Protein AF-A0A7C7IB82-F1 (afdb_monomer_lite)

Structure (mmCIF, N/CA/C/O backbone):
data_AF-A0A7C7IB82-F1
#
_entry.id   AF-A0A7C7IB82-F1
#
loop_
_atom_site.group_PDB
_atom_site.id
_atom_site.type_symbol
_atom_site.label_atom_id
_atom_site.label_alt_id
_atom_site.label_comp_id
_atom_site.label_asym_id
_atom_site.label_entity_id
_atom_site.label_seq_id
_atom_site.pdbx_PDB_ins_code
_atom_site.Cartn_x
_atom_site.Cartn_y
_atom_site.Cartn_z
_atom_site.occupancy
_atom_site.B_iso_or_equiv
_atom_site.auth_seq_id
_atom_site.auth_comp_id
_atom_site.auth_asym_id
_atom_site.auth_atom_id
_atom_site.pdbx_PDB_model_num
ATOM 1 N N . MET A 1 1 ? -9.452 11.575 -11.040 1.00 30.59 1 MET A N 1
ATOM 2 C CA . MET A 1 1 ? -10.825 11.910 -11.560 1.00 30.59 1 MET A CA 1
ATOM 3 C C . MET A 1 1 ? -11.886 11.665 -10.477 1.00 30.59 1 MET A C 1
ATOM 5 O O . MET A 1 1 ? -11.532 11.096 -9.455 1.00 30.59 1 MET A O 1
ATOM 9 N N . VAL A 1 2 ? -13.161 12.053 -10.662 1.00 35.53 2 VAL A N 1
ATOM 10 C CA . VAL A 1 2 ? -14.251 11.534 -9.801 1.00 35.53 2 VAL A CA 1
ATOM 11 C C . VAL A 1 2 ? -14.509 10.090 -10.222 1.00 35.53 2 VAL A C 1
ATOM 13 O O . VAL A 1 2 ? -14.950 9.861 -11.347 1.00 35.53 2 VAL A O 1
ATOM 16 N N . SER A 1 3 ? -14.184 9.131 -9.358 1.00 54.59 3 SER A N 1
ATOM 17 C CA . SER A 1 3 ? -14.528 7.727 -9.575 1.00 54.59 3 SER A CA 1
ATOM 18 C C . SER A 1 3 ? -16.047 7.557 -9.566 1.00 54.59 3 SER A C 1
ATOM 20 O O . SER A 1 3 ? -16.758 8.272 -8.859 1.00 54.59 3 SER A O 1
ATOM 22 N N . ASP A 1 4 ? -16.562 6.617 -10.357 1.00 67.81 4 ASP A N 1
ATOM 23 C CA . ASP A 1 4 ? -17.976 6.261 -10.275 1.00 67.81 4 ASP A CA 1
ATOM 24 C C . ASP A 1 4 ? -18.260 5.691 -8.877 1.00 67.81 4 ASP A C 1
ATOM 26 O O . ASP A 1 4 ? -17.650 4.700 -8.470 1.00 67.81 4 ASP A O 1
ATOM 30 N N . THR A 1 5 ? -19.147 6.348 -8.129 1.00 77.44 5 THR A N 1
ATOM 31 C CA . THR A 1 5 ? -19.588 5.948 -6.786 1.00 77.44 5 THR A CA 1
ATOM 32 C C . THR A 1 5 ? -20.999 5.360 -6.781 1.00 77.44 5 THR A C 1
ATOM 34 O O . THR A 1 5 ? -21.520 5.063 -5.710 1.00 77.44 5 THR A O 1
ATOM 37 N N . SER A 1 6 ? -21.633 5.159 -7.942 1.00 82.44 6 SER A N 1
ATOM 38 C CA . SER A 1 6 ? -23.021 4.672 -8.042 1.00 82.44 6 SER A CA 1
ATOM 39 C C . SER A 1 6 ? -23.243 3.275 -7.447 1.00 82.44 6 SER A C 1
ATOM 41 O O . SER A 1 6 ? -24.350 2.971 -7.009 1.00 82.44 6 SER A O 1
ATOM 43 N N . TRP A 1 7 ? -22.184 2.466 -7.368 1.00 87.94 7 TRP A N 1
ATOM 44 C CA . TRP A 1 7 ? -22.151 1.170 -6.685 1.00 87.94 7 TRP A CA 1
ATOM 45 C C . TRP A 1 7 ? -22.087 1.272 -5.152 1.00 87.94 7 TRP A C 1
ATOM 47 O O . TRP A 1 7 ? -22.362 0.289 -4.471 1.00 87.94 7 TRP A O 1
ATOM 57 N N . MET A 1 8 ? -21.679 2.410 -4.577 1.00 90.38 8 MET A N 1
ATOM 58 C CA . MET A 1 8 ? -21.432 2.510 -3.136 1.00 90.38 8 MET A CA 1
ATOM 59 C C . MET A 1 8 ? -22.731 2.436 -2.330 1.00 90.38 8 MET A C 1
ATOM 61 O O . MET A 1 8 ? -23.719 3.110 -2.622 1.00 90.38 8 MET A O 1
ATOM 65 N N . ARG A 1 9 ? -22.693 1.680 -1.230 1.00 92.25 9 ARG A N 1
ATOM 66 C CA . ARG A 1 9 ? -23.760 1.620 -0.223 1.00 92.25 9 ARG A CA 1
ATOM 67 C C . ARG A 1 9 ? -23.407 2.593 0.899 1.00 92.25 9 ARG A C 1
ATOM 69 O O . ARG A 1 9 ? -22.997 2.222 1.999 1.00 92.25 9 ARG A O 1
ATOM 76 N N . ASP A 1 10 ? -23.478 3.873 0.536 1.00 90.50 10 ASP A N 1
ATOM 77 C CA . ASP A 1 10 ? -22.993 5.021 1.306 1.00 90.50 10 ASP A CA 1
ATOM 78 C C . ASP A 1 10 ? -24.041 5.622 2.258 1.00 90.50 10 ASP A C 1
ATOM 80 O O . ASP A 1 10 ? -23.707 6.457 3.103 1.00 90.50 10 ASP A O 1
ATOM 84 N N . ARG A 1 11 ? -25.303 5.189 2.169 1.00 90.38 11 ARG A N 1
ATOM 85 C CA . ARG A 1 11 ? -26.443 5.714 2.935 1.00 90.38 11 ARG A CA 1
ATOM 86 C C . ARG A 1 11 ? -27.248 4.596 3.595 1.00 90.38 11 ARG A C 1
ATOM 88 O O . ARG A 1 11 ? -27.322 3.483 3.090 1.00 90.38 11 ARG A O 1
ATOM 95 N N . GLU A 1 12 ? -27.860 4.931 4.725 1.00 89.50 12 GLU A N 1
ATOM 96 C CA . GLU A 1 12 ? -28.909 4.120 5.354 1.00 89.50 12 GLU A CA 1
ATOM 97 C C . GLU A 1 12 ? -30.214 4.236 4.548 1.00 89.50 12 GLU A C 1
ATOM 99 O O . GLU A 1 12 ? -30.450 5.248 3.877 1.00 89.50 12 GLU A O 1
ATOM 104 N N . GLY A 1 13 ? -31.070 3.217 4.607 1.00 91.75 13 GLY A N 1
ATOM 105 C CA . GLY A 1 13 ? -32.313 3.147 3.831 1.00 91.75 13 GLY A CA 1
ATOM 106 C C . GLY A 1 13 ? -32.134 2.622 2.401 1.00 91.75 13 GLY A C 1
ATOM 107 O O . GLY A 1 13 ? -33.030 2.797 1.574 1.00 91.75 13 GLY A O 1
ATOM 108 N N . MET A 1 14 ? -30.989 2.003 2.088 1.00 92.94 14 MET A N 1
ATOM 109 C CA . MET A 1 14 ? -30.719 1.354 0.793 1.00 92.94 14 MET A CA 1
ATOM 110 C C . MET A 1 14 ? -31.206 -0.107 0.730 1.00 92.94 14 MET A C 1
ATOM 112 O O . MET A 1 14 ? -31.159 -0.724 -0.336 1.00 92.94 14 MET A O 1
ATOM 116 N N . GLY A 1 15 ? -31.700 -0.654 1.843 1.00 94.00 15 GLY A N 1
ATOM 117 C CA . GLY A 1 15 ? -32.224 -2.010 1.968 1.00 94.00 15 GLY A CA 1
ATOM 118 C C . GLY A 1 15 ? -31.164 -3.108 1.860 1.00 94.00 15 GLY A C 1
ATOM 119 O O . GLY A 1 15 ? -29.959 -2.848 1.792 1.00 94.00 15 GLY A O 1
ATOM 120 N N . ILE A 1 16 ? -31.644 -4.354 1.805 1.00 95.44 16 ILE A N 1
ATOM 121 C CA . ILE A 1 16 ? -30.827 -5.548 1.547 1.00 95.44 16 ILE A CA 1
ATOM 122 C C . ILE A 1 16 ? -30.089 -5.385 0.212 1.00 95.44 16 ILE A C 1
ATOM 124 O O . ILE A 1 16 ? -30.682 -4.945 -0.774 1.00 95.44 16 ILE A O 1
ATOM 128 N N . TRP A 1 17 ? -28.811 -5.761 0.175 1.00 96.62 17 TRP A N 1
ATOM 129 C CA . TRP A 1 17 ? -28.006 -5.701 -1.041 1.00 96.62 17 TRP A CA 1
ATOM 130 C C . TRP A 1 17 ? -28.539 -6.650 -2.117 1.00 96.62 17 TRP A C 1
ATOM 132 O O . TRP A 1 17 ? -28.731 -7.847 -1.891 1.00 96.62 17 TRP A O 1
ATOM 142 N N . GLU A 1 18 ? -28.761 -6.112 -3.312 1.00 95.25 18 GLU A N 1
ATOM 143 C CA . GLU A 1 18 ? -29.377 -6.802 -4.440 1.00 95.25 18 GLU A CA 1
ATOM 144 C C . GLU A 1 18 ? -28.594 -8.036 -4.914 1.00 95.25 18 GLU A C 1
ATOM 146 O O . GLU A 1 18 ? -29.201 -8.940 -5.495 1.00 95.25 18 GLU A O 1
ATOM 151 N N . HIS A 1 19 ? -27.295 -8.131 -4.609 1.00 96.75 19 HIS A N 1
ATOM 152 C CA . HIS A 1 19 ? -26.441 -9.287 -4.925 1.00 96.75 19 HIS A CA 1
ATOM 153 C C . HIS A 1 19 ? -26.004 -10.115 -3.710 1.00 96.75 19 HIS A C 1
ATOM 155 O O . HIS A 1 19 ? -25.162 -11.003 -3.848 1.00 96.75 19 HIS A O 1
ATOM 161 N N . ARG A 1 20 ? -26.625 -9.903 -2.540 1.00 96.38 20 ARG A N 1
ATOM 162 C CA . ARG A 1 20 ? -26.414 -10.699 -1.319 1.00 96.38 20 ARG A CA 1
ATOM 163 C C . ARG A 1 20 ? -26.414 -12.201 -1.609 1.00 96.38 20 ARG A C 1
ATOM 165 O O . ARG A 1 20 ? -27.432 -12.771 -2.000 1.00 96.38 20 ARG A O 1
ATOM 172 N N . GLY A 1 21 ? -25.276 -12.847 -1.372 1.00 92.94 21 GLY A N 1
ATOM 173 C CA . GLY A 1 21 ? -25.090 -14.286 -1.553 1.00 92.94 21 GLY A CA 1
ATOM 174 C C . GLY A 1 21 ? -24.964 -14.762 -3.005 1.00 92.94 21 GLY A C 1
ATOM 175 O O . GLY A 1 21 ? -24.821 -15.963 -3.213 1.00 92.94 21 GLY A O 1
ATOM 176 N N . LYS A 1 22 ? -24.998 -13.864 -4.003 1.00 97.25 22 LYS A N 1
ATOM 177 C CA . LYS A 1 22 ? -24.830 -14.189 -5.436 1.00 97.25 22 LYS A CA 1
ATOM 178 C C . LYS A 1 22 ? -23.382 -14.134 -5.920 1.00 97.25 22 LYS A C 1
ATOM 180 O O . LYS A 1 22 ? -23.103 -14.536 -7.045 1.00 97.25 22 LYS A O 1
ATOM 185 N N . VAL A 1 23 ? -22.468 -13.640 -5.092 1.00 97.62 23 VAL A N 1
ATOM 186 C CA . VAL A 1 23 ? 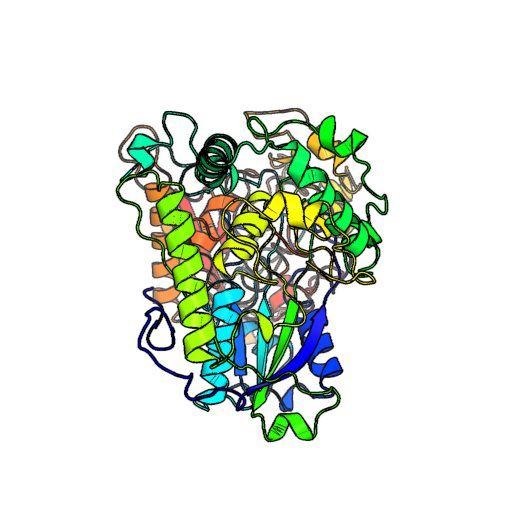-21.030 -13.574 -5.374 1.00 97.62 23 VAL A CA 1
ATOM 187 C C . VAL A 1 23 ? -20.285 -14.223 -4.218 1.00 97.62 23 VAL A C 1
ATOM 189 O O . VAL A 1 23 ? -20.695 -14.085 -3.064 1.00 97.62 23 VAL A O 1
ATOM 192 N N . ALA A 1 24 ? -19.210 -14.946 -4.514 1.00 97.44 24 ALA A N 1
ATOM 193 C CA . ALA A 1 24 ? -18.391 -15.620 -3.518 1.00 97.44 24 ALA A CA 1
ATOM 194 C C . ALA A 1 24 ? -16.896 -15.442 -3.782 1.00 97.44 24 ALA A C 1
ATOM 196 O O . ALA A 1 24 ? -16.458 -15.440 -4.933 1.00 97.44 24 ALA A O 1
ATOM 197 N N . VAL A 1 25 ? -16.120 -15.366 -2.702 1.00 96.56 25 VAL A N 1
ATOM 198 C CA . VAL A 1 25 ? -14.666 -15.528 -2.733 1.00 96.56 25 VAL A CA 1
ATOM 199 C C . VAL A 1 25 ? -14.346 -17.025 -2.780 1.00 96.56 25 VAL A C 1
ATOM 201 O O . VAL A 1 25 ? -14.899 -17.807 -2.002 1.00 96.56 25 VAL A O 1
ATOM 204 N N . VAL A 1 26 ? -13.485 -17.433 -3.714 1.00 96.50 26 VAL A N 1
ATOM 205 C CA . VAL A 1 26 ? -13.226 -18.848 -4.070 1.00 96.50 26 VAL A CA 1
ATOM 206 C C . VAL A 1 26 ? -11.747 -19.231 -4.110 1.00 96.50 26 VAL A C 1
ATOM 208 O O . VAL A 1 26 ? -11.417 -20.379 -4.388 1.00 96.50 26 VAL A O 1
ATOM 211 N N . GLY A 1 27 ? -10.855 -18.290 -3.819 1.00 93.19 27 GLY A N 1
ATOM 212 C CA . GLY A 1 27 ? -9.431 -18.543 -3.636 1.00 93.19 27 GLY A CA 1
ATOM 213 C C . GLY A 1 27 ? -8.739 -17.317 -3.063 1.00 93.19 27 GLY A C 1
ATOM 214 O O . GLY A 1 27 ? -9.179 -16.191 -3.310 1.00 93.19 27 GLY A O 1
ATOM 215 N N . TRP A 1 28 ? -7.670 -17.531 -2.303 1.00 91.31 28 TRP A N 1
ATOM 216 C CA . TRP A 1 28 ? -6.823 -16.467 -1.762 1.00 91.31 28 TRP A CA 1
ATOM 217 C C . TRP A 1 28 ? -5.349 -16.831 -1.909 1.00 91.31 28 TRP A C 1
ATOM 219 O O . TRP A 1 28 ? -4.951 -17.994 -1.839 1.00 91.31 28 TRP A O 1
ATOM 229 N N . GLY A 1 29 ? -4.525 -15.815 -2.114 1.00 87.25 29 GLY A N 1
ATOM 230 C CA . GLY A 1 29 ? -3.085 -15.914 -2.035 1.00 87.25 29 GLY A CA 1
ATOM 231 C C . GLY A 1 29 ? -2.558 -14.816 -1.136 1.00 87.25 29 GLY A C 1
ATOM 232 O O . GLY A 1 29 ? -2.787 -13.638 -1.401 1.00 87.25 29 GLY A O 1
ATOM 233 N N . GLN A 1 30 ? -1.800 -15.211 -0.116 1.00 87.50 30 GLN A N 1
ATOM 234 C CA . GLN A 1 30 ? -0.844 -14.315 0.512 1.00 87.50 30 GLN A CA 1
ATOM 235 C C . GLN A 1 30 ? 0.543 -14.590 -0.030 1.00 87.50 30 GLN A C 1
ATOM 237 O O . GLN A 1 30 ? 0.955 -15.731 -0.264 1.00 87.50 30 GLN A O 1
ATOM 242 N N . SER A 1 31 ? 1.266 -13.517 -0.233 1.00 84.88 31 SER A N 1
ATOM 243 C CA . SER A 1 31 ? 2.612 -13.497 -0.748 1.00 84.88 31 SER A CA 1
ATOM 244 C C . SER A 1 31 ? 3.673 -13.594 0.356 1.00 84.88 31 SER A C 1
ATOM 246 O O . SER A 1 31 ? 3.364 -13.949 1.492 1.00 84.88 31 SER A O 1
ATOM 248 N N . HIS A 1 32 ? 4.949 -13.390 0.019 1.00 81.56 32 HIS A N 1
ATOM 249 C CA . HIS A 1 32 ? 5.993 -13.217 1.031 1.00 81.56 32 HIS A CA 1
ATOM 250 C C . HIS A 1 32 ? 5.796 -11.885 1.768 1.00 81.56 32 HIS A C 1
ATOM 252 O O . HIS A 1 32 ? 5.194 -10.966 1.222 1.00 81.56 32 HIS A O 1
ATOM 258 N N . MET A 1 33 ? 6.301 -11.808 3.002 1.00 75.62 33 MET A N 1
ATOM 259 C CA . MET A 1 33 ? 6.333 -10.599 3.819 1.00 75.62 33 MET A CA 1
ATOM 260 C C . MET A 1 33 ? 7.752 -10.309 4.342 1.00 75.62 33 MET A C 1
ATOM 262 O O . MET A 1 33 ? 8.353 -11.152 5.004 1.00 75.62 33 MET A O 1
ATOM 266 N N . ASP A 1 34 ? 8.313 -9.139 4.028 1.00 71.31 34 ASP A N 1
ATOM 267 C CA . ASP A 1 34 ? 9.679 -8.700 4.405 1.00 71.31 34 ASP A CA 1
ATOM 268 C C . ASP A 1 34 ? 9.689 -7.520 5.413 1.00 71.31 34 ASP A C 1
ATOM 270 O O . ASP A 1 34 ? 8.625 -7.028 5.788 1.00 71.31 34 ASP A O 1
ATOM 274 N N . ARG A 1 35 ? 10.860 -7.024 5.861 1.00 69.38 35 ARG A N 1
ATOM 275 C CA . ARG A 1 35 ? 10.930 -5.718 6.574 1.00 69.38 35 ARG A CA 1
ATOM 276 C C . ARG A 1 35 ? 10.959 -4.558 5.609 1.00 69.38 35 ARG A C 1
ATOM 278 O O . ARG A 1 35 ? 10.710 -3.467 6.100 1.00 69.38 35 ARG A O 1
ATOM 285 N N . ARG A 1 36 ? 11.395 -4.772 4.357 1.00 70.94 36 ARG A N 1
ATOM 286 C CA . ARG A 1 36 ? 11.750 -3.827 3.265 1.00 70.94 36 ARG A CA 1
ATOM 287 C C . ARG A 1 36 ? 11.919 -4.644 2.005 1.00 70.94 36 ARG A C 1
ATOM 289 O O . ARG A 1 36 ? 12.244 -5.821 2.113 1.00 70.94 36 ARG A O 1
ATOM 296 N N . TRP A 1 37 ? 11.818 -4.060 0.812 1.00 67.50 37 TRP A N 1
ATOM 297 C CA . TRP A 1 37 ? 12.472 -4.700 -0.339 1.00 67.50 37 TRP A CA 1
ATOM 298 C C . TRP A 1 37 ? 13.990 -4.846 -0.065 1.00 67.50 37 TRP A C 1
ATOM 300 O O . TRP A 1 37 ? 14.491 -4.457 0.986 1.00 67.50 37 TRP A O 1
ATOM 310 N N . ASP A 1 38 ? 14.715 -5.463 -0.985 1.00 62.62 38 ASP A N 1
ATOM 311 C CA . ASP A 1 38 ? 16.163 -5.656 -1.104 1.00 62.62 38 ASP A CA 1
ATOM 312 C C . ASP A 1 38 ? 16.765 -5.508 -2.553 1.00 62.62 38 ASP A C 1
ATOM 314 O O . ASP A 1 38 ? 17.711 -4.758 -2.765 1.00 62.62 38 ASP A O 1
ATOM 318 N N . GLY A 1 39 ? 16.277 -6.263 -3.554 1.00 62.97 39 GLY A N 1
ATOM 319 C CA . GLY A 1 39 ? 16.718 -6.373 -4.946 1.00 62.97 39 GLY A CA 1
ATOM 320 C C . GLY A 1 39 ? 17.750 -7.474 -5.212 1.00 62.97 39 GLY A C 1
ATOM 321 O O . GLY A 1 39 ? 18.929 -7.158 -5.372 1.00 62.97 39 GLY A O 1
ATOM 322 N N . VAL A 1 40 ? 17.340 -8.749 -5.301 1.00 65.94 40 VAL A N 1
ATOM 323 C CA . VAL A 1 40 ? 18.297 -9.857 -5.559 1.00 65.94 40 VAL A CA 1
ATOM 324 C C . VAL A 1 40 ? 17.783 -11.085 -6.339 1.00 65.94 40 VAL A C 1
ATOM 326 O O . VAL A 1 40 ? 18.599 -11.930 -6.718 1.00 65.94 40 VAL A O 1
ATOM 329 N N . THR A 1 41 ? 16.476 -11.211 -6.587 1.00 68.69 41 THR A N 1
ATOM 330 C CA . THR A 1 41 ? 15.853 -12.379 -7.265 1.00 68.69 41 THR A CA 1
ATOM 331 C C . THR A 1 41 ? 15.042 -11.933 -8.498 1.00 68.69 41 THR A C 1
ATOM 333 O O . THR A 1 41 ? 15.364 -10.892 -9.063 1.00 68.69 41 THR A O 1
ATOM 336 N N . MET A 1 42 ? 13.969 -12.633 -8.918 1.00 71.25 42 MET A N 1
ATOM 337 C CA . MET A 1 42 ? 13.095 -12.201 -10.031 1.00 71.25 42 MET A CA 1
ATOM 338 C C . MET A 1 42 ? 11.576 -12.170 -9.744 1.00 71.25 42 MET A C 1
ATOM 340 O O . MET A 1 42 ? 10.756 -12.062 -10.656 1.00 71.25 42 MET A O 1
ATOM 344 N N . ASP A 1 43 ? 11.181 -12.242 -8.466 1.00 76.62 43 ASP A N 1
ATOM 345 C CA . ASP A 1 43 ? 9.909 -12.876 -8.079 1.00 76.62 43 ASP A CA 1
ATOM 346 C C . ASP A 1 43 ? 9.129 -12.226 -6.906 1.00 76.62 43 ASP A C 1
ATOM 348 O O . ASP A 1 43 ? 8.024 -12.654 -6.599 1.00 76.62 43 ASP A O 1
ATOM 352 N N . ARG A 1 44 ? 9.672 -11.197 -6.236 1.00 77.12 44 ARG A N 1
ATOM 353 C CA . ARG A 1 44 ? 9.279 -10.750 -4.879 1.00 77.12 44 ARG A CA 1
ATOM 354 C C . ARG A 1 44 ? 9.038 -9.235 -4.585 1.00 77.12 44 ARG A C 1
ATOM 356 O O . ARG A 1 44 ? 9.253 -8.846 -3.465 1.00 77.12 44 ARG A O 1
ATOM 363 N N . SER A 1 45 ? 8.662 -8.342 -5.511 1.00 78.50 45 SER A N 1
ATOM 364 C CA . SER A 1 45 ? 8.063 -6.982 -5.278 1.00 78.50 45 SER A CA 1
ATOM 365 C C . SER A 1 45 ? 6.543 -6.982 -4.840 1.00 78.50 45 SER A C 1
ATOM 367 O O . SER A 1 45 ? 6.230 -7.966 -4.211 1.00 78.50 45 SER A O 1
ATOM 369 N N . CYS A 1 46 ? 5.546 -6.100 -5.187 1.00 82.56 46 CYS A N 1
ATOM 370 C CA . CYS A 1 46 ? 4.056 -6.344 -4.916 1.00 82.56 46 CYS A CA 1
ATOM 371 C C . CYS A 1 46 ? 2.913 -6.750 -5.933 1.00 82.56 46 CYS A C 1
ATOM 373 O O . CYS A 1 46 ? 1.883 -7.213 -5.477 1.00 82.56 46 CYS A O 1
ATOM 375 N N . GLY A 1 47 ? 3.066 -6.759 -7.267 1.00 85.31 47 GLY A N 1
ATOM 376 C CA . GLY A 1 47 ? 2.183 -7.267 -8.356 1.00 85.31 47 GLY A CA 1
ATOM 377 C C . GLY A 1 47 ? 2.480 -8.543 -9.161 1.00 85.31 47 GLY A C 1
ATOM 378 O O . GLY A 1 47 ? 1.550 -9.121 -9.662 1.00 85.31 47 GLY A O 1
ATOM 379 N N . GLY A 1 48 ? 3.710 -9.024 -9.334 1.00 87.94 48 GLY A N 1
ATOM 380 C CA . GLY A 1 48 ? 4.197 -10.404 -9.489 1.00 87.94 48 GLY A CA 1
ATOM 381 C C . GLY A 1 48 ? 4.247 -11.396 -8.290 1.00 87.94 48 GLY A C 1
ATOM 382 O O . GLY A 1 48 ? 4.838 -12.455 -8.425 1.00 87.94 48 GLY A O 1
ATOM 383 N N . LEU A 1 49 ? 3.624 -11.023 -7.165 1.00 87.19 49 LEU A N 1
ATOM 384 C CA . LEU A 1 49 ? 3.267 -11.514 -5.819 1.00 87.19 49 LEU A CA 1
ATOM 385 C C . LEU A 1 49 ? 2.096 -10.656 -5.340 1.00 87.19 49 LEU A C 1
ATOM 387 O O . LEU A 1 49 ? 1.543 -10.956 -4.306 1.00 87.19 49 LEU A O 1
ATOM 391 N N . ALA A 1 50 ? 1.547 -9.785 -6.193 1.00 91.06 50 ALA A N 1
ATOM 392 C CA . ALA A 1 50 ? 0.307 -10.152 -6.872 1.00 91.06 50 ALA A CA 1
ATOM 393 C C . ALA A 1 50 ? 0.352 -11.146 -8.058 1.00 91.06 50 ALA A C 1
ATOM 395 O O . ALA A 1 50 ? -0.670 -11.699 -8.324 1.00 91.06 50 ALA A O 1
ATOM 396 N N . LYS A 1 51 ? 1.419 -11.539 -8.760 1.00 93.88 51 LYS A N 1
ATOM 397 C CA . LYS A 1 51 ? 1.453 -12.769 -9.581 1.00 93.88 51 LYS A CA 1
ATOM 398 C C . LYS A 1 51 ? 1.724 -13.945 -8.662 1.00 93.88 51 LYS A C 1
ATOM 400 O O . LYS A 1 51 ? 0.922 -14.829 -8.669 1.00 93.88 51 LYS A O 1
ATOM 405 N N . GLU A 1 52 ? 2.694 -13.988 -7.760 1.00 93.81 52 GLU A N 1
ATOM 406 C CA . GLU A 1 52 ? 2.690 -14.978 -6.676 1.00 93.81 52 GLU A CA 1
ATOM 407 C C . GLU A 1 52 ? 1.383 -14.924 -5.855 1.00 93.81 52 GLU A C 1
ATOM 409 O O . GLU A 1 52 ? 0.838 -15.993 -5.684 1.00 93.81 52 GLU A O 1
ATOM 414 N N . ALA A 1 53 ? 0.803 -13.790 -5.406 1.00 92.31 53 ALA A N 1
ATOM 415 C CA . ALA A 1 53 ? -0.499 -13.827 -4.714 1.00 92.31 53 ALA A CA 1
ATOM 416 C C . ALA A 1 53 ? -1.675 -14.148 -5.646 1.00 92.31 53 ALA A C 1
ATOM 418 O O . ALA A 1 53 ? -2.458 -15.014 -5.295 1.00 92.31 53 ALA A O 1
ATOM 419 N N . CYS A 1 54 ? -1.821 -13.552 -6.830 1.00 95.88 54 CYS A N 1
ATOM 420 C CA . CYS A 1 54 ? -2.901 -13.887 -7.768 1.00 95.88 54 CYS A CA 1
ATOM 421 C C . CYS A 1 54 ? -2.716 -15.276 -8.372 1.00 95.88 54 CYS A C 1
ATOM 423 O O . CYS A 1 54 ? -3.671 -16.021 -8.387 1.00 95.88 54 CYS A O 1
ATOM 425 N N . LEU A 1 55 ? -1.531 -15.697 -8.815 1.00 97.69 55 LEU A N 1
ATOM 426 C CA . LEU A 1 55 ? -1.241 -17.094 -9.184 1.00 97.69 55 LEU A CA 1
ATOM 427 C C . LEU A 1 55 ? -1.428 -18.021 -7.984 1.00 97.69 55 LEU A C 1
ATOM 429 O O . LEU A 1 55 ? -1.925 -19.117 -8.200 1.00 97.69 55 LEU A O 1
ATOM 433 N N . LYS A 1 56 ? -1.108 -17.623 -6.741 1.00 95.06 56 LYS A N 1
ATOM 434 C CA . LYS A 1 56 ? -1.503 -18.392 -5.548 1.00 95.06 56 LYS A CA 1
ATOM 435 C C . LYS A 1 56 ? -3.021 -18.446 -5.431 1.00 95.06 56 LYS A C 1
ATOM 437 O O . LYS A 1 56 ? -3.499 -19.540 -5.231 1.00 95.06 56 LYS A O 1
ATOM 442 N N . ALA A 1 57 ? -3.770 -17.362 -5.625 1.00 95.06 57 ALA A N 1
ATOM 443 C CA . ALA A 1 57 ? -5.232 -17.301 -5.503 1.00 95.06 57 ALA A CA 1
ATOM 444 C C . ALA A 1 57 ? -5.964 -18.056 -6.634 1.00 95.06 57 ALA A C 1
ATOM 446 O O . ALA A 1 57 ? -6.930 -18.769 -6.384 1.00 95.06 57 ALA A O 1
ATOM 447 N N . ILE A 1 58 ? -5.465 -17.956 -7.867 1.00 97.25 58 ILE A N 1
ATOM 448 C CA . ILE A 1 58 ? -5.880 -18.695 -9.067 1.00 97.25 58 ILE A CA 1
ATOM 449 C C . ILE A 1 58 ? -5.580 -20.179 -8.853 1.00 97.25 58 ILE A C 1
ATOM 451 O O . ILE A 1 58 ? -6.478 -21.012 -8.961 1.00 97.25 58 ILE A O 1
ATOM 455 N N . ALA A 1 59 ? -4.344 -20.521 -8.470 1.00 97.19 59 ALA A N 1
ATOM 456 C CA . ALA A 1 59 ? -3.980 -21.890 -8.123 1.00 97.19 59 ALA A CA 1
ATOM 457 C C . ALA A 1 59 ? -4.726 -22.384 -6.878 1.00 97.19 59 ALA A C 1
ATOM 459 O O . ALA A 1 59 ? -4.924 -23.590 -6.762 1.00 97.19 59 ALA A O 1
ATOM 460 N N . ASP A 1 60 ? -5.147 -21.497 -5.974 1.00 96.38 60 ASP A N 1
ATOM 461 C CA . ASP A 1 60 ? -5.899 -21.817 -4.765 1.00 96.38 60 ASP A CA 1
ATOM 462 C C . ASP A 1 60 ? -7.335 -22.217 -5.104 1.00 96.38 60 ASP A C 1
ATOM 464 O O . ASP A 1 60 ? -7.765 -23.321 -4.761 1.00 96.38 60 ASP A O 1
ATOM 468 N N . ALA A 1 61 ? -8.009 -21.387 -5.905 1.00 95.38 61 ALA A N 1
ATOM 469 C CA . ALA A 1 61 ? -9.304 -21.672 -6.520 1.00 95.38 61 ALA A CA 1
ATOM 470 C C . ALA A 1 61 ? -9.273 -22.876 -7.483 1.00 95.38 61 ALA A C 1
ATOM 472 O O . ALA A 1 61 ? -10.317 -23.458 -7.781 1.00 95.38 61 ALA A O 1
ATOM 473 N N . GLY A 1 62 ? -8.084 -23.278 -7.951 1.00 95.81 62 GLY A N 1
ATOM 474 C CA . GLY A 1 62 ? -7.888 -24.357 -8.924 1.00 95.81 62 GLY A CA 1
ATOM 475 C C . GLY A 1 62 ? -8.178 -23.949 -10.371 1.00 95.81 62 GLY A C 1
ATOM 476 O O . GLY A 1 62 ? -8.501 -24.807 -11.188 1.00 95.81 62 GLY A O 1
ATOM 477 N N . LEU A 1 63 ? -8.083 -22.653 -10.667 1.00 96.50 63 LEU A N 1
ATOM 478 C CA . LEU A 1 63 ? -8.356 -22.039 -11.964 1.00 96.50 63 LEU A CA 1
ATOM 479 C C . LEU A 1 63 ? -7.102 -21.951 -12.847 1.00 96.50 63 LEU A C 1
ATOM 481 O O . LEU A 1 63 ? -5.972 -22.142 -12.393 1.00 96.50 63 LEU A O 1
ATOM 485 N N . SER A 1 64 ? -7.308 -21.612 -14.119 1.00 97.00 64 SER A N 1
ATOM 486 C CA . SER A 1 64 ? -6.264 -21.166 -15.041 1.00 97.00 64 SER A CA 1
ATOM 487 C C . SER A 1 64 ? -6.339 -19.654 -15.293 1.00 97.00 64 SER A C 1
ATOM 489 O O . SER A 1 64 ? -7.293 -18.981 -14.909 1.00 97.00 64 SER A O 1
ATOM 491 N N . LEU A 1 65 ? -5.343 -19.115 -15.998 1.00 95.69 65 LEU A N 1
ATOM 492 C CA . LEU A 1 65 ? -5.343 -17.721 -16.462 1.00 95.69 65 LEU A CA 1
ATOM 493 C C . LEU A 1 65 ? -6.427 -17.444 -17.523 1.00 95.69 65 LEU A C 1
ATOM 495 O O . LEU A 1 65 ? -6.774 -16.294 -17.760 1.00 95.69 65 LEU A O 1
ATOM 499 N N . ASP A 1 66 ? -6.972 -18.484 -18.160 1.00 96.12 66 ASP A N 1
ATOM 500 C CA . ASP A 1 66 ? -8.057 -18.341 -19.136 1.00 96.12 66 ASP A CA 1
ATOM 501 C C . ASP A 1 66 ? -9.449 -18.393 -18.472 1.00 96.12 66 ASP A C 1
ATOM 503 O O . ASP A 1 66 ? -10.445 -18.128 -19.138 1.00 96.12 66 ASP A O 1
ATOM 507 N N . ASP A 1 67 ? -9.544 -18.688 -17.169 1.00 96.12 67 ASP A N 1
ATOM 508 C CA . ASP A 1 67 ? -10.810 -18.667 -16.415 1.00 96.12 67 ASP A CA 1
ATOM 509 C C . ASP A 1 67 ? -11.168 -17.281 -15.842 1.00 96.12 67 ASP A C 1
ATOM 511 O O . ASP A 1 67 ? -12.286 -17.094 -15.367 1.00 96.12 67 ASP A O 1
ATOM 515 N N . ILE A 1 68 ? -10.235 -16.322 -15.847 1.00 98.19 68 ILE A N 1
ATOM 516 C CA . ILE A 1 68 ? -10.439 -14.981 -15.281 1.00 98.19 68 ILE A CA 1
ATOM 517 C C . ILE A 1 68 ? -10.848 -14.009 -16.391 1.00 98.19 68 ILE A C 1
ATOM 519 O O . ILE A 1 68 ? -10.158 -13.892 -17.407 1.00 98.19 68 ILE A O 1
ATOM 523 N N . ASP A 1 69 ? -11.946 -13.282 -16.179 1.00 97.75 69 ASP A N 1
ATOM 524 C CA . ASP A 1 69 ? -12.444 -12.258 -17.103 1.00 97.75 69 ASP A CA 1
ATOM 525 C C . ASP A 1 69 ? -12.563 -10.856 -16.472 1.00 97.75 69 ASP A C 1
ATOM 527 O O . ASP A 1 69 ? -12.686 -9.865 -17.196 1.00 97.75 69 ASP A O 1
ATOM 531 N N . GLY A 1 70 ? -12.476 -10.748 -15.143 1.00 97.56 70 GLY A N 1
ATOM 532 C CA . GLY A 1 70 ? -12.372 -9.487 -14.411 1.00 97.56 70 GLY A CA 1
ATOM 533 C C . GLY A 1 70 ? -11.023 -9.333 -13.718 1.00 97.56 70 GLY A C 1
ATOM 534 O O . GLY A 1 70 ? -10.519 -10.272 -13.108 1.00 97.56 70 GLY A O 1
ATOM 535 N N . LEU A 1 71 ? -10.452 -8.136 -13.770 1.00 98.12 71 LEU A N 1
ATOM 536 C CA . LEU A 1 71 ? -9.209 -7.783 -13.096 1.00 98.12 71 LEU A CA 1
ATOM 537 C C . LEU A 1 71 ? -9.436 -6.467 -12.346 1.00 98.12 71 LEU A C 1
ATOM 539 O O . LEU A 1 71 ? -9.789 -5.452 -12.948 1.00 98.12 71 LEU A O 1
ATOM 543 N N . ILE A 1 72 ? -9.308 -6.498 -11.022 1.00 96.50 72 ILE A N 1
ATOM 544 C CA . ILE A 1 72 ? -9.698 -5.398 -10.136 1.00 96.50 72 ILE A CA 1
ATOM 545 C C . ILE A 1 72 ? -8.590 -5.176 -9.124 1.00 96.50 72 ILE A C 1
ATOM 547 O O . ILE A 1 72 ? -8.112 -6.106 -8.481 1.00 96.50 72 ILE A O 1
ATOM 551 N N . THR A 1 73 ? -8.187 -3.931 -8.948 1.00 94.25 73 THR A N 1
ATOM 552 C CA . THR A 1 73 ? -7.149 -3.610 -7.989 1.00 94.25 73 THR A CA 1
ATOM 553 C C . THR A 1 73 ? -7.306 -2.200 -7.478 1.00 94.25 73 THR A C 1
ATOM 555 O O . THR A 1 73 ? -7.627 -1.258 -8.211 1.00 94.25 73 THR A O 1
ATOM 558 N N . SER A 1 74 ? -7.098 -2.095 -6.175 1.00 85.56 74 SER A N 1
ATOM 559 C CA . SER A 1 74 ? -6.799 -0.846 -5.532 1.00 85.56 74 SER A CA 1
ATOM 560 C C . SER A 1 74 ? -5.301 -0.754 -5.325 1.00 85.56 74 SER A C 1
ATOM 562 O O . SER A 1 74 ? -4.541 -1.714 -5.392 1.00 85.56 74 SER A O 1
ATOM 564 N N . THR A 1 75 ? -4.905 0.487 -5.276 1.00 78.44 75 THR A N 1
ATOM 565 C CA . THR A 1 75 ? -3.897 1.028 -6.158 1.00 78.44 75 THR A CA 1
ATOM 566 C C . THR A 1 75 ? -3.532 2.376 -5.578 1.00 78.44 75 THR A C 1
ATOM 568 O O . THR A 1 75 ? -2.368 2.591 -5.344 1.00 78.44 75 THR A O 1
ATOM 571 N N . ASP A 1 76 ? -4.484 3.162 -5.064 1.00 73.75 76 ASP A N 1
ATOM 572 C CA . ASP A 1 76 ? -4.258 3.667 -3.701 1.00 73.75 76 ASP A CA 1
ATOM 573 C C . ASP A 1 76 ? -4.000 2.482 -2.765 1.00 73.75 76 ASP A C 1
ATOM 575 O O . ASP A 1 76 ? -4.856 1.614 -2.591 1.00 73.75 76 ASP A O 1
ATOM 579 N N . THR A 1 77 ? -2.854 2.477 -2.106 1.00 65.38 77 THR A N 1
ATOM 580 C CA . THR A 1 77 ? -2.513 1.437 -1.143 1.00 65.38 77 THR A CA 1
ATOM 581 C C . THR A 1 77 ? -2.300 1.969 0.277 1.00 65.38 77 THR A C 1
ATOM 583 O O . THR A 1 77 ? -1.650 1.308 1.068 1.00 65.38 77 THR A O 1
ATOM 586 N N . ARG A 1 78 ? -2.928 3.123 0.599 1.00 64.12 78 ARG A N 1
ATOM 587 C CA . ARG A 1 78 ? -3.423 3.665 1.908 1.00 64.12 78 ARG A CA 1
ATOM 588 C C . ARG A 1 78 ? -3.158 5.090 2.543 1.00 64.12 78 ARG A C 1
ATOM 590 O O . ARG A 1 78 ? -3.781 5.387 3.554 1.00 64.12 78 ARG A O 1
ATOM 597 N N . ALA A 1 79 ? -2.419 6.089 2.054 1.00 57.09 79 ALA A N 1
ATOM 598 C CA . ALA A 1 79 ? -0.997 5.987 2.217 1.00 57.09 79 ALA A CA 1
ATOM 599 C C . ALA A 1 79 ? -0.066 7.242 2.487 1.00 57.09 79 ALA A C 1
ATOM 601 O O . ALA A 1 79 ? 0.625 7.099 3.470 1.00 57.09 79 ALA A O 1
ATOM 602 N N . GLU A 1 80 ? 0.105 8.352 1.685 1.00 61.78 80 GLU A N 1
ATOM 603 C CA . GLU A 1 80 ? 1.149 9.497 1.656 1.00 61.78 80 GLU A CA 1
ATOM 604 C C . GLU A 1 80 ? 2.593 9.676 0.856 1.00 61.78 80 GLU A C 1
ATOM 606 O O . GLU A 1 80 ? 3.397 10.457 1.344 1.00 61.78 80 GLU A O 1
ATOM 611 N N . GLN A 1 81 ? 3.014 9.095 -0.321 1.00 59.00 81 GLN A N 1
ATOM 612 C CA . GLN A 1 81 ? 4.306 9.037 -1.149 1.00 59.00 81 GLN A CA 1
ATOM 613 C C . GLN A 1 81 ? 4.236 8.592 -2.694 1.00 59.00 81 GLN A C 1
ATOM 615 O O . GLN A 1 81 ? 3.220 8.109 -3.155 1.00 59.00 81 GLN A O 1
ATOM 620 N N . THR A 1 82 ? 5.304 8.655 -3.545 1.00 59.03 82 THR A N 1
ATOM 621 C CA . THR A 1 82 ? 5.322 8.361 -5.037 1.00 59.03 82 THR A CA 1
ATOM 622 C C . THR A 1 82 ? 6.322 7.584 -5.976 1.00 59.03 82 THR A C 1
ATOM 624 O O . THR A 1 82 ? 5.836 6.996 -6.937 1.00 59.03 82 THR A O 1
ATOM 627 N N . TRP A 1 83 ? 7.646 7.784 -6.030 1.00 58.22 83 TRP A N 1
ATOM 628 C CA . TRP A 1 83 ? 8.395 7.772 -7.323 1.00 58.22 83 TRP A CA 1
ATOM 629 C C . TRP A 1 83 ? 9.757 7.102 -7.234 1.00 58.22 83 TRP A C 1
ATOM 631 O O . TRP A 1 83 ? 10.448 7.283 -6.250 1.00 58.22 83 TRP A O 1
ATOM 641 N N . ALA A 1 84 ? 10.199 6.342 -8.230 1.00 61.72 84 ALA A N 1
ATOM 642 C CA . ALA A 1 84 ? 11.246 5.355 -7.997 1.00 61.72 84 ALA A CA 1
ATOM 643 C C . ALA A 1 84 ? 12.759 5.738 -8.126 1.00 61.72 84 ALA A C 1
ATOM 645 O O . ALA A 1 84 ? 13.150 6.626 -8.881 1.00 61.72 84 ALA A O 1
ATOM 646 N N . PRO A 1 85 ? 13.694 5.098 -7.407 1.00 55.12 85 PRO A N 1
ATOM 647 C CA . PRO A 1 85 ? 15.053 5.629 -7.231 1.00 55.12 85 PRO A CA 1
ATOM 648 C C . PRO A 1 85 ? 16.069 4.967 -8.207 1.00 55.12 85 PRO A C 1
ATOM 650 O O . PRO A 1 85 ? 15.846 3.891 -8.737 1.00 55.12 85 PRO A O 1
ATOM 653 N N . ARG A 1 86 ? 17.174 5.621 -8.582 1.00 56.34 86 ARG A N 1
ATOM 654 C CA . ARG A 1 86 ? 17.923 5.424 -9.855 1.00 56.34 86 ARG A CA 1
ATOM 655 C C . ARG A 1 86 ? 19.494 5.400 -9.818 1.00 56.34 86 ARG A C 1
ATOM 657 O O . ARG A 1 86 ? 20.026 6.490 -9.955 1.00 56.34 86 ARG A O 1
ATOM 664 N N . PRO A 1 87 ? 20.337 4.320 -9.778 1.00 47.19 87 PRO A N 1
ATOM 665 C CA . PRO A 1 87 ? 20.944 3.883 -11.043 1.00 47.19 87 PRO A CA 1
ATOM 666 C C . PRO A 1 87 ? 21.504 2.460 -11.102 1.00 47.19 87 PRO A C 1
ATOM 668 O O . PRO A 1 87 ? 22.327 2.168 -11.979 1.00 47.19 87 PRO A O 1
ATOM 671 N N . TYR A 1 88 ? 21.096 1.570 -10.205 1.00 49.19 88 TYR A N 1
ATOM 672 C CA . TYR A 1 88 ? 21.392 0.175 -10.408 1.00 49.19 88 TYR A CA 1
ATOM 673 C C . TYR A 1 88 ? 20.636 -0.326 -11.665 1.00 49.19 88 TYR A C 1
ATOM 675 O O . TYR A 1 88 ? 19.681 -1.000 -11.403 1.00 49.19 88 TYR A O 1
ATOM 683 N N . PHE A 1 89 ? 20.970 0.025 -12.947 1.00 49.38 89 PHE A N 1
ATOM 684 C CA . PHE A 1 89 ? 20.724 -0.679 -14.262 1.00 49.38 89 PHE A CA 1
ATOM 685 C C . PHE A 1 89 ? 21.068 0.193 -15.558 1.00 49.38 89 PHE A C 1
ATOM 687 O O . PHE A 1 89 ? 21.771 1.191 -15.408 1.00 49.38 89 PHE A O 1
ATOM 694 N N . ALA A 1 90 ? 20.770 -0.194 -16.840 1.00 39.97 90 ALA A N 1
ATOM 695 C CA . ALA A 1 90 ? 21.225 0.444 -18.139 1.00 39.97 90 ALA A CA 1
ATOM 696 C C . ALA A 1 90 ? 20.260 0.371 -19.424 1.00 39.97 90 ALA A C 1
ATOM 698 O O . ALA A 1 90 ? 19.366 -0.465 -19.410 1.00 39.97 90 ALA A O 1
ATOM 699 N N . PRO A 1 91 ? 20.433 1.172 -20.543 1.00 45.56 91 PRO A N 1
ATOM 700 C CA . PRO A 1 91 ? 19.478 1.636 -21.648 1.00 45.56 91 PRO A CA 1
ATOM 701 C C . PRO A 1 91 ? 18.416 0.713 -22.267 1.00 45.56 91 PRO A C 1
ATOM 703 O O . PRO A 1 91 ? 18.878 -0.383 -22.595 1.00 45.56 91 PRO A O 1
ATOM 706 N N . PRO A 1 92 ? 17.166 1.075 -22.766 1.00 48.38 92 PRO A N 1
ATOM 707 C CA . PRO A 1 92 ? 15.477 2.157 -22.412 1.00 48.38 92 PRO A CA 1
ATOM 708 C C . PRO A 1 92 ? 14.554 2.465 -21.129 1.00 48.38 92 PRO A C 1
ATOM 710 O O . PRO A 1 92 ? 15.006 3.219 -20.294 1.00 48.38 92 PRO A O 1
ATOM 713 N N . TYR A 1 93 ? 13.296 1.909 -21.052 1.00 59.44 93 TYR A N 1
ATOM 714 C CA . TYR A 1 93 ? 12.097 1.969 -20.121 1.00 59.44 93 TYR A CA 1
ATOM 715 C C . TYR A 1 93 ? 12.009 2.930 -18.943 1.00 59.44 93 TYR A C 1
ATOM 717 O O . TYR A 1 93 ? 12.941 3.592 -18.498 1.00 59.44 93 TYR A O 1
ATOM 725 N N . ASP A 1 94 ? 10.760 3.006 -18.478 1.00 54.19 94 ASP A N 1
ATOM 726 C CA . ASP A 1 94 ? 10.259 4.287 -18.155 1.00 54.19 94 ASP A CA 1
ATOM 727 C C . ASP A 1 94 ? 8.848 4.472 -17.472 1.00 54.19 94 ASP A C 1
ATOM 729 O O . ASP A 1 94 ? 8.832 5.557 -16.953 1.00 54.19 94 ASP A O 1
ATOM 733 N N . THR A 1 95 ? 7.724 3.663 -17.395 1.00 70.38 95 THR A N 1
ATOM 734 C CA . THR A 1 95 ? 6.293 4.009 -16.874 1.00 70.38 95 THR A CA 1
ATOM 735 C C . THR A 1 95 ? 5.739 3.293 -15.593 1.00 70.38 95 THR A C 1
ATOM 737 O O . THR A 1 95 ? 5.546 2.111 -15.702 1.00 70.38 95 THR A O 1
ATOM 740 N N . GLU A 1 96 ? 5.480 3.891 -14.402 1.00 78.50 96 GLU A N 1
ATOM 741 C CA . GLU A 1 96 ? 5.707 3.364 -12.998 1.00 78.50 96 GLU A CA 1
ATOM 742 C C . GLU A 1 96 ? 5.039 2.007 -12.694 1.00 78.50 96 GLU A C 1
ATOM 744 O O . GLU A 1 96 ? 5.345 1.381 -11.689 1.00 78.50 96 GLU A O 1
ATOM 749 N N . ASP A 1 97 ? 4.120 1.570 -13.537 1.00 80.56 97 ASP A N 1
ATOM 750 C CA . ASP A 1 97 ? 3.543 0.240 -13.541 1.00 80.56 97 ASP A CA 1
ATOM 751 C C . ASP A 1 97 ? 4.559 -0.855 -13.317 1.00 80.56 97 ASP A C 1
ATOM 753 O O . ASP A 1 97 ? 5.750 -0.704 -13.575 1.00 80.56 97 ASP A O 1
ATOM 757 N N . GLY A 1 98 ? 4.096 -1.971 -12.797 1.00 78.38 98 GLY A N 1
ATOM 758 C CA . GLY A 1 98 ? 4.977 -2.708 -11.939 1.00 78.38 98 GLY A CA 1
ATOM 759 C C . GLY A 1 98 ? 5.507 -1.785 -10.845 1.00 78.38 98 GLY A C 1
ATOM 760 O O . GLY A 1 98 ? 4.905 -1.709 -9.797 1.00 78.38 98 GLY A O 1
ATOM 761 N N . LEU A 1 99 ? 6.640 -1.137 -11.084 1.00 77.50 99 LEU A N 1
ATOM 762 C CA . LEU A 1 99 ? 7.428 -0.335 -10.156 1.00 77.50 99 LEU A CA 1
ATOM 763 C C . LEU A 1 99 ? 6.789 -0.103 -8.760 1.00 77.50 99 LEU A C 1
ATOM 765 O O . LEU A 1 99 ? 7.033 -0.978 -7.966 1.00 77.50 99 LEU A O 1
ATOM 769 N N . ILE A 1 100 ? 5.972 0.862 -8.345 1.00 74.75 100 ILE A N 1
ATOM 770 C CA . ILE A 1 100 ? 5.142 0.638 -7.099 1.00 74.75 100 ILE A CA 1
ATOM 771 C C . ILE A 1 100 ? 3.727 -0.065 -7.178 1.00 74.75 100 ILE A C 1
ATOM 773 O O . ILE A 1 100 ? 3.382 -0.713 -6.194 1.00 74.75 100 ILE A O 1
ATOM 777 N N . LYS A 1 101 ? 2.938 -0.119 -8.281 1.00 81.81 101 LYS A N 1
ATOM 778 C CA . LYS A 1 101 ? 1.763 -1.015 -8.503 1.00 81.81 101 LYS A CA 1
ATOM 779 C C . LYS A 1 101 ? 1.665 -1.615 -9.893 1.00 81.81 101 LYS A C 1
ATOM 781 O O . LYS A 1 101 ? 2.438 -1.316 -10.774 1.00 81.81 101 LYS A O 1
ATOM 786 N N . ALA A 1 102 ? 0.673 -2.470 -10.067 1.00 87.88 102 ALA A N 1
ATOM 787 C CA . ALA A 1 102 ? 0.264 -3.066 -11.303 1.00 87.88 102 ALA A CA 1
ATOM 788 C C . ALA A 1 102 ? -1.251 -3.086 -11.326 1.00 87.88 102 ALA A C 1
ATOM 790 O O . ALA A 1 102 ? -1.909 -3.447 -10.347 1.00 87.88 102 ALA A O 1
ATOM 791 N N . SER A 1 103 ? -1.752 -2.699 -12.482 1.00 92.50 103 SER A N 1
ATOM 792 C CA . SER A 1 103 ? -3.143 -2.565 -12.853 1.00 92.50 103 SER A CA 1
ATOM 793 C C . SER A 1 103 ? -3.777 -3.895 -13.210 1.00 92.50 103 SER A C 1
ATOM 795 O O . SER A 1 103 ? -3.099 -4.887 -13.486 1.00 92.50 103 SER A O 1
ATOM 797 N N . ALA A 1 104 ? -5.099 -3.858 -13.333 1.00 92.06 104 ALA A N 1
ATOM 798 C CA . ALA A 1 104 ? -5.845 -4.762 -14.185 1.00 92.06 104 ALA A CA 1
ATOM 799 C C . ALA A 1 104 ? -5.163 -4.951 -15.550 1.00 92.06 104 ALA A C 1
ATOM 801 O O . ALA A 1 104 ? -4.836 -6.068 -15.950 1.00 92.06 104 ALA A O 1
ATOM 802 N N . GLU A 1 105 ? -4.872 -3.844 -16.228 1.00 94.00 105 GLU A N 1
ATOM 803 C CA . GLU A 1 105 ? -4.194 -3.798 -17.517 1.00 94.00 105 GLU A CA 1
ATOM 804 C C . GLU A 1 105 ? -2.844 -4.516 -17.429 1.00 94.00 105 GLU A C 1
ATOM 806 O O . GLU A 1 105 ? -2.507 -5.337 -18.293 1.00 94.00 105 GLU A O 1
ATOM 811 N N . TRP A 1 106 ? -2.058 -4.232 -16.390 1.00 92.44 106 TRP A N 1
ATOM 812 C CA . TRP A 1 106 ? -0.714 -4.755 -16.273 1.00 92.44 106 TRP A CA 1
ATOM 813 C C . TRP A 1 106 ? -0.714 -6.236 -16.010 1.00 92.44 106 TRP A C 1
ATOM 815 O O . TRP A 1 106 ? -0.158 -6.980 -16.810 1.00 92.44 106 TRP A O 1
ATOM 825 N N . ILE A 1 107 ? -1.414 -6.671 -14.963 1.00 93.31 107 ILE A N 1
ATOM 826 C CA . ILE A 1 107 ? -1.543 -8.083 -14.597 1.00 93.31 107 ILE A CA 1
ATOM 827 C C . ILE A 1 107 ? -2.055 -8.885 -15.788 1.00 93.31 107 ILE A C 1
ATOM 829 O O . ILE A 1 107 ? -1.524 -9.968 -16.046 1.00 93.31 107 ILE A O 1
ATOM 833 N N . ASN A 1 108 ? -2.961 -8.309 -16.590 1.00 93.12 108 ASN A N 1
ATOM 834 C CA . ASN A 1 108 ? -3.400 -8.909 -17.842 1.00 93.12 108 ASN A CA 1
ATOM 835 C C . ASN A 1 108 ? -2.254 -9.213 -18.813 1.00 93.12 108 ASN A C 1
ATOM 837 O O . ASN A 1 108 ? -1.972 -10.375 -19.097 1.00 93.12 108 ASN A O 1
ATOM 841 N N . LYS A 1 109 ? -1.617 -8.168 -19.351 1.00 89.69 109 LYS A N 1
ATOM 842 C CA . LYS A 1 109 ? -0.598 -8.289 -20.410 1.00 89.69 109 LYS A CA 1
ATOM 843 C C . LYS A 1 109 ? 0.721 -8.878 -19.865 1.00 89.69 109 LYS A C 1
ATOM 845 O O . LYS A 1 109 ? 1.601 -9.215 -20.646 1.00 89.69 109 LYS A O 1
ATOM 850 N N . GLU A 1 110 ? 0.811 -9.082 -18.546 1.00 91.06 110 GLU A N 1
ATOM 851 C CA . GLU A 1 110 ? 1.848 -9.871 -17.881 1.00 91.06 110 GLU A CA 1
ATOM 852 C C . GLU A 1 110 ? 1.631 -11.386 -17.992 1.00 91.06 110 GLU A C 1
ATOM 854 O O . GLU A 1 110 ? 2.405 -12.106 -18.618 1.00 91.06 110 GLU A O 1
ATOM 859 N N . LEU A 1 111 ? 0.560 -11.885 -17.370 1.00 92.06 111 LEU A N 1
ATOM 860 C CA . LEU A 1 111 ? 0.298 -13.322 -17.287 1.00 92.06 111 LEU A CA 1
ATOM 861 C C . LEU A 1 111 ? -0.386 -13.847 -18.559 1.00 92.06 111 LEU A C 1
ATOM 863 O O . LEU A 1 111 ? -0.318 -15.039 -18.854 1.00 92.06 111 LEU A O 1
ATOM 867 N N . GLY A 1 112 ? -1.012 -12.963 -19.337 1.00 91.94 112 GLY A N 1
ATOM 868 C CA . GLY A 1 112 ? -1.686 -13.274 -20.594 1.00 91.94 112 GLY A CA 1
ATOM 869 C C . GLY A 1 112 ? -3.084 -13.858 -20.396 1.00 91.94 112 GLY A C 1
ATOM 870 O O . GLY A 1 112 ? -3.390 -14.905 -20.972 1.00 91.94 112 GLY A O 1
ATOM 871 N N . PHE A 1 113 ? -3.926 -13.203 -19.590 1.00 94.44 113 PHE A N 1
ATOM 872 C CA . PHE A 1 113 ? -5.308 -13.628 -19.335 1.00 94.44 113 PHE A CA 1
ATOM 873 C C . PHE A 1 113 ? -6.180 -13.391 -20.582 1.00 94.44 113 PHE A C 1
ATOM 875 O O . PHE A 1 113 ? -6.714 -12.305 -20.804 1.00 94.44 113 PHE A O 1
ATOM 882 N N . LYS A 1 114 ? -6.339 -14.413 -21.431 1.00 94.19 114 LYS A N 1
ATOM 883 C CA . LYS A 1 114 ? -6.918 -14.256 -22.785 1.00 94.19 114 LYS A CA 1
ATOM 884 C C . LYS A 1 114 ? -8.375 -13.785 -22.801 1.00 94.19 114 LYS A C 1
ATOM 886 O O . LYS A 1 114 ? -8.829 -13.289 -23.829 1.00 94.19 114 LYS A O 1
ATOM 891 N N . ASN A 1 115 ? -9.084 -13.962 -21.687 1.00 94.38 115 ASN A N 1
ATOM 892 C CA . ASN A 1 115 ? -10.506 -13.665 -21.539 1.00 94.38 115 ASN A CA 1
ATOM 893 C C . ASN A 1 115 ? -10.786 -12.425 -20.666 1.00 94.38 115 ASN A C 1
ATOM 895 O O . ASN A 1 115 ? -11.953 -12.088 -20.468 1.00 94.38 115 ASN A O 1
ATOM 899 N N . ALA A 1 116 ? -9.751 -11.721 -20.186 1.00 94.88 116 ALA A N 1
ATOM 900 C CA . ALA A 1 116 ? -9.902 -10.481 -19.427 1.00 94.88 116 ALA A CA 1
ATOM 901 C C . ALA A 1 116 ? -10.656 -9.417 -20.247 1.00 94.88 116 ALA A C 1
ATOM 903 O O . ALA A 1 116 ? -10.205 -8.998 -21.314 1.00 94.88 116 ALA A O 1
ATOM 904 N N . LYS A 1 117 ? -11.818 -8.992 -19.737 1.00 94.62 117 LYS A N 1
ATOM 905 C CA . LYS A 1 117 ? -12.755 -8.059 -20.390 1.00 94.62 117 LYS A CA 1
ATOM 906 C C . LYS A 1 117 ? -13.149 -6.874 -19.500 1.00 94.62 117 LYS A C 1
ATOM 908 O O . LYS A 1 117 ? -13.524 -5.830 -20.026 1.00 94.62 117 LYS A O 1
ATOM 913 N N . TYR A 1 118 ? -13.082 -7.036 -18.177 1.00 94.81 118 TYR A N 1
ATOM 914 C CA . TYR A 1 118 ? -13.361 -5.985 -17.200 1.00 94.81 118 TYR A CA 1
ATOM 915 C C . TYR A 1 118 ? -12.097 -5.637 -16.426 1.00 94.81 118 TYR A C 1
ATOM 917 O O . TYR A 1 118 ? -11.403 -6.518 -15.920 1.00 94.81 118 TYR A O 1
ATOM 925 N N . PHE A 1 119 ? -11.822 -4.341 -16.345 1.00 96.44 119 PHE A N 1
ATOM 926 C CA . PHE A 1 119 ? -10.593 -3.790 -15.808 1.00 96.44 119 PHE A CA 1
ATOM 927 C C . PHE A 1 119 ? -10.941 -2.641 -14.865 1.00 96.44 119 PHE A C 1
ATOM 929 O O . PHE A 1 119 ? -11.737 -1.767 -15.218 1.00 96.44 119 PHE A O 1
ATOM 936 N N . LYS A 1 120 ? -10.378 -2.650 -13.655 1.00 92.94 120 LYS A N 1
ATOM 937 C CA . LYS A 1 120 ? -10.571 -1.575 -12.678 1.00 92.94 120 LYS A CA 1
ATOM 938 C C . LYS A 1 120 ? -9.300 -1.334 -11.870 1.00 92.94 120 LYS A C 1
ATOM 940 O O . LYS A 1 120 ? -9.060 -2.019 -10.880 1.00 92.94 120 LYS A O 1
ATOM 945 N N . SER A 1 121 ? -8.524 -0.339 -12.292 1.00 91.69 121 SER A N 1
ATOM 946 C CA . SER A 1 121 ? -7.228 0.032 -11.696 1.00 91.69 121 SER A CA 1
ATOM 947 C C . SER A 1 121 ? -7.273 1.307 -10.846 1.00 91.69 121 SER A C 1
ATOM 949 O O . SER A 1 121 ? -6.267 1.715 -10.269 1.00 91.69 121 SER A O 1
ATOM 951 N N . ASP A 1 122 ? -8.444 1.931 -10.736 1.00 83.75 122 ASP A N 1
ATOM 952 C CA . ASP A 1 122 ? -8.770 3.061 -9.862 1.00 83.75 122 ASP A CA 1
ATOM 953 C C . ASP A 1 122 ? -9.792 2.658 -8.777 1.00 83.75 122 ASP A C 1
ATOM 955 O O . ASP A 1 122 ? -10.661 3.448 -8.400 1.00 83.75 122 ASP A O 1
ATOM 959 N N . ALA A 1 123 ? -9.746 1.412 -8.288 1.00 86.44 123 ALA A N 1
ATOM 960 C CA . ALA A 1 123 ? -10.578 1.034 -7.150 1.00 86.44 123 ALA A CA 1
ATOM 961 C C . ALA A 1 123 ? -10.107 1.770 -5.869 1.00 86.44 123 ALA A C 1
ATOM 963 O O . ALA A 1 123 ? -8.902 1.947 -5.670 1.00 86.44 123 ALA A O 1
ATOM 964 N N . PRO A 1 124 ? -11.024 2.193 -4.978 1.00 85.12 124 PRO A N 1
ATOM 965 C CA . PRO A 1 124 ? -10.667 2.728 -3.655 1.00 85.12 124 PRO A CA 1
ATOM 966 C C . PRO A 1 124 ? -10.037 1.643 -2.770 1.00 85.12 124 PRO A C 1
ATOM 968 O O . PRO A 1 124 ? -10.263 0.472 -3.046 1.00 85.12 124 PRO A O 1
ATOM 971 N N . TYR A 1 125 ? -9.323 2.019 -1.701 1.00 77.31 125 TYR A N 1
ATOM 972 C CA . TYR A 1 125 ? -8.657 1.113 -0.742 1.00 77.31 125 TYR A CA 1
ATOM 973 C C . TYR A 1 125 ? -9.435 -0.160 -0.345 1.00 77.31 125 TYR A C 1
ATOM 975 O O . TYR A 1 125 ? -10.665 -0.204 -0.387 1.00 77.31 125 TYR A O 1
ATOM 983 N N . ILE A 1 126 ? -8.702 -1.181 0.125 1.00 82.56 126 ILE A N 1
ATOM 984 C CA . ILE A 1 126 ? -9.157 -2.557 0.425 1.00 82.56 126 ILE A CA 1
ATOM 985 C C . ILE A 1 126 ? -10.634 -2.731 0.806 1.00 82.56 126 ILE A C 1
ATOM 987 O O . ILE A 1 126 ? -11.340 -3.471 0.128 1.00 82.56 126 ILE A O 1
ATOM 991 N N . GLY A 1 127 ? -11.120 -2.086 1.872 1.00 82.50 127 GLY A N 1
ATOM 992 C CA . GLY A 1 127 ? -12.488 -2.292 2.365 1.00 82.50 127 GLY A CA 1
ATOM 993 C C . GLY A 1 127 ? -13.542 -1.985 1.290 1.00 82.50 127 GLY A C 1
ATOM 994 O O . GLY A 1 127 ? -14.269 -2.885 0.861 1.00 82.50 127 GLY A O 1
ATOM 995 N N . PRO A 1 128 ? -13.603 -0.738 0.794 1.00 88.25 128 PRO A N 1
ATOM 996 C CA . PRO A 1 128 ? -14.387 -0.390 -0.383 1.00 88.25 128 PRO A CA 1
ATOM 997 C C . PRO A 1 128 ? -14.034 -1.173 -1.666 1.00 88.25 128 PRO A C 1
ATOM 999 O O . PRO A 1 128 ? -14.969 -1.508 -2.392 1.00 88.25 128 PRO A O 1
ATOM 1002 N N . MET A 1 129 ? -12.767 -1.533 -1.941 1.00 91.12 129 MET A N 1
ATOM 1003 C CA . MET A 1 129 ? -12.408 -2.363 -3.115 1.00 91.12 129 MET A CA 1
ATOM 1004 C C . MET A 1 129 ? -13.167 -3.690 -3.137 1.00 91.12 129 MET A C 1
ATOM 1006 O O . MET A 1 129 ? -13.728 -4.063 -4.165 1.00 91.12 129 MET A O 1
ATOM 1010 N N . MET A 1 130 ? -13.180 -4.412 -2.014 1.00 92.44 130 MET A N 1
ATOM 1011 C CA . MET A 1 130 ? -13.815 -5.731 -1.921 1.00 92.44 130 MET A CA 1
ATOM 1012 C C . MET A 1 130 ? -15.331 -5.627 -2.152 1.00 92.44 130 MET A C 1
ATOM 1014 O O . MET A 1 130 ? -15.927 -6.526 -2.742 1.00 92.44 130 MET A O 1
ATOM 1018 N N . GLY A 1 131 ? -15.939 -4.496 -1.771 1.00 93.25 131 GLY A N 1
ATOM 1019 C CA . GLY A 1 131 ? -17.315 -4.151 -2.133 1.00 93.25 131 GLY A CA 1
ATOM 1020 C C . GLY A 1 131 ? -17.501 -3.903 -3.632 1.00 93.25 131 GLY A C 1
ATOM 1021 O O . GLY A 1 131 ? -18.392 -4.497 -4.232 1.00 93.25 131 GLY A O 1
ATOM 1022 N N . LEU A 1 132 ? -16.632 -3.101 -4.259 1.00 94.81 132 LEU A N 1
ATOM 1023 C CA . LEU A 1 132 ? -16.673 -2.856 -5.707 1.00 94.81 132 LEU A CA 1
ATOM 1024 C C . LEU A 1 132 ? -16.517 -4.153 -6.506 1.00 94.81 132 LEU A C 1
ATOM 1026 O O . LEU A 1 132 ? -17.239 -4.359 -7.477 1.00 94.81 132 LEU A O 1
ATOM 1030 N N . ALA A 1 133 ? -15.599 -5.035 -6.108 1.00 95.75 133 ALA A N 1
ATOM 1031 C CA . ALA A 1 133 ? -15.396 -6.312 -6.784 1.00 95.75 133 ALA A CA 1
ATOM 1032 C C . ALA A 1 133 ? -16.622 -7.223 -6.670 1.00 95.75 133 ALA A C 1
ATOM 1034 O O . ALA A 1 133 ? -17.040 -7.838 -7.654 1.00 95.75 133 ALA A O 1
ATOM 1035 N N . ALA A 1 134 ? -17.241 -7.258 -5.488 1.00 96.38 134 ALA A N 1
ATOM 1036 C CA . ALA A 1 134 ? -18.478 -7.989 -5.273 1.00 96.38 134 ALA A CA 1
ATOM 1037 C C . ALA A 1 134 ? -19.646 -7.406 -6.095 1.00 96.38 134 ALA A C 1
ATOM 1039 O O . ALA A 1 134 ? -20.431 -8.170 -6.656 1.00 96.38 134 ALA A O 1
ATOM 1040 N N . GLN A 1 135 ? -19.730 -6.078 -6.246 1.00 96.50 135 GLN A N 1
ATOM 1041 C CA . GLN A 1 135 ? -20.705 -5.441 -7.135 1.00 96.50 135 GLN A CA 1
ATOM 1042 C C . GLN A 1 135 ? -20.438 -5.776 -8.610 1.00 96.50 135 GLN A C 1
ATOM 1044 O O . GLN A 1 135 ? -21.354 -6.196 -9.309 1.00 96.50 135 GLN A O 1
ATOM 1049 N N . ALA A 1 136 ? -19.196 -5.647 -9.088 1.00 96.12 136 ALA A N 1
ATOM 1050 C CA . ALA A 1 136 ? -18.846 -5.830 -10.499 1.00 96.12 136 ALA A CA 1
ATOM 1051 C C . ALA A 1 136 ? -19.141 -7.249 -11.021 1.00 96.12 136 ALA A C 1
ATOM 1053 O O . ALA A 1 136 ? -19.549 -7.405 -12.174 1.00 96.12 136 ALA A O 1
ATOM 1054 N N . VAL A 1 137 ? -18.981 -8.272 -10.173 1.00 98.12 137 VAL A N 1
ATOM 1055 C CA . VAL A 1 137 ? -19.392 -9.650 -10.494 1.00 98.12 137 VAL A CA 1
ATOM 1056 C C . VAL A 1 137 ? -20.916 -9.814 -10.406 1.00 98.12 137 VAL A C 1
ATOM 1058 O O . VAL A 1 137 ? -21.512 -10.471 -11.257 1.00 98.12 137 VAL A O 1
ATOM 1061 N N . GLY A 1 138 ? -21.575 -9.189 -9.423 1.00 95.81 138 GLY A N 1
ATOM 1062 C CA . GLY A 1 138 ? -23.036 -9.234 -9.271 1.00 95.81 138 GLY A CA 1
ATOM 1063 C C . GLY A 1 138 ? -23.798 -8.582 -10.433 1.00 95.81 138 GLY A C 1
ATOM 1064 O O . GLY A 1 138 ? -24.778 -9.141 -10.926 1.00 95.81 138 GLY A O 1
ATOM 1065 N N . ASP A 1 139 ? -23.303 -7.445 -10.926 1.00 97.12 139 ASP A N 1
ATOM 1066 C CA . ASP A 1 139 ? -23.821 -6.734 -12.105 1.00 97.12 139 ASP A CA 1
ATOM 1067 C C . ASP A 1 139 ? -23.380 -7.373 -13.441 1.00 97.12 139 ASP A C 1
ATOM 1069 O O . ASP A 1 139 ? -23.753 -6.900 -14.515 1.00 97.12 139 ASP A O 1
ATOM 1073 N N . GLY A 1 140 ? -22.611 -8.470 -13.401 1.00 95.19 140 GLY A N 1
ATOM 1074 C CA . GLY A 1 140 ? -22.224 -9.253 -14.578 1.00 95.19 140 GLY A CA 1
ATOM 1075 C C . GLY A 1 140 ? -21.177 -8.593 -15.481 1.00 95.19 140 GLY A C 1
ATOM 1076 O O . GLY A 1 140 ? -21.001 -9.020 -16.627 1.00 95.19 140 GLY A O 1
ATOM 1077 N N . LEU A 1 141 ? -20.460 -7.575 -14.987 1.00 95.75 141 LEU A N 1
ATOM 1078 C CA . LEU A 1 141 ? -19.358 -6.932 -15.715 1.00 95.75 141 LEU A CA 1
ATOM 1079 C C . LEU A 1 141 ? -18.214 -7.932 -15.959 1.00 95.75 141 LEU A C 1
ATOM 1081 O O . LEU A 1 141 ? -17.572 -7.904 -17.007 1.00 95.75 141 LEU A O 1
ATOM 1085 N N . CYS A 1 142 ? -18.028 -8.864 -15.024 1.00 96.56 142 CYS A N 1
ATOM 1086 C CA . CYS A 1 142 ? -17.180 -10.054 -15.102 1.00 96.56 142 CYS A CA 1
ATOM 1087 C C . CYS A 1 142 ? -17.880 -11.246 -14.421 1.00 96.56 142 CYS A C 1
ATOM 1089 O O . CYS A 1 142 ? -18.754 -11.053 -13.581 1.00 96.56 142 CYS A O 1
ATOM 1091 N N . GLU A 1 143 ? -17.533 -12.475 -14.800 1.00 96.31 143 GLU A N 1
ATOM 1092 C CA . GLU A 1 143 ? -18.006 -13.704 -14.141 1.00 96.31 143 GLU A CA 1
ATOM 1093 C C . GLU A 1 143 ? -17.026 -14.174 -13.058 1.00 96.31 143 GLU A C 1
ATOM 1095 O O . GLU A 1 143 ? -17.449 -14.684 -12.020 1.00 96.31 143 GLU A O 1
ATOM 1100 N N . THR A 1 144 ? -15.724 -13.986 -13.281 1.00 98.06 144 THR A N 1
ATOM 1101 C CA . THR A 1 144 ? -14.638 -14.339 -12.363 1.00 98.06 144 THR A CA 1
ATOM 1102 C C . THR A 1 144 ? -13.639 -13.187 -12.303 1.00 98.06 144 THR A C 1
ATOM 1104 O O . THR A 1 144 ? -12.810 -13.010 -13.199 1.00 98.06 144 THR A O 1
ATOM 1107 N N . ALA A 1 145 ? -13.725 -12.400 -11.232 1.00 97.94 145 ALA A N 1
ATOM 1108 C CA . ALA A 1 145 ? -12.824 -11.297 -10.947 1.00 97.94 145 ALA A CA 1
ATOM 1109 C C . ALA A 1 145 ? -11.649 -11.752 -10.078 1.00 97.94 145 ALA A C 1
ATOM 1111 O O . ALA A 1 145 ? -11.826 -12.240 -8.962 1.00 97.94 145 ALA A O 1
ATOM 1112 N N . LEU A 1 146 ? -10.437 -11.525 -10.560 1.00 98.38 146 LEU A N 1
ATOM 1113 C CA . LEU A 1 146 ? -9.241 -11.524 -9.737 1.00 98.38 146 LEU A CA 1
ATOM 1114 C C . LEU A 1 146 ? -9.070 -10.137 -9.111 1.00 98.38 146 LEU A C 1
ATOM 1116 O O . LEU A 1 146 ? -9.100 -9.127 -9.815 1.00 98.38 146 LEU A O 1
ATOM 1120 N N . VAL A 1 147 ? -8.878 -10.105 -7.796 1.00 96.69 147 VAL A N 1
ATOM 1121 C CA . VAL A 1 147 ? -8.830 -8.887 -6.985 1.00 96.69 147 VAL A CA 1
ATOM 1122 C C . VAL A 1 147 ? -7.562 -8.890 -6.145 1.00 96.69 147 VAL A C 1
ATOM 1124 O O . VAL A 1 147 ? -7.363 -9.836 -5.391 1.00 96.69 147 VAL A O 1
ATOM 1127 N N . TRP A 1 148 ? -6.714 -7.865 -6.207 1.00 95.19 148 TRP A N 1
ATOM 1128 C CA . TRP A 1 148 ? -5.568 -7.761 -5.291 1.00 95.19 148 TRP A CA 1
ATOM 1129 C C . TRP A 1 148 ? -5.482 -6.400 -4.625 1.00 95.19 148 TRP A C 1
ATOM 1131 O O . TRP A 1 148 ? -5.711 -5.359 -5.250 1.00 95.19 148 TRP A O 1
ATOM 1141 N N . TYR A 1 149 ? -5.133 -6.447 -3.339 1.00 88.69 149 TYR A N 1
ATOM 1142 C CA . TYR A 1 149 ? -4.682 -5.295 -2.589 1.00 88.69 149 TYR A CA 1
ATOM 1143 C C . TYR A 1 149 ? -3.183 -5.410 -2.318 1.00 88.69 149 TYR A C 1
ATOM 1145 O O . TYR A 1 149 ? -2.762 -6.234 -1.497 1.00 88.69 149 TYR A O 1
ATOM 1153 N N . PRO A 1 150 ? -2.377 -4.610 -3.022 1.00 83.56 150 PRO A N 1
ATOM 1154 C CA . PRO A 1 150 ? -1.057 -4.241 -2.570 1.00 83.56 150 PRO A CA 1
ATOM 1155 C C . PRO A 1 150 ? -1.163 -3.178 -1.465 1.00 83.56 150 PRO A C 1
ATOM 1157 O O . PRO A 1 150 ? -2.235 -2.632 -1.214 1.00 83.56 150 PRO A O 1
ATOM 1160 N N . MET A 1 151 ? -0.032 -2.897 -0.836 1.00 75.06 151 MET A N 1
ATOM 1161 C CA . MET A 1 151 ? 0.332 -1.859 0.155 1.00 75.06 151 MET A CA 1
ATOM 1162 C C . MET A 1 151 ? 1.844 -2.073 0.268 1.00 75.06 151 MET A C 1
ATOM 1164 O O . MET A 1 151 ? 1.969 -3.161 0.792 1.00 75.06 151 MET A O 1
ATOM 1168 N N . VAL A 1 152 ? 2.849 -1.230 -0.215 1.00 71.00 152 VAL A N 1
ATOM 1169 C CA . VAL A 1 152 ? 4.361 -1.244 -0.754 1.00 71.00 152 VAL A CA 1
ATOM 1170 C C . VAL A 1 152 ? 5.664 -0.439 -0.117 1.00 71.00 152 VAL A C 1
ATOM 1172 O O . VAL A 1 152 ? 6.370 0.286 -0.806 1.00 71.00 152 VAL A O 1
ATOM 1175 N N . ASN A 1 153 ? 6.007 -0.461 1.207 1.00 67.88 153 ASN A N 1
ATOM 1176 C CA . ASN A 1 153 ? 6.915 0.320 2.149 1.00 67.88 153 ASN A CA 1
ATOM 1177 C C . ASN A 1 153 ? 8.379 0.488 1.785 1.00 67.88 153 ASN A C 1
ATOM 1179 O O . ASN A 1 153 ? 9.210 -0.321 2.159 1.00 67.88 153 ASN A O 1
ATOM 1183 N N . LEU A 1 154 ? 8.729 1.713 1.384 1.00 64.44 154 LEU A N 1
ATOM 1184 C CA . LEU A 1 154 ? 10.021 2.318 1.584 1.00 64.44 154 LEU A CA 1
ATOM 1185 C C . LEU A 1 154 ? 10.094 3.401 2.781 1.00 64.44 154 LEU A C 1
ATOM 1187 O O . LEU A 1 154 ? 9.050 3.793 3.255 1.00 64.44 154 LEU A O 1
ATOM 1191 N N . GLU A 1 155 ? 11.265 3.767 3.400 1.00 67.31 155 GLU A N 1
ATOM 1192 C CA . GLU A 1 155 ? 11.729 4.769 4.439 1.00 67.31 155 GLU A CA 1
ATOM 1193 C C . GLU A 1 155 ? 12.612 5.912 3.867 1.00 67.31 155 GLU A C 1
ATOM 1195 O O . GLU A 1 155 ? 12.877 5.963 2.681 1.00 67.31 155 GLU A O 1
ATOM 1200 N N . GLY A 1 156 ? 13.106 6.825 4.716 1.00 58.12 156 GLY A N 1
ATOM 1201 C CA . GLY A 1 156 ? 13.127 8.260 4.434 1.00 58.12 156 GLY A CA 1
ATOM 1202 C C . GLY A 1 156 ? 11.694 8.771 4.341 1.00 58.12 156 GLY A C 1
ATOM 1203 O O . GLY A 1 156 ? 11.441 9.831 3.801 1.00 58.12 156 GLY A O 1
ATOM 1204 N N . ARG A 1 157 ? 10.733 7.906 4.681 1.00 56.00 157 ARG A N 1
ATOM 1205 C CA . ARG A 1 157 ? 9.512 7.693 3.908 1.00 56.00 157 ARG A CA 1
ATOM 1206 C C . ARG A 1 157 ? 8.458 6.937 4.733 1.00 56.00 157 ARG A C 1
ATOM 1208 O O . ARG A 1 157 ? 7.897 5.919 4.349 1.00 56.00 157 ARG A O 1
ATOM 1215 N N . TYR A 1 158 ? 8.171 7.490 5.894 1.00 58.19 158 TYR A N 1
ATOM 1216 C CA . TYR A 1 158 ? 6.828 7.431 6.467 1.00 58.19 158 TYR A CA 1
ATOM 1217 C C . TYR A 1 158 ? 6.503 8.883 6.871 1.00 58.19 158 TYR A C 1
ATOM 1219 O O . TYR A 1 158 ? 7.433 9.654 7.136 1.00 58.19 158 TYR A O 1
ATOM 1227 N N . GLY A 1 159 ? 5.252 9.342 6.787 1.00 55.25 159 GLY A N 1
ATOM 1228 C CA . GLY A 1 159 ? 4.907 10.773 6.859 1.00 55.25 159 GLY A CA 1
ATOM 1229 C C . GLY A 1 159 ? 5.102 11.583 5.554 1.00 55.25 159 GLY A C 1
ATOM 1230 O O . GLY A 1 159 ? 4.167 11.827 4.823 1.00 55.25 159 GLY A O 1
ATOM 1231 N N . HIS A 1 160 ? 6.296 12.112 5.296 1.00 50.09 160 HIS A N 1
ATOM 1232 C CA . HIS A 1 160 ? 6.805 12.862 4.110 1.00 50.09 160 HIS A CA 1
ATOM 1233 C C . HIS A 1 160 ? 5.882 13.523 2.999 1.00 50.09 160 HIS A C 1
ATOM 1235 O O . HIS A 1 160 ? 6.157 14.683 2.725 1.00 50.09 160 HIS A O 1
ATOM 1241 N N . ASN A 1 161 ? 4.830 12.942 2.371 1.00 45.19 161 ASN A N 1
ATOM 1242 C CA . ASN A 1 161 ? 3.748 13.652 1.595 1.00 45.19 161 ASN A CA 1
ATOM 1243 C C . ASN A 1 161 ? 2.366 13.191 2.089 1.00 45.19 161 ASN A C 1
ATOM 1245 O O . ASN A 1 161 ? 1.384 13.069 1.349 1.00 45.19 161 ASN A O 1
ATOM 1249 N N . ASN A 1 162 ? 2.211 13.090 3.400 1.00 57.34 162 ASN A N 1
ATOM 1250 C CA . ASN A 1 162 ? 0.963 13.562 3.964 1.00 57.34 162 ASN A CA 1
ATOM 1251 C C . ASN A 1 162 ? 0.761 14.971 3.368 1.00 57.34 162 ASN A C 1
ATOM 1253 O O . ASN A 1 162 ? 1.778 15.677 3.300 1.00 57.34 162 ASN A O 1
ATOM 1257 N N . PRO A 1 163 ? -0.434 15.360 2.864 1.00 48.47 163 PRO A N 1
ATOM 1258 C CA . PRO A 1 163 ? -0.737 16.671 2.248 1.00 48.47 163 PRO A CA 1
ATOM 1259 C C . PRO A 1 163 ? -0.494 17.919 3.145 1.00 48.47 163 PRO A C 1
ATOM 1261 O O . PRO A 1 163 ? -1.327 18.815 3.260 1.00 48.47 163 PRO A O 1
ATOM 1264 N N . GLN A 1 164 ? 0.603 17.901 3.899 1.00 53.84 164 GLN A N 1
ATOM 1265 C CA . GLN A 1 164 ? 0.758 18.309 5.296 1.00 53.84 164 GLN A CA 1
ATOM 1266 C C . GLN A 1 164 ? 2.222 18.263 5.794 1.00 53.84 164 GLN A C 1
ATOM 1268 O O . GLN A 1 164 ? 2.593 19.046 6.666 1.00 53.84 164 GLN A O 1
ATOM 1273 N N . ASN A 1 165 ? 3.057 17.352 5.267 1.00 50.84 165 ASN A N 1
ATOM 1274 C CA . ASN A 1 165 ? 4.406 17.085 5.799 1.00 50.84 165 ASN A CA 1
ATOM 1275 C C . ASN A 1 165 ? 5.507 17.735 4.962 1.00 50.84 165 ASN A C 1
ATOM 1277 O O . ASN A 1 165 ? 6.403 18.372 5.501 1.00 50.84 165 ASN A O 1
ATOM 1281 N N . SER A 1 166 ? 5.391 17.652 3.643 1.00 52.47 166 SER A N 1
ATOM 1282 C CA . SER A 1 166 ? 6.122 18.489 2.688 1.00 52.47 166 SER A CA 1
ATOM 1283 C C . SER A 1 166 ? 5.340 19.760 2.320 1.00 52.47 166 SER A C 1
ATOM 1285 O O . SER A 1 166 ? 5.749 20.498 1.424 1.00 52.47 166 SER A O 1
ATOM 1287 N N . ASN A 1 167 ? 4.210 20.027 2.995 1.00 62.19 167 ASN A N 1
ATOM 1288 C CA . ASN A 1 167 ? 3.353 21.176 2.717 1.00 62.19 167 ASN A CA 1
ATOM 1289 C C . ASN A 1 167 ? 3.838 22.435 3.419 1.00 62.19 167 ASN A C 1
ATOM 1291 O O . ASN A 1 167 ? 3.646 22.627 4.614 1.00 62.19 167 ASN A O 1
ATOM 1295 N N . GLU A 1 168 ? 4.467 23.306 2.635 1.00 63.03 168 GLU A N 1
ATOM 1296 C CA . GLU A 1 168 ? 4.958 24.604 3.098 1.00 63.03 168 GLU A CA 1
ATOM 1297 C C . GLU A 1 168 ? 3.837 25.573 3.508 1.00 63.03 168 GLU A C 1
ATOM 1299 O O . GLU A 1 168 ? 4.098 26.604 4.130 1.00 63.03 168 GLU A O 1
ATOM 1304 N N . GLU A 1 169 ? 2.589 25.261 3.157 1.00 66.25 169 GLU A N 1
ATOM 1305 C CA . GLU A 1 169 ? 1.410 25.951 3.652 1.00 66.25 169 GLU A CA 1
ATOM 1306 C C . GLU A 1 169 ? 0.368 24.973 4.196 1.00 66.25 169 GLU A C 1
ATOM 1308 O O . GLU A 1 169 ? 0.476 23.756 4.098 1.00 66.25 169 GLU A O 1
ATOM 1313 N N . ALA A 1 170 ? -0.668 25.547 4.795 1.00 73.06 170 ALA A N 1
ATOM 1314 C CA . ALA A 1 170 ? -1.746 24.829 5.431 1.00 73.06 170 ALA A CA 1
ATOM 1315 C C . ALA A 1 170 ? -3.093 25.411 4.965 1.00 73.06 170 ALA A C 1
ATOM 1317 O O . ALA A 1 170 ? -3.568 26.382 5.558 1.00 73.06 170 ALA A O 1
ATOM 1318 N N . PRO A 1 171 ? -3.691 24.918 3.864 1.00 65.31 171 PRO A N 1
ATOM 1319 C CA . PRO A 1 171 ? -4.959 25.438 3.357 1.00 65.31 171 PRO A CA 1
ATOM 1320 C C . PRO A 1 171 ? -6.199 24.749 3.953 1.00 65.31 171 PRO A C 1
ATOM 1322 O O . PRO A 1 171 ? -6.170 23.640 4.482 1.00 65.31 171 PRO A O 1
ATOM 1325 N N . GLY A 1 172 ? -7.354 25.408 3.834 1.00 75.50 172 GLY A N 1
ATOM 1326 C CA . GLY A 1 172 ? -8.634 24.845 4.272 1.00 75.50 172 GLY A CA 1
ATOM 1327 C C . GLY A 1 172 ? -8.678 24.577 5.780 1.00 75.50 172 GLY A C 1
ATOM 1328 O O . GLY A 1 172 ? -8.403 25.468 6.583 1.00 75.50 172 GLY A O 1
ATOM 1329 N N . SER A 1 173 ? -9.051 23.358 6.174 1.00 71.38 173 SER A N 1
ATOM 1330 C CA . SER A 1 173 ? -9.065 22.929 7.579 1.00 71.38 173 SER A CA 1
ATOM 1331 C C . SER A 1 173 ? -7.664 22.773 8.177 1.00 71.38 173 SER A C 1
ATOM 1333 O O . SER A 1 173 ? -7.505 22.997 9.378 1.00 71.38 173 SER A O 1
ATOM 1335 N N . SER A 1 174 ? -6.653 22.442 7.365 1.00 71.31 174 SER A N 1
ATOM 1336 C CA . SER A 1 174 ? -5.291 22.176 7.849 1.00 71.31 174 SER A CA 1
ATOM 1337 C C . SER A 1 174 ? -4.586 23.443 8.355 1.00 71.31 174 SER A C 1
ATOM 1339 O O . SER A 1 174 ? -3.713 23.362 9.219 1.00 71.31 174 SER A O 1
ATOM 1341 N N . ALA A 1 175 ? -5.052 24.627 7.928 1.00 77.50 175 ALA A N 1
ATOM 1342 C CA . ALA A 1 175 ? -4.654 25.946 8.438 1.00 77.50 175 ALA A CA 1
ATOM 1343 C C . ALA A 1 175 ? -4.696 26.058 9.972 1.00 77.50 175 ALA A C 1
ATOM 1345 O O . ALA A 1 175 ? -3.939 26.816 10.577 1.00 77.50 175 ALA A O 1
ATOM 1346 N N . PHE A 1 176 ? -5.601 25.306 10.600 1.00 76.62 176 PHE A N 1
ATOM 1347 C CA . PHE A 1 176 ? -5.831 25.313 12.041 1.00 76.62 176 PHE A CA 1
ATOM 1348 C C . PHE A 1 176 ? -5.080 24.192 12.773 1.00 76.62 176 PHE A C 1
ATOM 1350 O O . PHE A 1 176 ? -5.208 24.089 13.991 1.00 76.62 176 PHE A O 1
ATOM 1357 N N . THR A 1 177 ? -4.315 23.361 12.057 1.00 73.06 177 THR A N 1
ATOM 1358 C CA . THR A 1 177 ? -3.682 22.146 12.589 1.00 73.06 177 THR A CA 1
ATOM 1359 C C . THR A 1 177 ? -2.173 22.108 12.317 1.00 73.06 177 THR A C 1
ATOM 1361 O O . THR A 1 177 ? -1.387 22.058 13.264 1.00 73.06 177 THR A O 1
ATOM 1364 N N . LEU A 1 178 ? -1.744 22.227 11.056 1.00 72.19 178 LEU A N 1
ATOM 1365 C CA . LEU A 1 178 ? -0.342 22.039 10.650 1.00 72.19 178 LEU A CA 1
ATOM 1366 C C . LEU A 1 178 ? 0.650 23.011 11.306 1.00 72.19 178 LEU A C 1
ATOM 1368 O O . LEU A 1 178 ? 1.700 22.542 11.746 1.00 72.19 178 LEU A O 1
ATOM 1372 N N . PRO A 1 179 ? 0.344 24.316 11.487 1.00 76.94 179 PRO A N 1
ATOM 1373 C CA . PRO A 1 179 ? 1.256 25.240 12.174 1.00 76.94 179 PRO A CA 1
ATOM 1374 C C . PRO A 1 179 ? 1.530 24.886 13.646 1.00 76.94 179 PRO A C 1
ATOM 1376 O O . PRO A 1 179 ? 2.404 25.488 14.266 1.00 76.94 179 PRO A O 1
ATOM 1379 N N . TRP A 1 180 ? 0.781 23.933 14.211 1.00 71.88 180 TRP A N 1
ATOM 1380 C CA . TRP A 1 180 ? 0.898 23.452 15.589 1.00 71.88 180 TRP A CA 1
ATOM 1381 C C . TRP A 1 180 ? 1.508 22.046 15.683 1.00 71.88 180 TRP A C 1
ATOM 1383 O O . TRP A 1 180 ? 1.477 21.444 16.753 1.00 71.88 180 TRP A O 1
ATOM 1393 N N . GLY A 1 181 ? 2.021 21.502 14.574 1.00 68.31 181 GLY A N 1
ATOM 1394 C CA . GLY A 1 181 ? 2.519 20.125 14.492 1.00 68.31 181 GLY A CA 1
ATOM 1395 C C . GLY A 1 181 ? 1.423 19.064 14.352 1.00 68.31 181 GLY A C 1
ATOM 1396 O O . GLY A 1 181 ? 1.747 17.889 14.214 1.00 68.31 181 GLY A O 1
ATOM 1397 N N . TYR A 1 182 ? 0.138 19.447 14.326 1.00 65.75 182 TYR A N 1
ATOM 1398 C CA . TYR A 1 182 ? -0.944 18.514 14.010 1.00 65.75 182 TYR A CA 1
ATOM 1399 C C . TYR A 1 182 ? -0.940 18.262 12.502 1.00 65.75 182 TYR A C 1
ATOM 1401 O O . TYR A 1 182 ? -1.588 18.961 11.714 1.00 65.75 182 TYR A O 1
ATOM 1409 N N . GLN A 1 183 ? -0.180 17.239 12.137 1.00 59.41 183 GLN A N 1
ATOM 1410 C CA . GLN A 1 183 ? -0.233 16.525 10.875 1.00 59.41 183 GLN A CA 1
ATOM 1411 C C . GLN A 1 183 ? -1.157 15.319 11.092 1.00 59.41 183 GLN A C 1
ATOM 1413 O O . GLN A 1 183 ? -0.894 14.454 11.927 1.00 59.41 183 GLN A O 1
ATOM 1418 N N . SER A 1 184 ? -2.277 15.279 10.372 1.00 51.47 184 SER A N 1
ATOM 1419 C CA . SER A 1 184 ? -3.216 14.165 10.317 1.00 51.47 184 SER A CA 1
ATOM 1420 C C . SER A 1 184 ? -2.619 12.953 9.592 1.00 51.47 184 SER A C 1
ATOM 1422 O O . SER A 1 184 ? -3.068 12.534 8.523 1.00 51.47 184 SER A O 1
ATOM 1424 N N . GLY A 1 185 ? -1.643 12.324 10.236 1.00 51.03 185 GLY A N 1
ATOM 1425 C CA . GLY A 1 185 ? -1.610 10.873 10.238 1.00 51.03 185 GLY A CA 1
ATOM 1426 C C . GLY A 1 185 ? -2.777 10.319 11.066 1.00 51.03 185 GLY A C 1
ATOM 1427 O O . GLY A 1 185 ? -3.561 11.042 11.689 1.00 51.03 185 GLY A O 1
ATOM 1428 N N . ALA A 1 186 ? -2.844 8.996 11.135 1.00 49.81 186 ALA A N 1
ATOM 1429 C CA . ALA A 1 186 ? -3.683 8.277 12.087 1.00 49.81 186 ALA A CA 1
ATOM 1430 C C . ALA A 1 186 ? -3.472 8.715 13.554 1.00 49.81 186 ALA A C 1
ATOM 1432 O O . ALA A 1 186 ? -4.445 8.755 14.311 1.00 49.81 186 ALA A O 1
ATOM 1433 N N . MET A 1 187 ? -2.224 9.067 13.898 1.00 51.19 187 MET A N 1
ATOM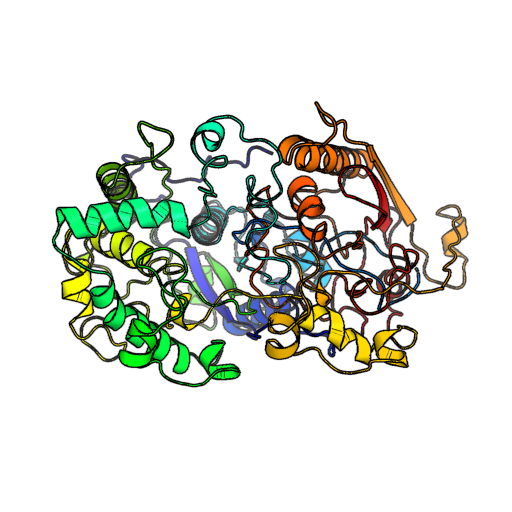 1434 C CA . MET A 1 187 ? -1.725 9.433 15.231 1.00 51.19 187 MET A CA 1
ATOM 1435 C C . MET A 1 187 ? -2.540 10.579 15.865 1.00 51.19 187 MET A C 1
ATOM 1437 O O . MET A 1 187 ? -3.460 10.311 16.640 1.00 51.19 187 MET A O 1
ATOM 1441 N N . PHE A 1 188 ? -2.321 11.830 15.448 1.00 51.91 188 PHE A N 1
ATOM 1442 C CA . PHE A 1 188 ? -3.031 13.005 15.976 1.00 51.91 188 PHE A CA 1
ATOM 1443 C C . PHE A 1 188 ? -4.566 12.953 15.809 1.00 51.91 188 PHE A C 1
ATOM 1445 O O . PHE A 1 188 ? -5.298 13.386 16.705 1.00 51.91 188 PHE A O 1
ATOM 1452 N N . ASN A 1 189 ? -5.072 12.373 14.707 1.00 54.59 189 ASN A N 1
ATOM 1453 C CA . ASN A 1 189 ? -6.516 12.187 14.482 1.00 54.59 189 ASN A CA 1
ATOM 1454 C C . ASN A 1 189 ? -7.185 11.345 15.568 1.00 54.59 189 ASN A C 1
ATOM 1456 O O . ASN A 1 189 ? -8.324 11.628 15.938 1.00 54.59 189 ASN A O 1
ATOM 1460 N N . ASN A 1 190 ? -6.496 10.327 16.084 1.00 63.00 190 ASN A N 1
ATOM 1461 C CA . ASN A 1 190 ? -7.077 9.403 17.052 1.00 63.00 190 ASN A CA 1
ATOM 1462 C C . ASN A 1 190 ? -6.567 9.630 18.468 1.00 63.00 190 ASN A C 1
ATOM 1464 O O . ASN A 1 190 ? -7.286 9.267 19.395 1.00 63.00 190 ASN A O 1
ATOM 1468 N N . LEU A 1 191 ? -5.427 10.298 18.682 1.00 73.19 191 LEU A N 1
ATOM 1469 C CA . LEU A 1 191 ? -5.001 10.648 20.033 1.00 73.19 191 LEU A CA 1
ATOM 1470 C C . LEU A 1 191 ? -6.042 11.531 20.726 1.00 73.19 191 LEU A C 1
ATOM 1472 O O . LEU A 1 191 ? -6.471 11.225 21.835 1.00 73.19 191 LEU A O 1
ATOM 1476 N N . VAL A 1 192 ? -6.494 12.604 20.074 1.00 77.06 192 VAL A N 1
ATOM 1477 C CA . VAL A 1 192 ? -7.450 13.549 20.679 1.00 77.06 192 VAL A CA 1
ATOM 1478 C C . VAL A 1 192 ? -8.806 12.881 20.964 1.00 77.06 192 VAL A C 1
ATOM 1480 O O . VAL A 1 192 ? -9.502 13.258 21.911 1.00 77.06 192 VAL A O 1
ATOM 1483 N N . ILE A 1 193 ? -9.168 11.855 20.188 1.00 82.00 193 ILE A N 1
ATOM 1484 C CA . ILE A 1 193 ? -10.362 11.018 20.382 1.00 82.00 193 ILE A CA 1
ATOM 1485 C C . ILE A 1 193 ? -10.149 10.007 21.519 1.00 82.00 193 ILE A C 1
ATOM 1487 O O . ILE A 1 193 ? -11.021 9.857 22.374 1.00 82.00 193 ILE A O 1
ATOM 1491 N N . PHE A 1 194 ? -8.977 9.378 21.597 1.00 82.94 194 PHE A N 1
ATOM 1492 C CA . PHE A 1 194 ? -8.619 8.412 22.633 1.00 82.94 194 PHE A CA 1
ATOM 1493 C C . PHE A 1 194 ? -8.418 9.074 24.005 1.00 82.94 194 PHE A C 1
ATOM 1495 O O . PHE A 1 194 ? -8.906 8.568 25.010 1.00 82.94 194 PHE A O 1
ATOM 1502 N N . GLN A 1 195 ? -7.821 10.267 24.069 1.00 84.81 195 GLN A N 1
ATOM 1503 C CA . GLN A 1 195 ? -7.771 11.083 25.287 1.00 84.81 195 GLN A CA 1
ATOM 1504 C C . GLN A 1 195 ? -9.180 11.513 25.736 1.00 84.81 195 GLN A C 1
ATOM 1506 O O . GLN A 1 195 ? -9.487 11.464 26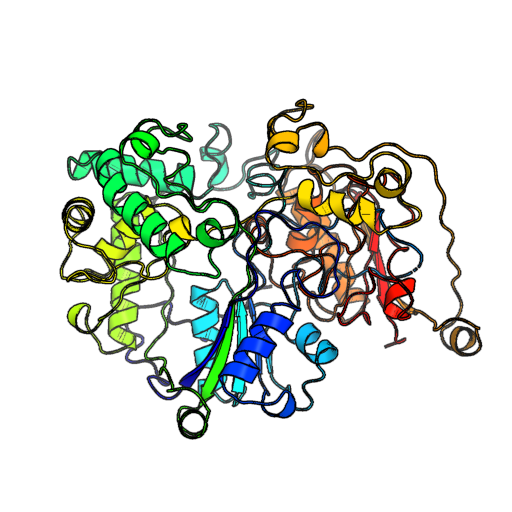.930 1.00 84.81 195 GLN A O 1
ATOM 1511 N N . GLN A 1 196 ? -10.071 11.883 24.802 1.00 86.81 196 GLN A N 1
ATOM 1512 C CA . GLN A 1 196 ? -11.492 12.110 25.110 1.00 86.81 196 GLN A CA 1
ATOM 1513 C C . GLN A 1 196 ? -12.164 10.839 25.646 1.00 86.81 196 GLN A C 1
ATOM 1515 O O . GLN A 1 196 ? -12.930 10.929 26.602 1.00 86.81 196 GLN A O 1
ATOM 1520 N N . TYR A 1 197 ? -11.871 9.670 25.073 1.00 87.25 197 TYR A N 1
ATOM 1521 C CA . TYR A 1 197 ? -12.427 8.378 25.476 1.00 87.25 197 TYR A CA 1
ATOM 1522 C C . TYR A 1 197 ? -11.956 7.979 26.882 1.00 87.25 197 TYR A C 1
ATOM 1524 O O . TYR A 1 197 ? -12.787 7.791 27.771 1.00 87.25 197 TYR A O 1
ATOM 1532 N N . CYS A 1 198 ? -10.645 7.988 27.134 1.00 87.56 198 CYS A N 1
ATOM 1533 C CA . CYS A 1 198 ? -10.047 7.777 28.453 1.00 87.56 198 CYS A CA 1
ATOM 1534 C C . CYS A 1 198 ? -10.671 8.701 29.511 1.00 87.56 198 CYS A C 1
ATOM 1536 O O . CYS A 1 198 ? -11.064 8.246 30.585 1.00 87.56 198 CYS A O 1
ATOM 1538 N N . LYS A 1 199 ? -10.877 9.983 29.181 1.00 90.31 199 LYS A N 1
ATOM 1539 C CA . LYS A 1 199 ? -11.525 10.965 30.065 1.00 90.31 199 LYS A CA 1
ATOM 1540 C C . LYS A 1 199 ? -13.036 10.753 30.252 1.00 90.31 199 LYS A C 1
ATOM 1542 O O . LYS A 1 199 ? -13.543 11.040 31.334 1.00 90.31 199 LYS A O 1
ATOM 1547 N N . LYS A 1 200 ? -13.761 10.296 29.225 1.00 91.38 200 LYS A N 1
ATOM 1548 C CA . LYS A 1 200 ? -15.222 10.062 29.245 1.00 91.38 200 LYS A CA 1
ATOM 1549 C C . LYS A 1 200 ? -15.590 8.774 29.988 1.00 91.38 200 LYS A C 1
ATOM 1551 O O . LYS A 1 200 ? -16.605 8.756 30.677 1.00 91.38 200 LYS A O 1
ATOM 1556 N N . TYR A 1 201 ? -14.762 7.736 29.867 1.00 89.62 201 TYR A N 1
ATOM 1557 C CA . TYR A 1 201 ? -15.042 6.379 30.355 1.00 89.62 201 TYR A CA 1
ATOM 1558 C C . TYR A 1 201 ? -14.102 5.893 31.470 1.00 89.62 201 TYR A C 1
ATOM 1560 O O . TYR A 1 201 ? -14.258 4.777 31.958 1.00 89.62 201 TYR A O 1
ATOM 1568 N N . GLY A 1 202 ? -13.133 6.709 31.900 1.00 88.38 202 GLY A N 1
ATOM 1569 C CA . GLY A 1 202 ? -12.204 6.363 32.983 1.00 88.38 202 GLY A CA 1
ATOM 1570 C C . GLY A 1 202 ? -11.175 5.290 32.610 1.00 88.38 202 GLY A C 1
ATOM 1571 O O . GLY A 1 202 ? -10.734 4.545 33.483 1.00 88.38 202 GLY A O 1
ATOM 1572 N N . LYS A 1 203 ? -10.820 5.183 31.324 1.00 88.50 203 LYS A N 1
ATOM 1573 C CA . LYS A 1 203 ? -9.833 4.222 30.799 1.00 88.50 203 LYS A CA 1
ATOM 1574 C C . LYS A 1 203 ? -8.427 4.842 30.709 1.00 88.50 203 LYS A C 1
ATOM 1576 O O . LYS A 1 203 ? -8.271 6.056 30.832 1.00 88.50 203 LYS A O 1
ATOM 1581 N N . SER A 1 204 ? -7.413 4.008 30.474 1.00 86.00 204 SER A N 1
ATOM 1582 C CA . SER A 1 204 ? -6.023 4.411 30.209 1.00 86.00 204 SER A CA 1
ATOM 1583 C C . SER A 1 204 ? -5.416 3.619 29.046 1.00 86.00 204 SER A C 1
ATOM 1585 O O . SER A 1 204 ? -5.969 2.602 28.619 1.00 86.00 204 SER A O 1
ATOM 1587 N N . HIS A 1 205 ? -4.265 4.086 28.557 1.00 84.00 205 HIS A N 1
ATOM 1588 C CA . HIS A 1 205 ? -3.465 3.444 27.507 1.00 84.00 205 HIS A CA 1
ATOM 1589 C C . HIS A 1 205 ? -3.044 2.009 27.843 1.00 84.00 205 HIS A C 1
ATOM 1591 O O . HIS A 1 205 ? -3.142 1.133 26.987 1.00 84.00 205 HIS A O 1
ATOM 1597 N N . ASP A 1 206 ? -2.686 1.744 29.100 1.00 85.62 206 ASP A N 1
ATOM 1598 C CA . ASP A 1 206 ? -2.310 0.425 29.624 1.00 85.62 206 ASP A CA 1
ATOM 1599 C C . ASP A 1 206 ? -3.360 -0.654 29.295 1.00 85.62 206 ASP A C 1
ATOM 1601 O O . ASP A 1 206 ? -3.024 -1.815 29.066 1.00 85.62 206 ASP A O 1
ATOM 1605 N N . GLY A 1 207 ? -4.643 -0.270 29.230 1.00 78.75 207 GLY A N 1
ATOM 1606 C CA . GLY A 1 207 ? -5.757 -1.164 28.900 1.00 78.75 207 GLY A CA 1
ATOM 1607 C C . GLY A 1 207 ? -5.801 -1.641 27.442 1.00 78.75 207 GLY A C 1
ATOM 1608 O O . GLY A 1 207 ? -6.601 -2.517 27.127 1.00 78.75 207 GLY A O 1
ATOM 1609 N N . LEU A 1 208 ? -4.947 -1.109 26.562 1.00 80.25 208 LEU A N 1
ATOM 1610 C CA . LEU A 1 208 ? -4.730 -1.620 25.202 1.00 80.25 208 LEU A CA 1
ATOM 1611 C C . LEU A 1 208 ? -3.641 -2.710 25.143 1.00 80.25 208 LEU A C 1
ATOM 1613 O O . LEU A 1 208 ? -3.563 -3.441 24.153 1.00 80.25 208 LEU A O 1
ATOM 1617 N N . ALA A 1 209 ? -2.833 -2.881 26.198 1.00 79.81 209 ALA A N 1
ATOM 1618 C CA . ALA A 1 209 ? -1.761 -3.878 26.222 1.00 79.81 209 ALA A CA 1
ATOM 1619 C C . ALA A 1 209 ? -2.250 -5.324 25.970 1.00 79.81 209 ALA A C 1
ATOM 1621 O O . ALA A 1 209 ? -1.614 -6.015 25.171 1.00 79.81 209 ALA A O 1
ATOM 1622 N N . PRO A 1 210 ? -3.372 -5.806 26.558 1.00 82.88 210 PRO A N 1
ATOM 1623 C CA . PRO A 1 210 ? -3.871 -7.159 26.295 1.00 82.88 210 PRO A CA 1
ATOM 1624 C C . PRO A 1 210 ? -4.192 -7.406 24.815 1.00 82.88 210 PRO A C 1
ATOM 1626 O O . PRO A 1 210 ? -3.861 -8.469 24.286 1.00 82.88 210 PRO A O 1
ATOM 1629 N N . LEU A 1 211 ? -4.747 -6.397 24.128 1.00 83.12 211 LEU A N 1
ATOM 1630 C CA . LEU A 1 211 ? -4.970 -6.442 22.686 1.00 83.12 211 LEU A CA 1
ATOM 1631 C C . LEU A 1 211 ? -3.632 -6.586 21.951 1.00 83.12 211 LEU A C 1
ATOM 1633 O O . LEU A 1 211 ? -3.452 -7.570 21.244 1.00 83.12 211 LEU A O 1
ATOM 1637 N N . CYS A 1 212 ? -2.674 -5.676 22.160 1.00 78.12 212 CYS A N 1
ATOM 1638 C CA . CYS A 1 212 ? -1.368 -5.721 21.485 1.00 78.12 212 CYS A CA 1
ATOM 1639 C C . CYS A 1 212 ? -0.651 -7.074 21.658 1.00 78.12 212 CYS A C 1
ATOM 1641 O O . CYS A 1 212 ? -0.140 -7.656 20.697 1.00 78.12 212 CYS A O 1
ATOM 1643 N N . LEU A 1 213 ? -0.668 -7.624 22.878 1.00 80.50 213 LEU A N 1
ATOM 1644 C CA . LEU A 1 213 ? -0.077 -8.928 23.173 1.00 80.50 213 LEU A CA 1
ATOM 1645 C C . LEU A 1 213 ? -0.779 -10.074 22.426 1.00 80.50 213 LEU A C 1
ATOM 1647 O O . LEU A 1 213 ? -0.092 -10.983 21.949 1.00 80.50 213 LEU A O 1
ATOM 1651 N N . ASN A 1 214 ? -2.110 -10.037 22.296 1.00 79.81 214 ASN A N 1
ATOM 1652 C CA . ASN A 1 214 ? -2.879 -11.014 21.519 1.00 79.81 214 ASN A CA 1
ATOM 1653 C C . ASN A 1 214 ? -2.640 -10.864 20.007 1.00 79.81 214 ASN A C 1
ATOM 1655 O O . ASN A 1 214 ? -2.470 -11.866 19.314 1.00 79.81 214 ASN A O 1
ATOM 1659 N N . LEU A 1 215 ? -2.545 -9.631 19.500 1.00 78.69 215 LEU A N 1
ATOM 1660 C CA . LEU A 1 215 ? -2.240 -9.352 18.094 1.00 78.69 215 LEU A CA 1
ATOM 1661 C C . LEU A 1 215 ? -0.853 -9.874 17.716 1.00 78.69 215 LEU A C 1
ATOM 1663 O O . LEU A 1 215 ? -0.737 -10.662 16.775 1.00 78.69 215 LEU A O 1
ATOM 1667 N N . ARG A 1 216 ? 0.189 -9.570 18.505 1.00 79.00 216 ARG A N 1
ATOM 1668 C CA . ARG A 1 216 ? 1.523 -10.162 18.299 1.00 79.00 216 ARG A CA 1
ATOM 1669 C C . ARG A 1 216 ? 1.484 -11.688 18.373 1.00 79.00 216 ARG A C 1
ATOM 1671 O O . ARG A 1 216 ? 2.071 -12.339 17.512 1.00 79.00 216 ARG A O 1
ATOM 1678 N N . ARG A 1 217 ? 0.786 -12.262 19.357 1.00 83.69 217 ARG A N 1
ATOM 1679 C CA . ARG A 1 217 ? 0.664 -13.720 19.517 1.00 83.69 217 ARG A CA 1
ATOM 1680 C C . ARG A 1 217 ? 0.075 -14.368 18.267 1.00 83.69 217 ARG A C 1
ATOM 1682 O O . ARG A 1 217 ? 0.649 -15.320 17.746 1.00 83.69 217 ARG A O 1
ATOM 1689 N N . ASN A 1 218 ? -1.063 -13.866 17.798 1.00 79.06 218 ASN A N 1
ATOM 1690 C CA . ASN A 1 218 ? -1.763 -14.421 16.645 1.00 79.06 218 ASN A CA 1
ATOM 1691 C C . ASN A 1 218 ? -0.939 -14.200 15.360 1.00 79.06 218 ASN A C 1
ATOM 1693 O O . ASN A 1 218 ? -0.799 -15.121 14.560 1.00 79.06 218 ASN A O 1
ATOM 1697 N N . GLY A 1 219 ? -0.268 -13.052 15.232 1.00 71.56 219 GLY A N 1
ATOM 1698 C CA . GLY A 1 219 ? 0.664 -12.751 14.141 1.00 71.56 219 GLY A CA 1
ATOM 1699 C C . GLY A 1 219 ? 1.892 -13.668 14.075 1.00 71.56 219 GLY A C 1
ATOM 1700 O O . GLY A 1 219 ? 2.355 -13.991 12.985 1.00 71.56 219 GLY A O 1
ATOM 1701 N N . LEU A 1 220 ? 2.382 -14.164 15.217 1.00 76.50 220 LEU A N 1
ATOM 1702 C CA . LEU A 1 220 ? 3.435 -15.190 15.280 1.00 76.50 220 LEU A CA 1
ATOM 1703 C C . LEU A 1 220 ? 2.940 -16.593 14.888 1.00 76.50 220 LEU A C 1
ATOM 1705 O O . LEU A 1 220 ? 3.747 -17.433 14.493 1.00 76.50 220 LEU A O 1
ATOM 1709 N N . MET A 1 221 ? 1.633 -16.859 14.989 1.00 80.06 221 MET A N 1
ATOM 1710 C CA . MET A 1 221 ? 1.016 -18.096 14.485 1.00 80.06 221 MET A CA 1
ATOM 1711 C C . MET A 1 221 ? 0.706 -18.024 12.981 1.00 80.06 221 MET A C 1
ATOM 1713 O O . MET A 1 221 ? 0.528 -19.063 12.345 1.00 80.06 221 MET A O 1
ATOM 1717 N N . THR A 1 222 ? 0.678 -16.821 12.405 1.00 76.44 222 THR A N 1
ATOM 1718 C CA . THR A 1 222 ? 0.476 -16.560 10.976 1.00 76.44 222 THR A CA 1
ATOM 1719 C C . THR A 1 222 ? 1.812 -16.694 10.226 1.00 76.44 222 THR A C 1
ATOM 1721 O O . THR A 1 222 ? 2.638 -15.787 10.281 1.00 76.44 222 THR A O 1
ATOM 1724 N N . PRO A 1 223 ? 2.074 -17.792 9.485 1.00 71.44 223 PRO A N 1
ATOM 1725 C CA . PRO A 1 223 ? 3.424 -18.129 9.005 1.00 71.44 223 PRO A CA 1
ATOM 1726 C C . PRO A 1 223 ? 3.927 -17.255 7.845 1.00 71.44 223 PRO A C 1
ATOM 1728 O O . PRO A 1 223 ? 5.097 -17.326 7.481 1.00 71.44 223 PRO A O 1
ATOM 1731 N N . TRP A 1 224 ? 3.041 -16.458 7.245 1.00 70.88 224 TRP A N 1
ATOM 1732 C CA . TRP A 1 224 ? 3.368 -15.420 6.265 1.00 70.88 224 TRP A CA 1
ATOM 1733 C C . TRP A 1 224 ? 3.475 -14.024 6.901 1.00 70.88 224 TRP A C 1
ATOM 1735 O O . TRP A 1 224 ? 3.781 -13.067 6.202 1.00 70.88 224 TRP A O 1
ATOM 1745 N N . GLY A 1 225 ? 3.222 -13.895 8.207 1.00 63.75 225 GLY A N 1
ATOM 1746 C CA . GLY A 1 225 ? 3.344 -12.654 8.963 1.00 63.75 225 GLY A CA 1
ATOM 1747 C C . GLY A 1 225 ? 4.804 -12.293 9.234 1.00 63.75 225 GLY A C 1
ATOM 1748 O O . GLY A 1 225 ? 5.650 -13.150 9.481 1.00 63.75 225 GLY A O 1
ATOM 1749 N N . TYR A 1 226 ? 5.119 -11.006 9.234 1.00 75.00 226 TYR A N 1
ATOM 1750 C CA . TYR A 1 226 ? 6.486 -10.503 9.308 1.00 75.00 226 TYR A CA 1
ATOM 1751 C C . TYR A 1 226 ? 7.163 -10.862 10.613 1.00 75.00 226 TYR A C 1
ATOM 1753 O O . TYR A 1 226 ? 8.322 -11.264 10.625 1.00 75.00 226 TYR A O 1
ATOM 1761 N N . TYR A 1 227 ? 6.431 -10.724 11.716 1.00 69.50 227 TYR A N 1
ATOM 1762 C CA . TYR A 1 227 ? 6.939 -11.105 13.016 1.00 69.50 227 TYR A CA 1
ATOM 1763 C C . TYR A 1 227 ? 7.231 -12.608 13.055 1.00 69.50 227 TYR A C 1
ATOM 1765 O O . TYR A 1 227 ? 8.248 -12.989 13.614 1.00 69.50 227 TYR A O 1
ATOM 1773 N N . ALA A 1 228 ? 6.457 -13.461 12.375 1.00 67.75 228 ALA A N 1
ATOM 1774 C CA . ALA A 1 228 ? 6.790 -14.881 12.246 1.00 67.75 228 ALA A CA 1
ATOM 1775 C C . ALA A 1 228 ? 8.044 -15.144 11.378 1.00 67.75 228 ALA A C 1
ATOM 1777 O O . ALA A 1 228 ? 8.784 -16.086 11.660 1.00 67.75 228 ALA A O 1
ATOM 1778 N N . ILE A 1 229 ? 8.308 -14.326 10.348 1.00 72.56 229 ILE A N 1
ATOM 1779 C CA . ILE A 1 229 ? 9.427 -14.526 9.403 1.00 72.56 229 ILE A CA 1
ATOM 1780 C C . ILE A 1 229 ? 10.748 -13.875 9.876 1.00 72.56 229 ILE A C 1
ATOM 1782 O O . ILE A 1 229 ? 11.808 -14.481 9.727 1.00 72.56 229 ILE A O 1
ATOM 1786 N N . HIS A 1 230 ? 10.711 -12.657 10.431 1.00 72.88 230 HIS A N 1
ATOM 1787 C CA . HIS A 1 230 ? 11.893 -11.796 10.667 1.00 72.88 230 HIS A CA 1
ATOM 1788 C C . HIS A 1 230 ? 12.143 -11.447 12.131 1.00 72.88 230 HIS A C 1
ATOM 1790 O O . HIS A 1 230 ? 13.292 -11.300 12.540 1.00 72.88 230 HIS A O 1
ATOM 1796 N N . GLU A 1 231 ? 11.083 -11.291 12.923 1.00 75.12 231 GLU A N 1
ATOM 1797 C CA . GLU A 1 231 ? 11.164 -10.856 14.321 1.00 75.12 231 GLU A CA 1
ATOM 1798 C C . GLU A 1 231 ? 10.382 -11.809 15.262 1.00 75.12 231 GLU A C 1
ATOM 1800 O O . GLU A 1 231 ? 9.495 -11.333 15.976 1.00 75.12 231 GLU A O 1
ATOM 1805 N N . PRO A 1 232 ? 10.673 -13.134 15.304 1.00 77.31 232 PRO A N 1
ATOM 1806 C CA . PRO A 1 232 ? 9.828 -14.145 15.959 1.00 77.31 232 PRO A CA 1
ATOM 1807 C C . PRO A 1 232 ? 9.940 -14.151 17.493 1.00 77.31 232 PRO A C 1
ATOM 1809 O O . PRO A 1 232 ? 10.410 -15.105 18.112 1.00 77.31 232 PRO A O 1
ATOM 1812 N N . HIS A 1 233 ? 9.490 -13.060 18.112 1.00 79.12 233 HIS A N 1
ATOM 1813 C CA . HIS A 1 233 ? 9.450 -12.839 19.553 1.00 79.12 233 HIS A CA 1
ATOM 1814 C C . HIS A 1 233 ? 8.062 -12.349 19.988 1.00 79.12 233 HIS A C 1
ATOM 1816 O O . HIS A 1 233 ? 7.482 -11.429 19.397 1.00 79.12 233 HIS A O 1
ATOM 1822 N N . GLN A 1 234 ? 7.536 -12.962 21.049 1.00 84.94 234 GLN A N 1
ATOM 1823 C CA . GLN A 1 234 ? 6.311 -12.508 21.699 1.00 84.94 234 GLN A CA 1
ATOM 1824 C C . GLN A 1 234 ? 6.601 -11.248 22.518 1.00 84.94 234 GLN A C 1
ATOM 1826 O O . GLN A 1 234 ? 7.581 -11.205 23.258 1.00 84.94 234 GLN A O 1
ATOM 1831 N N . LEU A 1 235 ? 5.726 -10.251 22.396 1.00 74.38 235 LEU A N 1
ATOM 1832 C CA . LEU A 1 235 ? 5.762 -9.040 23.210 1.00 74.38 235 LEU A CA 1
ATOM 1833 C C . LEU A 1 235 ? 5.264 -9.353 24.631 1.00 74.38 235 LEU A C 1
ATOM 1835 O O . LEU A 1 235 ? 4.286 -10.091 24.793 1.00 74.38 235 LEU A O 1
ATOM 1839 N N . THR A 1 236 ? 5.903 -8.789 25.652 1.00 83.31 236 THR A N 1
ATOM 1840 C CA . THR A 1 236 ? 5.414 -8.816 27.038 1.00 83.31 236 THR A CA 1
ATOM 1841 C C . THR A 1 236 ? 4.725 -7.503 27.413 1.00 83.31 236 THR A C 1
ATOM 1843 O O . THR A 1 236 ? 4.885 -6.476 26.754 1.00 83.31 236 THR A O 1
ATOM 1846 N N . THR A 1 237 ? 3.969 -7.505 28.513 1.00 80.88 237 THR A N 1
ATOM 1847 C CA . THR A 1 237 ? 3.366 -6.280 29.060 1.00 80.88 237 THR A CA 1
ATOM 1848 C C . THR A 1 237 ? 4.434 -5.278 29.510 1.00 80.88 237 THR A C 1
ATOM 1850 O O . THR A 1 237 ? 4.207 -4.076 29.444 1.00 80.88 237 THR A O 1
ATOM 1853 N N . GLU A 1 238 ? 5.611 -5.754 29.932 1.00 86.69 238 GLU A N 1
ATOM 1854 C CA . GLU A 1 238 ? 6.735 -4.890 30.306 1.00 86.69 238 GLU A CA 1
ATOM 1855 C C . GLU A 1 238 ? 7.366 -4.225 29.074 1.00 86.69 238 GLU A C 1
ATOM 1857 O O . GLU A 1 238 ? 7.646 -3.028 29.124 1.00 86.69 238 GLU A O 1
ATOM 1862 N N . ASP A 1 239 ? 7.500 -4.939 27.949 1.00 80.25 239 ASP A N 1
ATOM 1863 C CA . ASP A 1 239 ? 7.930 -4.337 26.676 1.00 80.25 239 ASP A CA 1
ATOM 1864 C C . ASP A 1 239 ? 6.935 -3.269 26.206 1.00 80.25 239 ASP A C 1
ATOM 1866 O O . ASP A 1 239 ? 7.342 -2.191 25.780 1.00 80.25 239 ASP A O 1
ATOM 1870 N N . TYR A 1 240 ? 5.630 -3.554 26.305 1.00 73.94 240 TYR A N 1
ATOM 1871 C CA . TYR A 1 240 ? 4.572 -2.625 25.909 1.00 73.94 240 TYR A CA 1
ATOM 1872 C C . TYR A 1 240 ? 4.600 -1.338 26.747 1.00 73.94 240 TYR A C 1
ATOM 1874 O O . TYR A 1 240 ? 4.697 -0.246 26.194 1.00 73.94 240 TYR A O 1
ATOM 1882 N N . LEU A 1 241 ? 4.574 -1.455 28.080 1.00 79.62 241 LEU A N 1
ATOM 1883 C CA . LEU A 1 241 ? 4.520 -0.300 28.988 1.00 79.62 241 LEU A CA 1
ATOM 1884 C C . LEU A 1 241 ? 5.824 0.517 29.013 1.00 79.62 241 LEU A C 1
ATOM 1886 O O . LEU A 1 241 ? 5.781 1.718 29.267 1.00 79.62 241 LEU A O 1
ATOM 1890 N N . ASN A 1 242 ? 6.974 -0.100 28.718 1.00 82.12 242 ASN A N 1
ATOM 1891 C CA . ASN A 1 242 ? 8.248 0.605 28.515 1.00 82.12 242 ASN A CA 1
ATOM 1892 C C . ASN A 1 242 ? 8.517 0.943 27.033 1.00 82.12 242 ASN A C 1
ATOM 1894 O O . ASN A 1 242 ? 9.632 1.336 26.676 1.00 82.12 242 ASN A O 1
ATOM 1898 N N . GLY A 1 243 ? 7.521 0.781 26.157 1.00 71.31 243 GLY A N 1
ATOM 1899 C CA . GLY A 1 243 ? 7.647 1.056 24.733 1.00 71.31 243 GLY A CA 1
ATOM 1900 C C . GLY A 1 243 ? 8.040 2.509 24.471 1.00 71.31 243 GLY A C 1
ATOM 1901 O O . GLY A 1 243 ? 7.610 3.429 25.166 1.00 71.31 243 GLY A O 1
ATOM 1902 N N . ARG A 1 244 ? 8.857 2.746 23.435 1.00 80.12 244 ARG A N 1
ATOM 1903 C CA . ARG A 1 244 ? 9.231 4.112 23.042 1.00 80.12 244 ARG A CA 1
ATOM 1904 C C . ARG A 1 244 ? 7.965 4.904 22.711 1.00 80.12 244 ARG A C 1
ATOM 1906 O O . ARG A 1 244 ? 7.318 4.606 21.708 1.00 80.12 244 ARG A O 1
ATOM 1913 N N . MET A 1 245 ? 7.656 5.915 23.522 1.00 78.94 245 MET A N 1
ATOM 1914 C CA . MET A 1 245 ? 6.551 6.842 23.280 1.00 78.94 245 MET A CA 1
ATOM 1915 C C . MET A 1 245 ? 6.682 7.492 21.894 1.00 78.94 245 MET A C 1
ATOM 1917 O O . MET A 1 245 ? 7.785 7.853 21.466 1.00 78.94 245 MET A O 1
ATOM 1921 N N . ILE A 1 246 ? 5.552 7.606 21.200 1.00 73.31 246 ILE A N 1
ATOM 1922 C CA . ILE A 1 246 ? 5.418 8.299 19.915 1.00 73.31 246 ILE A CA 1
ATOM 1923 C C . ILE A 1 246 ? 4.716 9.641 20.133 1.00 73.31 246 ILE A C 1
ATOM 1925 O O . ILE A 1 246 ? 5.250 10.675 19.746 1.00 73.31 246 ILE A O 1
ATOM 1929 N N . GLU A 1 247 ? 3.559 9.621 20.799 1.00 72.38 247 GLU A N 1
ATOM 1930 C CA . GLU A 1 247 ? 2.699 10.785 21.045 1.00 72.38 247 GLU A CA 1
ATOM 1931 C C . GLU A 1 247 ? 1.857 10.493 22.303 1.00 72.38 247 GLU A C 1
ATOM 1933 O O . GLU A 1 247 ? 1.152 9.490 22.328 1.00 72.38 247 GLU A O 1
ATOM 1938 N N . GLU A 1 248 ? 1.958 11.286 23.378 1.00 76.50 248 GLU A N 1
ATOM 1939 C CA . GLU A 1 248 ? 1.457 10.898 24.716 1.00 76.50 248 GLU A CA 1
ATOM 1940 C C . GLU A 1 248 ? -0.058 10.564 24.737 1.00 76.50 248 GLU A C 1
ATOM 1942 O O . GLU A 1 248 ? -0.873 11.472 24.543 1.00 76.50 248 GLU A O 1
ATOM 1947 N N . PRO A 1 249 ? -0.487 9.317 25.050 1.00 74.94 249 PRO A N 1
ATOM 1948 C CA . PRO A 1 249 ? 0.267 8.251 25.726 1.00 74.94 249 PRO A CA 1
ATOM 1949 C C . PRO A 1 249 ? 0.739 7.085 24.828 1.00 74.94 249 PRO A C 1
ATOM 1951 O O . PRO A 1 249 ? 1.303 6.129 25.347 1.00 74.94 249 PRO A O 1
ATOM 1954 N N . LEU A 1 250 ? 0.494 7.126 23.516 1.00 75.25 250 LEU A N 1
ATOM 1955 C CA . LEU A 1 250 ? 0.773 6.034 22.578 1.00 75.25 250 LEU A CA 1
ATOM 1956 C C . LEU A 1 250 ? 2.280 5.743 22.448 1.00 75.25 250 LEU A C 1
ATOM 1958 O O . LEU A 1 250 ? 3.116 6.652 22.358 1.00 75.25 250 LEU A O 1
ATOM 1962 N N . VAL A 1 251 ? 2.622 4.459 22.365 1.00 74.31 251 VAL A N 1
ATOM 1963 C CA . VAL A 1 251 ? 3.981 3.931 22.188 1.00 74.31 251 VAL A CA 1
ATOM 1964 C C . VAL A 1 251 ? 4.150 3.262 20.822 1.00 74.31 251 VAL A C 1
ATOM 1966 O O . VAL A 1 251 ? 3.198 3.036 20.082 1.00 74.31 251 VAL A O 1
ATOM 1969 N N . ILE A 1 252 ? 5.389 2.906 20.475 1.00 76.06 252 ILE A N 1
ATOM 1970 C CA . ILE A 1 252 ? 5.766 2.255 19.205 1.00 76.06 252 ILE A CA 1
ATOM 1971 C C . ILE A 1 252 ? 5.022 0.935 18.908 1.00 76.06 252 ILE A C 1
ATOM 1973 O O . ILE A 1 252 ? 5.086 0.449 17.783 1.00 76.06 252 ILE A O 1
ATOM 1977 N N . PHE A 1 253 ? 4.341 0.356 19.899 1.00 76.19 253 PHE A N 1
ATOM 1978 C CA . PHE A 1 253 ? 3.543 -0.865 19.773 1.00 76.19 253 PHE A CA 1
ATOM 1979 C C . PHE A 1 253 ? 2.037 -0.607 19.572 1.00 76.19 253 PHE A C 1
ATOM 1981 O O . PHE A 1 253 ? 1.323 -1.540 19.214 1.00 76.19 253 PHE A O 1
ATOM 1988 N N . ASP A 1 254 ? 1.546 0.628 19.743 1.00 73.00 254 ASP A N 1
ATOM 1989 C CA . ASP A 1 254 ? 0.179 0.999 19.345 1.00 73.00 254 ASP A CA 1
ATOM 1990 C C . ASP A 1 254 ? 0.033 1.085 17.827 1.00 73.00 254 ASP A C 1
ATOM 1992 O O . ASP A 1 254 ? -1.013 0.727 17.289 1.00 73.00 254 ASP A O 1
ATOM 1996 N N . CYS A 1 255 ? 1.076 1.571 17.153 1.00 76.06 255 CYS A N 1
ATOM 1997 C CA . CYS A 1 255 ? 1.151 1.675 15.702 1.00 76.06 255 CYS A CA 1
ATOM 1998 C C . CYS A 1 255 ? 1.418 0.298 15.084 1.00 76.06 255 CYS A C 1
ATOM 2000 O O . CYS A 1 255 ? 2.259 -0.452 15.591 1.00 76.06 255 CYS A O 1
ATOM 2002 N N . ASP A 1 256 ? 0.802 -0.012 13.945 1.00 68.62 256 ASP A N 1
ATOM 2003 C CA . ASP A 1 256 ? 1.261 -1.135 13.135 1.00 68.62 256 ASP A CA 1
ATOM 2004 C C . ASP A 1 256 ? 2.720 -0.946 12.690 1.00 68.62 256 ASP A C 1
ATOM 2006 O O . ASP A 1 256 ? 3.160 0.127 12.269 1.00 68.62 256 ASP A O 1
ATOM 2010 N N . ARG A 1 257 ? 3.536 -1.997 12.856 1.00 70.44 257 ARG A N 1
ATOM 2011 C CA . ARG A 1 257 ? 4.944 -1.949 12.450 1.00 70.44 257 ARG A CA 1
ATOM 2012 C C . ARG A 1 257 ? 5.031 -2.073 10.944 1.00 70.44 257 ARG A C 1
ATOM 2014 O O . ARG A 1 257 ? 4.473 -3.014 10.403 1.00 70.44 257 ARG A O 1
ATOM 2021 N N . PRO A 1 258 ? 5.894 -1.296 10.282 1.00 71.00 258 PRO A N 1
ATOM 2022 C CA . PRO A 1 258 ? 6.081 -1.491 8.854 1.00 71.00 258 PRO A CA 1
ATOM 2023 C C . PRO A 1 258 ? 6.701 -2.840 8.326 1.00 71.00 258 PRO A C 1
ATOM 2025 O O . PRO A 1 258 ? 7.803 -3.182 8.751 1.00 71.00 258 PRO A O 1
ATOM 2028 N N . VAL A 1 259 ? 6.061 -3.571 7.370 1.00 69.25 259 VAL A N 1
ATOM 2029 C CA . VAL A 1 259 ? 6.394 -4.893 6.727 1.00 69.25 259 VAL A CA 1
ATOM 2030 C C . VAL A 1 259 ? 5.894 -5.057 5.262 1.00 69.25 259 VAL A C 1
ATOM 2032 O O . VAL A 1 259 ? 5.108 -4.234 4.837 1.00 69.25 259 VAL A O 1
ATOM 2035 N N . ASN A 1 260 ? 6.295 -6.089 4.499 1.00 75.69 260 ASN A N 1
ATOM 2036 C CA . ASN A 1 260 ? 6.325 -6.089 3.015 1.00 75.69 260 ASN A CA 1
ATOM 2037 C C . ASN A 1 260 ? 5.335 -7.119 2.329 1.00 75.69 260 ASN A C 1
ATOM 2039 O O . ASN A 1 260 ? 5.838 -8.100 1.796 1.00 75.69 260 ASN A O 1
ATOM 2043 N N . THR A 1 261 ? 3.984 -7.012 2.290 1.00 80.25 261 THR A N 1
ATOM 2044 C CA . THR A 1 261 ? 3.135 -8.029 1.565 1.00 80.25 261 THR A CA 1
ATOM 2045 C C . THR A 1 261 ? 1.808 -7.613 0.873 1.00 80.25 261 THR A C 1
ATOM 2047 O O . THR A 1 261 ? 1.098 -6.729 1.346 1.00 80.25 261 THR A O 1
ATOM 2050 N N . CYS A 1 262 ? 1.436 -8.356 -0.189 1.00 86.31 262 CYS A N 1
ATOM 2051 C CA . CYS A 1 262 ? 0.257 -8.166 -1.050 1.00 86.31 262 CYS A CA 1
ATOM 2052 C C . CYS A 1 262 ? -0.723 -9.338 -0.913 1.00 86.31 262 CYS A C 1
ATOM 2054 O O . CYS A 1 262 ? -0.327 -10.507 -1.033 1.00 86.31 262 CYS A O 1
ATOM 2056 N N . GLY A 1 263 ? -2.007 -9.042 -0.704 1.00 88.00 263 GLY A N 1
ATOM 2057 C CA . GLY A 1 263 ? -3.079 -10.041 -0.657 1.00 88.00 263 GLY A CA 1
ATOM 2058 C C . GLY A 1 263 ? -3.908 -10.065 -1.942 1.00 88.00 263 GLY A C 1
ATOM 2059 O O . GLY A 1 263 ? -4.355 -9.019 -2.411 1.00 88.00 263 GLY A O 1
ATOM 2060 N N . ALA A 1 264 ? -4.174 -11.253 -2.490 1.00 93.75 264 ALA A N 1
ATOM 2061 C CA . ALA A 1 264 ? -5.031 -11.427 -3.666 1.00 93.75 264 ALA A CA 1
ATOM 2062 C C . ALA A 1 264 ? -6.143 -12.459 -3.448 1.00 93.75 264 ALA A C 1
ATOM 2064 O O . ALA A 1 264 ? -5.958 -13.452 -2.750 1.00 93.75 264 ALA A O 1
ATOM 2065 N N . PHE A 1 265 ? -7.286 -12.244 -4.090 1.00 97.06 265 PHE A N 1
ATOM 2066 C CA . PHE A 1 265 ? -8.540 -12.967 -3.915 1.00 97.06 265 PHE A CA 1
ATOM 2067 C C . PHE A 1 265 ? -9.193 -13.240 -5.276 1.00 97.06 265 PHE A C 1
ATOM 2069 O O . PHE A 1 265 ? -9.111 -12.416 -6.185 1.00 97.06 265 PHE A O 1
ATOM 2076 N N . ILE A 1 266 ? -9.892 -14.366 -5.415 1.00 98.06 266 ILE A N 1
ATOM 2077 C CA . ILE A 1 266 ? -10.770 -14.638 -6.563 1.00 98.06 266 ILE A CA 1
ATOM 2078 C C . ILE A 1 266 ? -12.218 -14.463 -6.121 1.00 98.06 266 ILE A C 1
ATOM 2080 O O . ILE A 1 266 ? -12.650 -15.161 -5.208 1.00 98.06 266 ILE A O 1
ATOM 2084 N N . PHE A 1 267 ? -12.968 -13.596 -6.792 1.00 98.25 267 PHE A N 1
ATOM 2085 C CA . PHE A 1 267 ? -14.419 -13.458 -6.678 1.00 98.25 267 PHE A CA 1
ATOM 2086 C C . PHE A 1 267 ? -15.080 -14.071 -7.918 1.00 98.25 267 PHE A C 1
ATOM 2088 O O . PHE A 1 267 ? -14.617 -13.863 -9.035 1.00 98.25 267 PHE A O 1
ATOM 2095 N N . THR A 1 268 ? -16.181 -14.802 -7.761 1.00 98.25 268 THR A N 1
ATOM 2096 C CA . THR A 1 268 ? -16.975 -15.308 -8.895 1.00 98.25 268 THR A CA 1
ATOM 2097 C C . THR A 1 268 ? -18.451 -15.451 -8.524 1.00 98.25 268 THR A C 1
ATOM 2099 O O . THR A 1 268 ? -18.824 -15.303 -7.356 1.00 98.25 268 THR A O 1
ATOM 2102 N N . THR A 1 269 ? -19.308 -15.712 -9.512 1.00 97.81 269 THR A N 1
ATOM 2103 C CA . THR A 1 269 ? -20.740 -15.953 -9.288 1.00 97.81 269 THR A CA 1
ATOM 2104 C C . THR A 1 269 ? -20.959 -17.131 -8.338 1.00 97.81 269 THR A C 1
ATOM 2106 O O . THR A 1 269 ? -20.242 -18.133 -8.374 1.00 97.81 269 THR A O 1
ATOM 2109 N N . ALA A 1 270 ? -21.982 -17.041 -7.490 1.00 94.75 270 ALA A N 1
ATOM 2110 C CA . ALA A 1 270 ? -22.352 -18.096 -6.552 1.00 94.75 270 ALA A CA 1
ATOM 2111 C C . ALA A 1 270 ? -22.659 -19.420 -7.263 1.00 94.75 270 ALA A C 1
ATOM 2113 O O . ALA A 1 270 ? -22.544 -20.479 -6.655 1.00 94.75 270 ALA A O 1
ATOM 2114 N N . GLU A 1 271 ? -23.054 -19.376 -8.534 1.00 94.44 271 GLU A N 1
ATOM 2115 C CA . GLU A 1 271 ? -23.238 -20.508 -9.441 1.00 94.44 271 GLU A CA 1
ATOM 2116 C C . GLU A 1 271 ? -21.898 -21.179 -9.754 1.00 94.44 271 GLU A C 1
ATOM 2118 O O . GLU A 1 271 ? -21.703 -22.325 -9.346 1.00 94.44 271 GLU A O 1
ATOM 2123 N N . ARG A 1 272 ? -20.966 -20.455 -10.392 1.00 94.38 272 ARG A N 1
ATOM 2124 C CA . ARG A 1 272 ? -19.629 -20.948 -10.774 1.00 94.38 272 ARG A CA 1
ATOM 2125 C C . ARG A 1 272 ? -18.821 -21.420 -9.566 1.00 94.38 272 ARG A C 1
ATOM 2127 O O . ARG A 1 272 ? -18.134 -22.436 -9.642 1.00 94.38 272 ARG A O 1
ATOM 2134 N N . ALA A 1 273 ? -18.958 -20.723 -8.440 1.00 95.50 273 ALA A N 1
ATOM 2135 C CA . ALA A 1 273 ? -18.241 -20.962 -7.192 1.00 95.50 273 ALA A CA 1
ATOM 2136 C C . ALA A 1 273 ? -18.422 -22.370 -6.590 1.00 95.50 273 ALA A C 1
ATOM 2138 O O . ALA A 1 273 ? -17.589 -22.799 -5.793 1.00 95.50 273 ALA A O 1
ATOM 2139 N N . LYS A 1 274 ? -19.494 -23.093 -6.947 1.00 92.44 274 LYS A N 1
ATOM 2140 C CA . LYS A 1 274 ? -19.797 -24.436 -6.412 1.00 92.44 274 LYS A CA 1
ATOM 2141 C C . LYS A 1 274 ? -18.893 -25.536 -6.980 1.00 92.44 274 LYS A C 1
ATOM 2143 O O . LYS A 1 274 ? -18.706 -26.551 -6.314 1.00 92.44 274 LYS A O 1
ATOM 2148 N N . ASP A 1 275 ? -18.343 -25.323 -8.176 1.00 92.50 275 ASP A N 1
ATOM 2149 C CA . ASP A 1 275 ? -17.567 -26.317 -8.931 1.00 92.50 275 ASP A CA 1
ATOM 2150 C C . ASP A 1 275 ? -16.041 -26.098 -8.833 1.00 92.50 275 ASP A C 1
ATOM 2152 O O . ASP A 1 275 ? -15.265 -26.773 -9.512 1.00 92.50 275 ASP A O 1
ATOM 2156 N N . LEU A 1 276 ? -15.602 -25.134 -8.014 1.00 94.75 276 LEU A N 1
ATOM 2157 C CA . LEU A 1 276 ? -14.194 -24.763 -7.838 1.00 94.75 276 LEU A CA 1
ATOM 2158 C C . LEU A 1 276 ? -13.547 -25.473 -6.640 1.00 94.75 276 LEU A C 1
ATOM 2160 O O . LEU A 1 276 ? -14.196 -26.192 -5.880 1.00 94.75 276 LEU A O 1
ATOM 2164 N N . ARG A 1 277 ? -12.224 -25.331 -6.499 1.00 94.75 277 ARG A N 1
ATOM 2165 C CA . ARG A 1 277 ? -11.429 -26.194 -5.611 1.00 94.75 277 ARG A CA 1
ATOM 2166 C C . ARG A 1 277 ? -11.619 -25.907 -4.121 1.00 94.75 277 ARG A C 1
ATOM 2168 O O . ARG A 1 277 ? -11.498 -26.833 -3.320 1.00 94.75 277 ARG A O 1
ATOM 2175 N N . GLN A 1 278 ? -11.881 -24.654 -3.750 1.00 93.75 278 GLN A N 1
ATOM 2176 C CA . GLN A 1 278 ? -12.123 -24.261 -2.361 1.00 93.75 278 GLN A CA 1
ATOM 2177 C C . GLN A 1 278 ? -13.611 -24.175 -2.037 1.00 93.75 278 GLN A C 1
ATOM 2179 O O . GLN A 1 278 ? -14.457 -24.001 -2.911 1.00 93.75 278 GLN A O 1
ATOM 2184 N N . LYS A 1 279 ? -13.932 -24.258 -0.742 1.00 94.50 279 LYS A N 1
ATOM 2185 C CA . LYS A 1 279 ? -15.285 -23.967 -0.259 1.00 94.50 279 LYS A CA 1
ATOM 2186 C C . LYS A 1 279 ? -15.574 -22.471 -0.456 1.00 94.50 279 LYS A C 1
ATOM 2188 O O . LYS A 1 279 ? -14.812 -21.663 0.072 1.00 94.50 279 LYS A O 1
ATOM 2193 N N . PRO A 1 280 ? -16.653 -22.092 -1.159 1.00 94.06 280 PRO A N 1
ATOM 2194 C CA . PRO A 1 280 ? -16.932 -20.693 -1.460 1.00 94.06 280 PRO A CA 1
ATOM 2195 C C . PRO A 1 280 ? -17.396 -19.910 -0.226 1.00 94.06 280 PRO A C 1
ATOM 2197 O O . PRO A 1 280 ? -18.236 -20.383 0.543 1.00 94.06 280 PRO A O 1
ATOM 2200 N N . VAL A 1 281 ? -16.881 -18.688 -0.073 1.00 96.56 281 VAL A N 1
ATOM 2201 C CA . VAL A 1 281 ? -17.266 -17.733 0.978 1.00 96.56 281 VAL A CA 1
ATOM 2202 C C . VAL A 1 281 ? -18.133 -16.642 0.354 1.00 96.56 281 VAL A C 1
ATOM 2204 O O . VAL A 1 281 ? -17.639 -15.776 -0.363 1.00 96.56 281 VAL A O 1
ATOM 2207 N N . TYR A 1 282 ? -19.443 -16.704 0.586 1.00 96.88 282 TYR A N 1
ATOM 2208 C CA . TYR A 1 282 ? -20.415 -15.815 -0.056 1.00 96.88 282 TYR A CA 1
ATOM 2209 C C . TYR A 1 282 ? -20.391 -14.397 0.530 1.00 96.88 282 TYR A C 1
ATOM 2211 O O . TYR A 1 282 ? -20.460 -14.217 1.745 1.00 96.88 282 TYR A O 1
ATOM 2219 N N . VAL A 1 283 ? -20.364 -13.382 -0.335 1.00 96.69 283 VAL A N 1
ATOM 2220 C CA . VAL A 1 283 ? -20.443 -11.971 0.064 1.00 96.69 283 VAL A CA 1
ATOM 2221 C C . VAL A 1 283 ? -21.897 -11.625 0.379 1.00 96.69 283 VAL A C 1
ATOM 2223 O O . VAL A 1 283 ? -22.780 -11.789 -0.465 1.00 96.69 283 VAL A O 1
ATOM 2226 N N . LEU A 1 284 ? -22.165 -11.156 1.598 1.00 96.81 284 LEU A N 1
ATOM 2227 C CA . LEU A 1 284 ? -23.529 -10.855 2.049 1.00 96.81 284 LEU A CA 1
ATOM 2228 C C . LEU A 1 284 ? -23.897 -9.372 1.939 1.00 96.81 284 LEU A C 1
ATOM 2230 O O . LEU A 1 284 ? -25.071 -9.064 1.753 1.00 96.81 284 LEU A O 1
ATOM 2234 N N . ASN A 1 285 ? -22.920 -8.469 2.036 1.00 95.88 285 ASN A N 1
ATOM 2235 C CA . ASN A 1 285 ? -23.088 -7.026 1.876 1.00 95.88 285 ASN A CA 1
ATOM 2236 C C . ASN A 1 285 ? -21.722 -6.347 1.682 1.00 95.88 285 ASN A C 1
ATOM 2238 O O . ASN A 1 285 ? -20.683 -6.936 1.979 1.00 95.88 285 ASN A O 1
ATOM 2242 N N . HIS A 1 286 ? -21.743 -5.078 1.288 1.00 94.19 286 HIS A N 1
ATOM 2243 C CA . HIS A 1 286 ? -20.670 -4.123 1.545 1.00 94.19 286 HIS A CA 1
ATOM 2244 C C . HIS A 1 286 ? -21.288 -2.782 1.957 1.00 94.19 286 HIS A C 1
ATOM 2246 O O . HIS A 1 286 ? -22.413 -2.472 1.579 1.00 94.19 286 HIS A O 1
ATOM 2252 N N . ALA A 1 287 ? -20.567 -1.961 2.716 1.00 92.56 287 ALA A N 1
ATOM 2253 C CA . ALA A 1 287 ? -21.045 -0.642 3.120 1.00 92.56 287 ALA A CA 1
ATOM 2254 C C . ALA A 1 287 ? -19.888 0.352 3.200 1.00 92.56 287 ALA A C 1
ATOM 2256 O O . ALA A 1 287 ? -18.743 -0.025 3.453 1.00 92.56 287 ALA A O 1
ATOM 2257 N N . GLN A 1 288 ? -20.197 1.628 2.990 1.00 87.81 288 GLN A N 1
ATOM 2258 C CA . GLN A 1 288 ? -19.242 2.727 3.082 1.00 87.81 288 GLN A CA 1
ATOM 2259 C C . GLN A 1 288 ? -19.778 3.810 4.027 1.00 87.81 288 GLN A C 1
ATOM 2261 O O . GLN A 1 288 ? -20.990 3.988 4.186 1.00 87.81 288 GLN A O 1
ATOM 2266 N N . ASN A 1 289 ? -18.886 4.563 4.672 1.00 83.56 289 ASN A N 1
ATOM 2267 C CA . ASN A 1 289 ? -19.282 5.756 5.411 1.00 83.56 289 ASN A CA 1
ATOM 2268 C C . ASN A 1 289 ? -18.221 6.854 5.351 1.00 83.56 289 ASN A C 1
ATOM 2270 O O . ASN A 1 289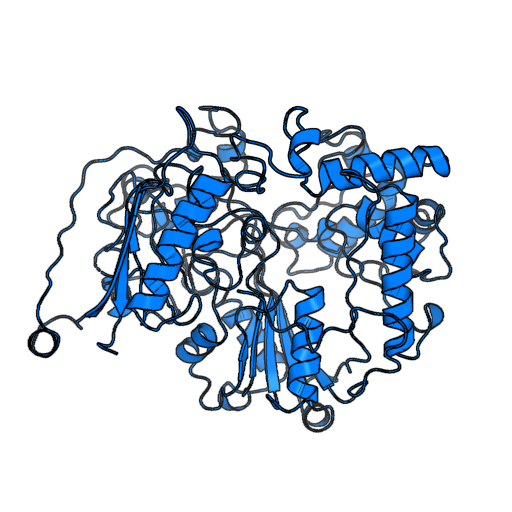 ? -17.027 6.570 5.323 1.00 83.56 289 ASN A O 1
ATOM 2274 N N . THR A 1 290 ? -18.688 8.098 5.420 1.00 70.62 290 THR A N 1
ATOM 2275 C CA . THR A 1 290 ? -17.859 9.295 5.548 1.00 70.62 290 THR A CA 1
ATOM 2276 C C . THR A 1 290 ? -18.397 10.092 6.729 1.00 70.62 290 THR A C 1
ATOM 2278 O O . THR A 1 290 ? -19.497 10.643 6.663 1.00 70.62 290 THR A O 1
ATOM 2281 N N . GLY A 1 291 ? -17.650 10.117 7.835 1.00 68.88 291 GLY A N 1
ATOM 2282 C CA . GLY A 1 291 ? -18.024 10.879 9.027 1.00 68.88 291 GLY A CA 1
ATOM 2283 C C . GLY A 1 291 ? -18.097 12.383 8.742 1.00 68.88 291 GLY A C 1
ATOM 2284 O O . GLY A 1 291 ? -17.355 12.907 7.912 1.00 68.88 291 GLY A O 1
ATOM 2285 N N . ARG A 1 292 ? -18.991 13.096 9.439 1.00 67.75 292 ARG A N 1
ATOM 2286 C CA . ARG A 1 292 ? -19.177 14.545 9.278 1.00 67.75 292 ARG A CA 1
ATOM 2287 C C . ARG A 1 292 ? -18.876 15.284 10.581 1.00 67.75 292 ARG A C 1
ATOM 2289 O O . ARG A 1 292 ? -19.771 15.474 11.400 1.00 67.75 292 ARG A O 1
ATOM 2296 N N . GLY A 1 293 ? -17.633 15.734 10.733 1.00 69.38 293 GLY A N 1
ATOM 2297 C CA . GLY A 1 293 ? -17.229 16.596 11.844 1.00 69.38 293 GLY A CA 1
ATOM 2298 C C . GLY A 1 293 ? -17.893 17.979 11.801 1.00 69.38 293 GLY A C 1
ATOM 2299 O O . GLY A 1 293 ? -18.144 18.534 10.725 1.00 69.38 293 GLY A O 1
ATOM 2300 N N . ARG A 1 294 ? -18.164 18.561 12.975 1.00 69.56 294 ARG A N 1
ATOM 2301 C CA . ARG A 1 294 ? -18.653 19.950 13.129 1.00 69.56 294 ARG A CA 1
ATOM 2302 C C . ARG A 1 294 ? -17.553 21.017 13.036 1.00 69.56 294 ARG A C 1
ATOM 2304 O O . ARG A 1 294 ? -17.883 22.200 12.970 1.00 69.56 294 ARG A O 1
ATOM 2311 N N . SER A 1 295 ? -16.277 20.631 13.044 1.00 69.88 295 SER A N 1
ATOM 2312 C CA . SER A 1 295 ? -15.114 21.531 13.008 1.00 69.88 295 SER A CA 1
ATOM 2313 C C . SER A 1 295 ? -13.935 20.883 12.260 1.00 69.88 295 SER A C 1
ATOM 2315 O O . SER A 1 295 ? -14.077 19.804 11.690 1.00 69.88 295 SER A O 1
ATOM 2317 N N . THR A 1 296 ? -12.765 21.529 12.268 1.00 68.31 296 THR A N 1
ATOM 2318 C CA . THR A 1 296 ? -11.493 20.963 11.770 1.00 68.31 296 THR A CA 1
ATOM 2319 C C . THR A 1 296 ? -11.065 19.710 12.537 1.00 68.31 296 THR A C 1
ATOM 2321 O O . THR A 1 296 ? -10.424 18.835 11.970 1.00 68.31 296 THR A O 1
ATOM 2324 N N . MET A 1 297 ? -11.484 19.614 13.801 1.00 71.69 297 MET A N 1
ATOM 2325 C CA . MET A 1 297 ? -11.474 18.404 14.617 1.00 71.69 297 MET A CA 1
ATOM 2326 C C . MET A 1 297 ? -12.889 17.836 14.714 1.00 71.69 297 MET A C 1
ATOM 2328 O O . MET A 1 297 ? -13.836 18.588 14.960 1.00 71.69 297 MET A O 1
ATOM 2332 N N . SER A 1 298 ? -13.023 16.515 14.602 1.00 75.88 298 SER A N 1
ATOM 2333 C CA . SER A 1 298 ? -14.252 15.822 15.012 1.00 75.88 298 SER A CA 1
ATOM 2334 C C . SER A 1 298 ? -14.237 15.560 16.521 1.00 75.88 298 SER A C 1
ATOM 2336 O O . SER A 1 298 ? -13.169 15.437 17.126 1.00 75.88 298 SER A O 1
ATOM 2338 N N . THR A 1 299 ? -15.405 15.446 17.151 1.00 84.31 299 THR A N 1
ATOM 2339 C CA . THR A 1 299 ? -15.499 14.978 18.546 1.00 84.31 299 THR A CA 1
ATOM 2340 C C . THR A 1 299 ? -15.483 13.449 18.626 1.00 84.31 299 THR A C 1
ATOM 2342 O O . THR A 1 299 ? -15.690 12.749 17.629 1.00 84.31 299 THR A O 1
ATOM 2345 N N . LEU A 1 300 ? -15.284 12.911 19.834 1.00 85.56 300 LEU A N 1
ATOM 2346 C CA . LEU A 1 300 ? -15.488 11.485 20.107 1.00 85.56 300 LEU A CA 1
ATOM 2347 C C . LEU A 1 300 ? -16.913 11.027 19.752 1.00 85.56 300 LEU A C 1
ATOM 2349 O O . LEU A 1 300 ? -17.087 9.953 19.195 1.00 85.56 300 LEU A O 1
ATOM 2353 N N . GLU A 1 301 ? -17.929 11.849 20.019 1.00 88.19 301 GLU A N 1
ATOM 2354 C CA . GLU A 1 301 ? -19.329 11.531 19.698 1.00 88.19 301 GLU A CA 1
ATOM 2355 C C . GLU A 1 301 ? -19.566 11.423 18.183 1.00 88.19 301 GLU A C 1
ATOM 2357 O O . GLU A 1 301 ? -20.382 10.621 17.739 1.00 88.19 301 GLU A O 1
ATOM 2362 N N . GLU A 1 302 ? -18.833 12.201 17.382 1.00 87.38 302 GLU A N 1
ATOM 2363 C CA . GLU A 1 302 ? -18.910 12.160 15.917 1.00 87.38 302 GLU A CA 1
ATOM 2364 C C . GLU A 1 302 ? -18.200 10.937 15.329 1.00 87.38 302 GLU A C 1
ATOM 2366 O O . GLU A 1 302 ? -18.691 10.379 14.350 1.00 87.38 302 GLU A O 1
ATOM 2371 N N . HIS A 1 303 ? -17.106 10.473 15.945 1.00 84.25 303 HIS A N 1
ATOM 2372 C CA . HIS A 1 303 ? -16.501 9.179 15.609 1.00 84.25 303 HIS A CA 1
ATOM 2373 C C . HIS A 1 303 ? -17.426 8.016 15.990 1.00 84.25 303 HIS A C 1
ATOM 2375 O O . HIS A 1 303 ? -17.685 7.146 15.162 1.00 84.25 303 HIS A O 1
ATOM 2381 N N . GLN A 1 304 ? -17.980 8.034 17.207 1.00 88.94 304 GLN A N 1
ATOM 2382 C CA . GLN A 1 304 ? -18.901 7.002 17.695 1.00 88.94 304 GLN A CA 1
ATOM 2383 C C . GLN A 1 304 ? -20.131 6.872 16.776 1.00 88.94 304 GLN A C 1
ATOM 2385 O O . GLN A 1 304 ? -20.437 5.775 16.313 1.00 88.94 304 GLN A O 1
ATOM 2390 N N . GLU A 1 305 ? -20.772 7.984 16.403 1.00 90.62 305 GLU A N 1
ATOM 2391 C CA . GLU A 1 305 ? -21.899 7.963 15.459 1.00 90.62 305 GLU A CA 1
ATOM 2392 C C . GLU A 1 305 ? -21.480 7.589 14.023 1.00 90.62 305 GLU A C 1
ATOM 2394 O O . GLU A 1 305 ? -22.233 6.915 13.320 1.00 90.62 305 GLU A O 1
ATOM 2399 N N . ALA A 1 306 ? -20.271 7.950 13.572 1.00 88.69 306 ALA A N 1
ATOM 2400 C CA . ALA A 1 306 ? -19.778 7.541 12.255 1.00 88.69 306 ALA A CA 1
ATOM 2401 C C . ALA A 1 306 ? -19.525 6.025 12.157 1.00 88.69 306 ALA A C 1
ATOM 2403 O O . ALA A 1 306 ? -19.834 5.426 11.124 1.00 88.69 306 ALA A O 1
ATOM 2404 N N . VAL A 1 307 ? -19.005 5.380 13.204 1.00 89.00 307 VAL A N 1
ATOM 2405 C CA . VAL A 1 307 ? -18.834 3.918 13.194 1.00 89.00 307 VAL A CA 1
ATOM 2406 C C . VAL A 1 307 ? -20.177 3.209 13.383 1.00 89.00 307 VAL A C 1
ATOM 2408 O O . VAL A 1 307 ? -20.468 2.279 12.632 1.00 89.00 307 VAL A O 1
ATOM 2411 N N . ALA A 1 308 ? -21.048 3.696 14.275 1.00 91.81 308 ALA A N 1
ATOM 2412 C CA . ALA A 1 308 ? -22.402 3.158 14.429 1.00 91.81 308 ALA A CA 1
ATOM 2413 C C . ALA A 1 308 ? -23.210 3.239 13.118 1.00 91.81 308 ALA A C 1
ATOM 2415 O O . ALA A 1 308 ? -23.859 2.271 12.726 1.00 91.81 308 ALA A O 1
ATOM 2416 N N . GLY A 1 309 ? -23.119 4.349 12.379 1.00 93.56 309 GLY A N 1
ATOM 2417 C CA . GLY A 1 309 ? -23.739 4.490 11.057 1.00 93.56 309 GLY A CA 1
ATOM 2418 C C . GLY A 1 309 ? -23.156 3.559 9.988 1.00 93.56 309 GLY A C 1
ATOM 2419 O O . GLY A 1 309 ? -23.876 3.139 9.084 1.00 93.56 309 GLY A O 1
ATOM 2420 N N . LEU A 1 310 ? -21.877 3.178 10.081 1.00 93.12 310 LEU A N 1
ATOM 2421 C CA . LEU A 1 310 ? -21.306 2.140 9.214 1.00 93.12 310 LEU A CA 1
ATOM 2422 C C . LEU A 1 310 ? -21.867 0.754 9.569 1.00 93.12 310 LEU A C 1
ATOM 2424 O O . LEU A 1 310 ? -22.272 0.018 8.667 1.00 93.12 310 LEU A O 1
ATOM 2428 N N . ALA A 1 311 ? -21.950 0.425 10.860 1.00 94.19 311 ALA A N 1
ATOM 2429 C CA . ALA A 1 311 ? -22.521 -0.833 11.335 1.00 94.19 311 ALA A CA 1
ATOM 2430 C C . ALA A 1 311 ? -23.996 -0.980 10.931 1.00 94.19 311 ALA A C 1
ATOM 2432 O O . ALA A 1 311 ? -24.368 -1.996 10.348 1.00 94.19 311 ALA A O 1
ATOM 2433 N N . ARG A 1 312 ? -24.822 0.063 11.117 1.00 95.12 312 ARG A N 1
ATOM 2434 C CA . ARG A 1 312 ? -26.240 0.070 10.702 1.00 95.12 312 ARG A CA 1
ATOM 2435 C C . ARG A 1 312 ? -26.416 -0.253 9.215 1.00 95.12 312 ARG A C 1
ATOM 2437 O O . ARG A 1 312 ? -27.234 -1.107 8.887 1.00 95.12 312 ARG A O 1
ATOM 2444 N N . LYS A 1 313 ? -25.611 0.341 8.322 1.00 95.50 313 LYS A N 1
ATOM 2445 C CA . LYS A 1 313 ? -25.616 0.007 6.879 1.00 95.50 313 LYS A CA 1
ATOM 2446 C C . LYS A 1 313 ? -25.135 -1.418 6.598 1.00 95.50 313 LYS A C 1
ATOM 2448 O O . LYS A 1 313 ? -25.635 -2.063 5.674 1.00 95.50 313 LYS A O 1
ATOM 2453 N N . MET A 1 314 ? -24.166 -1.914 7.373 1.00 95.38 314 MET A N 1
ATOM 2454 C CA . MET A 1 314 ? -23.670 -3.283 7.236 1.00 95.38 314 MET A CA 1
ATOM 2455 C C . MET A 1 314 ? -24.763 -4.301 7.591 1.00 95.38 314 MET A C 1
ATOM 2457 O O . MET A 1 314 ? -25.003 -5.224 6.810 1.00 95.38 314 MET A O 1
ATOM 2461 N N . TRP A 1 315 ? -25.472 -4.087 8.701 1.00 95.56 315 TRP A N 1
ATOM 2462 C CA . TRP A 1 315 ? -26.611 -4.894 9.152 1.00 95.56 315 TRP A CA 1
ATOM 2463 C C . TRP A 1 315 ? -27.815 -4.785 8.206 1.00 95.56 315 TRP A C 1
ATOM 2465 O O . TRP A 1 315 ? -28.371 -5.803 7.802 1.00 95.56 315 TRP A O 1
ATOM 2475 N N . GLU A 1 316 ? -28.171 -3.577 7.754 1.00 95.19 316 GLU A N 1
ATOM 2476 C CA . GLU A 1 316 ? -29.280 -3.349 6.813 1.00 95.19 316 GLU A CA 1
ATOM 2477 C C . GLU A 1 316 ? -29.082 -4.102 5.487 1.00 95.19 316 GLU A C 1
ATOM 2479 O O . GLU A 1 316 ? -29.964 -4.844 5.049 1.00 95.19 316 GLU A O 1
ATOM 2484 N N . GLY A 1 317 ? -27.915 -3.944 4.854 1.00 95.00 317 GLY A N 1
ATOM 2485 C CA . GLY A 1 317 ? -27.641 -4.569 3.561 1.00 95.00 317 GLY A CA 1
ATOM 2486 C C . GLY A 1 317 ? -27.406 -6.081 3.641 1.00 95.00 317 GLY A C 1
ATOM 2487 O O . GLY A 1 317 ? -27.729 -6.796 2.691 1.00 95.00 317 GLY A O 1
ATOM 2488 N N . SER A 1 318 ? -26.899 -6.585 4.773 1.00 96.75 318 S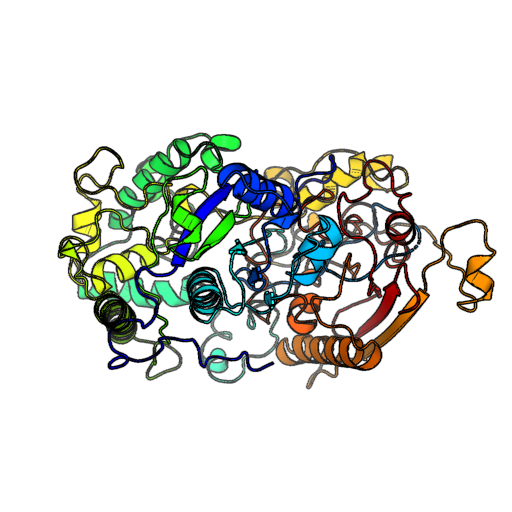ER A N 1
ATOM 2489 C CA . SER A 1 318 ? -26.683 -8.023 5.003 1.00 96.75 318 SER A CA 1
ATOM 2490 C C . SER A 1 318 ? -27.899 -8.739 5.585 1.00 96.75 318 SER A C 1
ATOM 2492 O O . SER A 1 318 ? -27.953 -9.966 5.513 1.00 96.75 318 SER A O 1
ATOM 2494 N N . GLY A 1 319 ? -28.878 -8.025 6.145 1.00 95.38 319 GLY A N 1
ATOM 2495 C CA . GLY A 1 319 ? -30.002 -8.624 6.865 1.00 95.38 319 GLY A CA 1
ATOM 2496 C C . GLY A 1 319 ? -29.567 -9.529 8.025 1.00 95.38 319 GLY A C 1
ATOM 2497 O O . GLY A 1 319 ? -30.198 -10.565 8.224 1.00 95.38 319 GLY A O 1
ATOM 2498 N N . LEU A 1 320 ? -28.472 -9.173 8.705 1.00 95.69 320 LEU A N 1
ATOM 2499 C CA . LEU A 1 320 ? -27.875 -9.866 9.855 1.00 95.69 320 LEU A CA 1
ATOM 2500 C C . LEU A 1 320 ? -27.637 -8.879 11.009 1.00 95.69 320 LEU A C 1
ATOM 2502 O O . LEU A 1 320 ? -27.527 -7.673 10.772 1.00 95.69 320 LEU A O 1
ATOM 2506 N N . GLY A 1 321 ? -27.540 -9.393 12.233 1.00 94.00 321 GLY A N 1
ATOM 2507 C CA . GLY A 1 321 ? -27.138 -8.651 13.430 1.00 94.00 321 GLY A CA 1
ATOM 2508 C C . GLY A 1 321 ? -25.671 -8.862 13.825 1.00 94.00 321 GLY A C 1
ATOM 2509 O O . GLY A 1 321 ? -24.921 -9.592 13.175 1.00 94.00 321 GLY A O 1
ATOM 2510 N N . ALA A 1 322 ? -25.264 -8.238 14.931 1.00 92.44 322 ALA A N 1
ATOM 2511 C CA . ALA A 1 322 ? -23.923 -8.400 15.503 1.00 92.44 322 ALA A CA 1
ATOM 2512 C C . ALA A 1 322 ? -23.725 -9.788 16.149 1.00 92.44 322 ALA A C 1
ATOM 2514 O O . ALA A 1 322 ? -22.596 -10.253 16.302 1.00 92.44 322 ALA A O 1
ATOM 2515 N N . GLU A 1 323 ? -24.826 -10.451 16.508 1.00 91.94 323 GLU A N 1
ATOM 2516 C CA . GLU A 1 323 ? -24.893 -11.819 17.022 1.00 91.94 323 GLU A CA 1
ATOM 2517 C C . GLU A 1 323 ? -24.702 -12.906 15.949 1.00 91.94 323 GLU A C 1
ATOM 2519 O O . GLU A 1 323 ? -24.383 -14.040 16.298 1.00 91.94 323 GLU A O 1
ATOM 2524 N N . ASP A 1 324 ? -24.855 -12.569 14.662 1.00 94.00 324 ASP A N 1
ATOM 2525 C CA . ASP A 1 324 ? -24.682 -13.491 13.525 1.00 94.00 324 ASP A CA 1
ATOM 2526 C C . ASP A 1 324 ? -23.219 -13.560 13.022 1.00 94.00 324 ASP A C 1
ATOM 2528 O O . ASP A 1 324 ? -22.933 -14.205 12.011 1.00 94.00 324 ASP A O 1
ATOM 2532 N N . VAL A 1 325 ? -22.284 -12.857 13.675 1.00 91.56 325 VAL A N 1
ATOM 2533 C CA . VAL A 1 325 ? -20.878 -12.741 13.249 1.00 91.56 325 VAL A CA 1
ATOM 2534 C C . VAL A 1 325 ? -19.972 -13.594 14.139 1.00 91.56 325 VAL A C 1
ATOM 2536 O O . VAL A 1 325 ? -19.623 -13.191 15.245 1.00 91.56 325 VAL A O 1
ATOM 2539 N N . ASP A 1 326 ? -19.531 -14.750 13.634 1.00 86.69 326 ASP A N 1
ATOM 2540 C CA . ASP A 1 326 ? -18.634 -15.666 14.366 1.00 86.69 326 ASP A CA 1
ATOM 2541 C C . ASP A 1 326 ? -17.196 -15.132 14.540 1.00 86.69 326 ASP A C 1
ATOM 2543 O O . ASP A 1 326 ? -16.504 -15.495 15.489 1.00 86.69 326 ASP A O 1
ATOM 2547 N N . ILE A 1 327 ? -16.708 -14.316 13.595 1.00 85.00 327 ILE A N 1
ATOM 2548 C CA . ILE A 1 327 ? -15.316 -13.836 13.541 1.00 85.00 327 ILE A CA 1
ATOM 2549 C C . ILE A 1 327 ? -15.309 -12.361 13.143 1.00 85.00 327 ILE A C 1
ATOM 2551 O O . ILE A 1 327 ? -15.786 -12.009 12.063 1.00 85.00 327 ILE A O 1
ATOM 2555 N N . PHE A 1 328 ? -14.705 -11.507 13.972 1.00 86.75 328 PHE 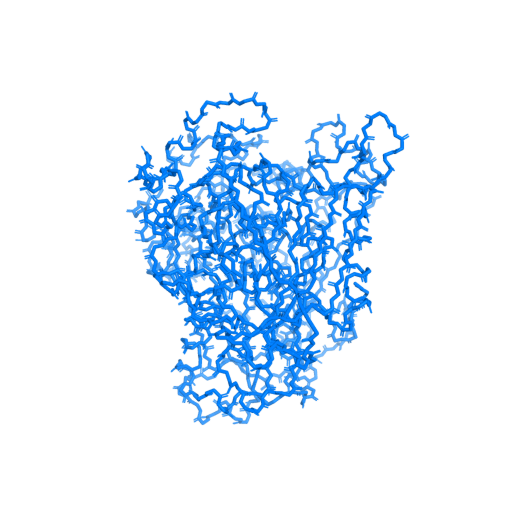A N 1
ATOM 2556 C CA . PHE A 1 328 ? -14.600 -10.073 13.710 1.00 86.75 328 PHE A CA 1
ATOM 2557 C C . PHE A 1 328 ? -13.135 -9.629 13.569 1.00 86.75 328 PHE A C 1
ATOM 2559 O O . PHE A 1 328 ? -12.313 -9.803 14.470 1.00 86.75 328 PHE A O 1
ATOM 2566 N N . ASN A 1 329 ? -12.817 -9.054 12.404 1.00 83.06 329 ASN A N 1
ATOM 2567 C CA . ASN A 1 329 ? -11.493 -8.545 12.032 1.00 83.06 329 ASN A CA 1
ATOM 2568 C C . ASN A 1 329 ? -11.610 -7.063 11.604 1.00 83.06 329 ASN A C 1
ATOM 2570 O O . ASN A 1 329 ? -11.623 -6.775 10.404 1.00 83.06 329 ASN A O 1
ATOM 2574 N N . PRO A 1 330 ? -11.786 -6.121 12.550 1.00 85.44 330 PRO A N 1
ATOM 2575 C CA . PRO A 1 330 ? -11.799 -4.685 12.261 1.00 85.44 330 PRO A CA 1
ATOM 2576 C C . PRO A 1 330 ? -10.413 -4.167 11.842 1.00 85.44 330 PRO A C 1
ATOM 2578 O O . PRO A 1 330 ? -9.415 -4.861 11.980 1.00 85.44 330 PRO A O 1
ATOM 2581 N N . TYR A 1 331 ? -10.329 -2.930 11.348 1.00 81.50 331 TYR A N 1
ATOM 2582 C CA . TYR A 1 331 ? -9.042 -2.349 10.956 1.00 81.50 331 TYR A CA 1
ATOM 2583 C C . TYR A 1 331 ? -8.253 -1.861 12.185 1.00 81.50 331 TYR A C 1
ATOM 2585 O O . TYR A 1 331 ? -8.724 -0.987 12.914 1.00 81.50 331 TYR A O 1
ATOM 2593 N N . ASP A 1 332 ? -7.060 -2.420 12.396 1.00 73.38 332 ASP A N 1
ATOM 2594 C CA . ASP A 1 332 ? -6.287 -2.344 13.646 1.00 73.38 332 ASP A CA 1
ATOM 2595 C C . ASP A 1 332 ? -4.940 -1.619 13.524 1.00 73.38 332 ASP A C 1
ATOM 2597 O O . ASP A 1 332 ? -4.101 -1.724 14.419 1.00 73.38 332 ASP A O 1
ATOM 2601 N N . GLY A 1 333 ? -4.723 -0.866 12.439 1.00 70.44 333 GLY A N 1
ATOM 2602 C CA . GLY A 1 333 ? -3.435 -0.208 12.190 1.00 70.44 333 GLY A CA 1
ATOM 2603 C C . GLY A 1 333 ? -2.979 0.747 13.300 1.00 70.44 333 GLY A C 1
ATOM 2604 O O . GLY A 1 333 ? -1.790 1.022 13.438 1.00 70.44 333 GLY A O 1
ATOM 2605 N N . TYR A 1 334 ? -3.919 1.193 14.139 1.00 76.75 334 TYR A N 1
ATOM 2606 C CA . TYR A 1 334 ? -3.645 1.639 15.502 1.00 76.75 334 TYR A CA 1
ATOM 2607 C C . TYR A 1 334 ? -4.621 0.933 16.448 1.00 76.75 334 TYR A C 1
ATOM 2609 O O . TYR A 1 334 ? -5.808 0.820 16.137 1.00 76.75 334 TYR A O 1
ATOM 2617 N N . LEU A 1 335 ? -4.166 0.515 17.632 1.00 72.50 335 LEU A N 1
ATOM 2618 C CA . LEU A 1 335 ? -5.001 -0.205 18.618 1.00 72.50 335 LEU A CA 1
ATOM 2619 C C . LEU A 1 335 ? -6.274 0.567 19.034 1.00 72.50 335 LEU A C 1
ATOM 2621 O O . LEU A 1 335 ? -7.303 -0.023 19.372 1.00 72.50 335 LEU A O 1
ATOM 2625 N N . THR A 1 336 ? -6.226 1.899 18.960 1.00 79.38 336 THR A N 1
ATOM 2626 C CA . THR A 1 336 ? -7.348 2.816 19.224 1.00 79.38 336 THR A CA 1
ATOM 2627 C C . THR A 1 336 ? -8.439 2.787 18.143 1.00 79.38 336 THR A C 1
ATOM 2629 O O . THR A 1 336 ? -9.548 3.267 18.383 1.00 79.38 336 THR A O 1
ATOM 2632 N N . PHE A 1 337 ? -8.167 2.222 16.963 1.00 79.38 337 PHE A N 1
ATOM 2633 C CA . PHE A 1 337 ? -9.143 2.055 15.879 1.00 79.38 337 PHE A CA 1
ATOM 2634 C C . PHE A 1 337 ? -10.004 0.820 16.135 1.00 79.38 337 PHE A C 1
ATOM 2636 O O . PHE A 1 337 ? -11.233 0.890 16.103 1.00 79.38 337 PHE A O 1
ATOM 2643 N N . THR A 1 338 ? -9.347 -0.293 16.469 1.00 83.38 338 THR A N 1
ATOM 2644 C CA . THR A 1 338 ? -9.947 -1.568 16.879 1.00 83.38 338 THR A CA 1
ATOM 2645 C C . THR A 1 338 ? -11.028 -1.364 17.937 1.00 83.38 338 THR A C 1
ATOM 2647 O O . THR A 1 338 ? -12.117 -1.926 17.830 1.00 83.38 338 THR A O 1
ATOM 2650 N N . GLN A 1 339 ? -10.750 -0.485 18.906 1.00 86.19 339 GLN A N 1
ATOM 2651 C CA . GLN A 1 339 ? -11.676 -0.085 19.965 1.00 86.19 339 GLN A CA 1
ATOM 2652 C C . GLN A 1 339 ? -12.944 0.576 19.407 1.00 86.19 339 GLN A C 1
ATOM 2654 O O . GLN A 1 339 ? -14.050 0.164 19.745 1.00 86.19 339 GLN A O 1
ATOM 2659 N N . GLN A 1 340 ? -12.803 1.554 18.511 1.00 86.31 340 GLN A N 1
ATOM 2660 C CA . GLN A 1 340 ? -13.944 2.254 17.911 1.00 86.31 340 GLN A CA 1
ATOM 2661 C C . GLN A 1 340 ? -14.816 1.311 17.070 1.00 86.31 340 GLN A C 1
ATOM 2663 O O . GLN A 1 340 ? -16.042 1.392 17.140 1.00 86.31 340 GLN A O 1
ATOM 2668 N N . PHE A 1 341 ? -14.202 0.397 16.308 1.00 90.12 341 PHE A N 1
ATOM 2669 C CA . PHE A 1 341 ? -14.926 -0.597 15.511 1.00 90.12 341 PHE A CA 1
ATOM 2670 C C . PHE A 1 341 ? -15.656 -1.637 16.362 1.00 90.12 341 PHE A C 1
ATOM 2672 O O . PHE A 1 341 ? -16.820 -1.911 16.082 1.00 90.12 341 PHE A O 1
ATOM 2679 N N . LEU A 1 342 ? -15.014 -2.183 17.400 1.00 91.25 342 LEU A N 1
ATOM 2680 C CA . LEU A 1 342 ? -15.630 -3.135 18.331 1.00 91.25 342 LEU A CA 1
ATOM 2681 C C . LEU A 1 342 ? -16.895 -2.556 18.976 1.00 91.25 342 LEU A C 1
ATOM 2683 O O . LEU A 1 342 ? -17.955 -3.177 18.930 1.00 91.25 342 LEU A O 1
ATOM 2687 N N . GLU A 1 343 ? -16.791 -1.340 19.509 1.00 93.38 343 GLU A N 1
ATOM 2688 C CA . GLU A 1 343 ? -17.893 -0.667 20.201 1.00 93.38 343 GLU A CA 1
ATOM 2689 C C . GLU A 1 343 ? -18.987 -0.173 19.246 1.00 93.38 343 GLU A C 1
ATOM 2691 O O . GLU A 1 343 ? -20.166 -0.207 19.587 1.00 93.38 343 GLU A O 1
ATOM 2696 N N . GLY A 1 344 ? -18.618 0.289 18.046 1.00 93.00 344 GLY A N 1
ATOM 2697 C CA . GLY A 1 344 ? -19.569 0.820 17.067 1.00 93.00 344 GLY A CA 1
ATOM 2698 C C . GLY A 1 344 ? -20.321 -0.245 16.267 1.00 93.00 344 GLY A C 1
ATOM 2699 O O . GLY A 1 344 ? -21.415 0.034 15.783 1.00 93.00 344 GLY A O 1
ATOM 2700 N N . PHE A 1 345 ? -19.770 -1.458 16.145 1.00 94.50 345 PHE A N 1
ATOM 2701 C CA . PHE A 1 345 ? -20.480 -2.626 15.606 1.00 94.50 345 PHE A CA 1
ATOM 2702 C C . PHE A 1 345 ? -21.237 -3.416 16.682 1.00 94.50 345 PHE A C 1
ATOM 2704 O O . PHE A 1 345 ? -22.036 -4.281 16.335 1.00 94.50 345 PHE A O 1
ATOM 2711 N N . GLU A 1 346 ? -21.013 -3.116 17.964 1.00 94.62 346 GLU A N 1
ATOM 2712 C CA . GLU A 1 346 ? -21.582 -3.823 19.117 1.00 94.62 346 GLU A CA 1
ATOM 2713 C C . GLU A 1 346 ? -21.334 -5.347 19.100 1.00 94.62 346 GLU A C 1
ATOM 2715 O O . GLU A 1 346 ? -22.171 -6.130 19.557 1.00 94.62 346 GLU A O 1
ATOM 2720 N N . TRP A 1 347 ? -20.188 -5.795 18.567 1.00 91.25 347 TRP A N 1
ATOM 2721 C CA . TRP A 1 347 ? -19.862 -7.226 18.487 1.00 91.25 347 TRP A CA 1
ATOM 2722 C C . TRP A 1 347 ? -19.730 -7.839 19.889 1.00 91.25 347 TRP A C 1
ATOM 2724 O O . TRP A 1 347 ? -19.241 -7.195 20.816 1.00 91.25 347 TRP A O 1
ATOM 2734 N N . HIS A 1 348 ? -20.259 -9.054 20.071 1.00 88.81 348 HIS A N 1
ATOM 2735 C CA . HIS A 1 348 ? -20.527 -9.663 21.387 1.00 88.81 348 HIS A CA 1
ATOM 2736 C C . HIS A 1 348 ? -21.314 -8.771 22.383 1.00 88.81 348 HIS A C 1
ATOM 2738 O O . HIS A 1 348 ? -21.366 -9.062 23.576 1.00 88.81 348 HIS A O 1
ATOM 2744 N N . GLY A 1 349 ? -21.981 -7.716 21.905 1.00 90.81 349 GLY A N 1
ATOM 2745 C CA . GLY A 1 349 ? -22.754 -6.769 22.707 1.00 90.81 349 GLY A CA 1
ATOM 2746 C C . GLY A 1 349 ? -21.954 -5.606 23.306 1.00 90.81 349 GLY A C 1
ATOM 2747 O O . GLY A 1 349 ? -22.574 -4.777 23.972 1.00 90.81 349 GLY A O 1
ATOM 2748 N N . VAL A 1 350 ? -20.638 -5.522 23.065 1.00 93.19 350 VAL A N 1
ATOM 2749 C CA . VAL A 1 350 ? -19.724 -4.517 23.648 1.00 93.19 350 VAL A CA 1
ATOM 2750 C C . VAL A 1 350 ? -20.156 -3.096 23.279 1.00 93.19 350 VAL A C 1
ATOM 2752 O O . VAL A 1 350 ? -20.281 -2.770 22.099 1.00 93.19 350 VAL A O 1
ATOM 2755 N N . LYS A 1 351 ? -20.376 -2.228 24.271 1.00 94.06 351 LYS A N 1
ATOM 2756 C CA . LYS A 1 351 ? -20.824 -0.840 24.068 1.00 94.06 351 LYS A CA 1
ATOM 2757 C C . LYS A 1 351 ? -19.675 0.163 24.132 1.00 94.06 351 LYS A C 1
ATOM 2759 O O . LYS A 1 351 ? -18.596 -0.110 24.647 1.00 94.06 351 LYS A O 1
ATOM 2764 N N . PHE A 1 352 ? -19.936 1.378 23.648 1.00 92.88 352 PHE A N 1
ATOM 2765 C CA . PHE A 1 352 ? -19.016 2.514 23.748 1.00 92.88 352 PHE A CA 1
ATOM 2766 C C . PHE A 1 352 ? -18.558 2.778 25.192 1.00 92.88 352 PHE A C 1
ATOM 2768 O O . PHE A 1 352 ? -19.331 3.319 25.988 1.00 92.88 352 PHE A O 1
ATOM 2775 N N . GLY A 1 353 ? -17.294 2.464 25.495 1.00 90.00 353 GLY A N 1
ATOM 2776 C CA . GLY A 1 353 ? -16.685 2.522 26.825 1.00 90.00 353 GLY A CA 1
ATOM 2777 C C . GLY A 1 353 ? -16.193 1.173 27.366 1.00 90.00 353 GLY A C 1
ATOM 2778 O O . GLY A 1 353 ? -15.522 1.165 28.398 1.00 90.00 353 GLY A O 1
ATOM 2779 N N . GLU A 1 354 ? -16.521 0.053 26.719 1.00 93.50 354 GLU A N 1
ATOM 2780 C CA . GLU A 1 354 ? -16.358 -1.308 27.258 1.00 93.50 354 GLU A CA 1
ATOM 2781 C C . GLU A 1 354 ? -15.251 -2.123 26.559 1.00 93.50 354 GLU A C 1
ATOM 2783 O O . GLU A 1 354 ? -14.864 -3.181 27.056 1.00 93.50 354 GLU A O 1
ATOM 2788 N N . ALA A 1 355 ? -14.664 -1.640 25.454 1.00 88.75 355 ALA A N 1
ATOM 2789 C CA . ALA A 1 355 ? -13.671 -2.406 24.682 1.00 88.75 355 ALA A CA 1
ATOM 2790 C C . ALA A 1 355 ? -12.452 -2.872 25.499 1.00 88.75 355 ALA A C 1
ATOM 2792 O O . ALA A 1 355 ? -11.952 -3.972 25.290 1.00 88.75 355 ALA A O 1
ATOM 2793 N N . HIS A 1 356 ? -11.984 -2.063 26.454 1.00 87.31 356 HIS A N 1
ATOM 2794 C CA . HIS A 1 356 ? -10.841 -2.425 27.307 1.00 87.31 356 HIS A CA 1
ATOM 2795 C C . HIS A 1 356 ? -11.180 -3.566 28.278 1.00 87.31 356 HIS A C 1
ATOM 2797 O O . HIS A 1 356 ? -10.288 -4.301 28.695 1.00 87.31 356 HIS A O 1
ATOM 2803 N N . ASP A 1 357 ? -12.457 -3.714 28.632 1.00 89.12 357 ASP A N 1
ATOM 2804 C CA . ASP A 1 357 ? -12.924 -4.773 29.526 1.00 89.12 357 ASP A CA 1
ATOM 2805 C C . ASP A 1 357 ? -13.086 -6.084 28.738 1.00 89.12 357 ASP A C 1
ATOM 2807 O O . ASP A 1 357 ? -12.731 -7.145 29.240 1.00 89.12 357 ASP A O 1
ATOM 2811 N N . PHE A 1 358 ? -13.495 -5.996 27.464 1.00 89.56 358 PHE A N 1
ATOM 2812 C CA . PHE A 1 358 ? -13.452 -7.108 26.508 1.00 89.56 358 PHE A CA 1
ATOM 2813 C C . PHE A 1 358 ? -12.014 -7.577 26.220 1.00 89.56 358 PHE A C 1
ATOM 2815 O O . PHE A 1 358 ? -11.749 -8.775 26.235 1.00 89.56 358 PHE A O 1
ATOM 2822 N N . TYR A 1 359 ? -11.055 -6.661 26.025 1.00 86.19 359 TYR A N 1
ATOM 2823 C CA . TYR A 1 359 ? -9.642 -7.024 25.814 1.00 86.19 359 TYR A CA 1
ATOM 2824 C C . TYR A 1 359 ? -8.994 -7.713 27.023 1.00 86.19 359 TYR A C 1
ATOM 2826 O O . TYR A 1 359 ? -7.997 -8.412 26.857 1.00 86.19 359 TYR A O 1
ATOM 2834 N N . ALA A 1 360 ? -9.524 -7.502 28.230 1.00 82.56 360 ALA A N 1
ATOM 2835 C CA . ALA A 1 360 ? -9.042 -8.149 29.447 1.00 82.56 360 ALA A CA 1
ATOM 2836 C C . ALA A 1 360 ? -9.540 -9.602 29.611 1.00 82.56 360 ALA A C 1
ATOM 2838 O O . ALA A 1 360 ? -9.031 -10.311 30.483 1.00 82.56 360 ALA A O 1
ATOM 2839 N N . ASP A 1 361 ? -10.505 -10.039 28.794 1.00 85.88 361 ASP A N 1
ATOM 2840 C CA . ASP A 1 361 ? -10.990 -11.421 28.725 1.00 85.88 361 ASP A CA 1
ATOM 2841 C C . ASP A 1 361 ? -10.260 -12.222 27.619 1.00 85.88 361 ASP A C 1
ATOM 2843 O O . ASP A 1 361 ? -9.335 -11.742 26.956 1.00 85.88 361 ASP A O 1
ATOM 2847 N N . ASP A 1 362 ? -10.629 -13.488 27.433 1.00 82.88 362 ASP A N 1
ATOM 2848 C CA . ASP A 1 362 ? -9.932 -14.430 26.559 1.00 82.88 362 ASP A CA 1
ATOM 2849 C C . ASP A 1 362 ? -10.249 -14.240 25.059 1.00 82.88 362 ASP A C 1
ATOM 2851 O O . ASP A 1 362 ? -10.983 -15.008 24.430 1.00 82.88 362 ASP A O 1
ATOM 2855 N N . ILE A 1 363 ? -9.620 -13.216 24.475 1.00 83.94 363 ILE A N 1
ATOM 2856 C CA . ILE A 1 363 ? -9.711 -12.843 23.052 1.00 83.94 363 ILE A CA 1
ATOM 2857 C C . ILE A 1 363 ? -8.820 -13.679 22.098 1.00 83.94 363 ILE A C 1
ATOM 2859 O O . ILE A 1 363 ? -8.542 -13.272 20.963 1.00 83.94 363 ILE A O 1
ATOM 2863 N N . ARG A 1 364 ? -8.305 -14.834 22.543 1.00 80.88 364 ARG A N 1
ATOM 2864 C CA . ARG A 1 364 ? -7.414 -15.701 21.740 1.00 80.88 364 ARG A CA 1
ATOM 2865 C C . ARG A 1 364 ? -8.179 -16.456 20.648 1.00 80.88 364 ARG A C 1
ATOM 2867 O O . ARG A 1 364 ? -9.363 -16.734 20.788 1.00 80.88 364 ARG A O 1
ATOM 2874 N N . VAL A 1 365 ? -7.469 -16.896 19.603 1.00 76.81 365 VAL A N 1
ATOM 2875 C CA . VAL A 1 365 ? -8.016 -17.755 18.522 1.00 76.81 365 VAL A CA 1
ATOM 2876 C C . VAL A 1 365 ? -8.637 -19.056 19.056 1.00 76.81 365 VAL A C 1
ATOM 2878 O O . VAL A 1 365 ? -9.588 -19.573 18.480 1.00 76.81 365 VAL A O 1
ATOM 2881 N N . GLU A 1 366 ? -8.107 -19.580 20.160 1.00 82.69 366 GLU A N 1
ATOM 2882 C CA . GLU A 1 366 ? -8.596 -20.777 20.857 1.00 82.69 366 GLU A CA 1
ATOM 2883 C C . GLU A 1 366 ? -9.497 -20.458 22.067 1.00 82.69 366 GLU A C 1
ATOM 2885 O O . GLU A 1 366 ? -9.883 -21.370 22.801 1.00 82.69 366 GLU A O 1
ATOM 2890 N N . GLY A 1 367 ? -9.776 -19.174 22.304 1.00 80.31 367 GLY A N 1
ATOM 2891 C CA . GLY A 1 367 ? -10.646 -18.674 23.364 1.00 80.31 367 GLY A CA 1
ATOM 2892 C C . GLY A 1 367 ? -12.120 -18.582 22.936 1.00 80.31 367 GLY A C 1
ATOM 2893 O O . GLY A 1 367 ? -12.467 -18.914 21.801 1.00 80.31 367 GLY A O 1
ATOM 2894 N N . PRO A 1 368 ? -13.011 -18.125 23.834 1.00 78.56 368 PRO A N 1
ATOM 2895 C CA . PRO A 1 368 ? -14.420 -17.869 23.529 1.00 78.56 368 PRO A CA 1
ATOM 2896 C C . PRO A 1 368 ? -14.647 -16.717 22.535 1.00 78.56 368 PRO A C 1
ATOM 2898 O O . PRO A 1 368 ? -15.707 -16.675 21.915 1.00 78.56 368 PRO A O 1
ATOM 2901 N N . HIS A 1 369 ? -13.682 -15.801 22.381 1.00 79.69 369 HIS A N 1
ATOM 2902 C CA . HIS A 1 369 ? -13.834 -14.565 21.606 1.00 79.69 369 HIS A CA 1
ATOM 2903 C C . HIS A 1 369 ? -12.692 -14.379 20.584 1.00 79.69 369 HIS A C 1
ATOM 2905 O O . HIS A 1 369 ? -11.857 -13.491 20.755 1.00 79.69 369 HIS A O 1
ATOM 2911 N N . PRO A 1 370 ? -12.611 -15.205 19.520 1.00 81.44 370 PRO A N 1
ATOM 2912 C CA . PRO A 1 370 ? -11.500 -15.195 18.564 1.00 81.44 370 PRO A CA 1
ATOM 2913 C C . PRO A 1 370 ? -11.450 -13.894 17.746 1.00 81.44 370 PRO A C 1
ATOM 2915 O O . PRO A 1 370 ? -12.061 -13.766 16.684 1.00 81.44 370 PRO A O 1
ATOM 2918 N N . PHE A 1 371 ? -10.687 -12.924 18.247 1.00 79.00 371 PHE A N 1
ATOM 2919 C CA . PHE A 1 371 ? -10.639 -11.555 17.742 1.00 79.00 371 PHE A CA 1
ATOM 2920 C C . PHE A 1 371 ? -9.311 -11.265 17.039 1.00 79.00 371 PHE A C 1
ATOM 2922 O O . PHE A 1 371 ? -8.246 -11.581 17.577 1.00 79.00 371 PHE A O 1
ATOM 2929 N N . LEU A 1 372 ? -9.371 -10.668 15.839 1.00 77.00 372 LEU A N 1
ATOM 2930 C CA . LEU A 1 372 ? -8.199 -10.404 14.988 1.00 77.00 372 LEU A CA 1
ATOM 2931 C C . LEU A 1 372 ? -7.296 -11.642 14.862 1.00 77.00 372 LEU A C 1
ATOM 2933 O O . LEU A 1 372 ? -6.125 -11.667 15.253 1.00 77.00 372 LEU A O 1
ATOM 2937 N N . SER A 1 373 ? -7.885 -12.719 14.342 1.00 73.00 373 SER A N 1
ATOM 2938 C CA . SER A 1 373 ? -7.342 -14.079 14.449 1.00 73.00 373 SER A CA 1
ATOM 2939 C C . SER A 1 373 ? -6.069 -14.332 13.633 1.00 73.00 373 SER A C 1
ATOM 2941 O O . SER A 1 373 ? -5.341 -15.279 13.922 1.00 73.00 373 SER A O 1
ATOM 2943 N N . SER A 1 374 ? -5.754 -13.465 12.667 1.00 66.62 374 SER A N 1
ATOM 2944 C CA . SER A 1 374 ? -4.473 -13.433 11.942 1.00 66.62 374 SER A CA 1
ATOM 2945 C C . SER A 1 374 ? -3.355 -12.684 12.681 1.00 66.62 374 SER A C 1
ATOM 2947 O O . SER A 1 374 ? -2.204 -12.737 12.251 1.00 66.62 374 SER A O 1
ATOM 2949 N N . GLY A 1 375 ? -3.686 -11.958 13.752 1.00 53.25 375 GLY A N 1
ATOM 2950 C CA . GLY A 1 375 ? -2.844 -10.932 14.371 1.00 53.25 375 GLY A CA 1
ATOM 2951 C C . GLY A 1 375 ? -3.128 -9.509 13.897 1.00 53.25 375 GLY A C 1
ATOM 2952 O O . GLY A 1 375 ? -2.610 -8.578 14.503 1.00 53.25 375 GLY A O 1
ATOM 2953 N N . GLY A 1 376 ? -3.946 -9.323 12.855 1.00 68.62 376 GLY A N 1
ATOM 2954 C CA . GLY A 1 376 ? -4.200 -7.999 12.279 1.00 68.62 376 GLY A CA 1
ATOM 2955 C C . GLY A 1 376 ? -2.936 -7.337 11.715 1.00 68.62 376 GLY A C 1
ATOM 2956 O O . GLY A 1 376 ? -1.881 -7.967 11.594 1.00 68.62 376 GLY A O 1
ATOM 2957 N N . ASN A 1 377 ? -3.023 -6.060 11.365 1.00 68.50 377 ASN A N 1
ATOM 2958 C CA . ASN A 1 377 ? -1.894 -5.260 10.907 1.00 68.50 377 ASN A CA 1
ATOM 2959 C C . ASN A 1 377 ? -0.889 -4.996 12.037 1.00 68.50 377 ASN A C 1
ATOM 2961 O O . ASN A 1 377 ? 0.311 -5.012 11.787 1.00 68.50 377 ASN A O 1
ATOM 2965 N N . ASN A 1 378 ? -1.320 -4.823 13.288 1.00 61.88 378 ASN A N 1
ATOM 2966 C CA . ASN A 1 378 ? -0.393 -4.613 14.406 1.00 61.88 378 ASN A CA 1
ATOM 2967 C C . ASN A 1 378 ? 0.468 -5.866 14.672 1.00 61.88 378 ASN A C 1
ATOM 2969 O O . ASN A 1 378 ? 1.676 -5.770 14.903 1.00 61.88 378 ASN A O 1
ATOM 2973 N N . GLY A 1 379 ? -0.134 -7.054 14.555 1.00 41.03 379 GLY A N 1
ATOM 2974 C CA . GLY A 1 379 ? 0.550 -8.341 14.660 1.00 41.03 379 GLY A CA 1
ATOM 2975 C C . GLY A 1 379 ? 1.248 -8.816 13.383 1.00 41.03 379 GLY A C 1
ATOM 2976 O O . GLY A 1 379 ? 2.039 -9.756 13.475 1.00 41.03 379 GLY A O 1
ATOM 2977 N N . THR A 1 380 ? 1.001 -8.204 12.213 1.00 43.56 380 THR A N 1
ATOM 2978 C CA . THR A 1 380 ? 1.618 -8.621 10.935 1.00 43.56 380 THR A CA 1
ATOM 2979 C C . THR A 1 380 ? 2.354 -7.519 10.154 1.00 43.56 380 THR A C 1
ATOM 2981 O O . THR A 1 380 ? 3.517 -7.791 9.902 1.00 43.56 380 THR A O 1
ATOM 2984 N N . GLY A 1 381 ? 1.807 -6.320 9.852 1.00 35.66 381 GLY A N 1
ATOM 2985 C CA . GLY A 1 381 ? 2.555 -5.051 9.582 1.00 35.66 381 GLY A CA 1
ATOM 2986 C C . GLY A 1 381 ? 2.416 -4.280 8.221 1.00 35.66 381 GLY A C 1
ATOM 2987 O O . GLY A 1 381 ? 1.506 -4.591 7.459 1.00 35.66 381 GLY A O 1
ATOM 2988 N N . ARG A 1 382 ? 3.302 -3.265 7.916 1.00 47.69 382 ARG A N 1
ATOM 2989 C CA . ARG A 1 382 ? 3.171 -2.196 6.829 1.00 47.69 382 ARG A CA 1
ATOM 2990 C C . ARG A 1 382 ? 4.396 -1.215 6.344 1.00 47.69 382 ARG A C 1
ATOM 2992 O O . ARG A 1 382 ? 4.409 -0.112 6.857 1.00 47.69 382 ARG A O 1
ATOM 2999 N N . THR A 1 383 ? 5.428 -1.566 5.488 1.00 39.66 383 THR A N 1
ATOM 3000 C CA . THR A 1 383 ? 6.995 -1.392 5.344 1.00 39.66 383 THR A CA 1
ATOM 3001 C C . THR A 1 383 ? 8.020 -0.154 5.249 1.00 39.66 383 THR A C 1
ATOM 3003 O O . THR A 1 383 ? 7.677 0.971 5.563 1.00 39.66 383 THR A O 1
ATOM 3006 N N . PRO A 1 384 ? 9.401 -0.339 5.140 1.00 42.62 384 PRO A N 1
ATOM 3007 C CA . PRO A 1 384 ? 10.395 0.730 4.645 1.00 42.62 384 PRO A CA 1
ATOM 3008 C C . PRO A 1 384 ? 11.688 0.526 3.635 1.00 42.62 384 PRO A C 1
ATOM 3010 O O . PRO A 1 384 ? 11.801 -0.487 2.969 1.00 42.62 384 PRO A O 1
ATOM 3013 N N . LEU A 1 385 ? 12.653 1.499 3.361 1.00 37.41 385 LEU A N 1
ATOM 3014 C CA . LEU A 1 385 ? 13.361 1.842 2.006 1.00 37.41 385 LEU A CA 1
ATOM 3015 C C . LEU A 1 385 ? 14.842 1.582 1.760 1.00 37.41 385 LEU A C 1
ATOM 3017 O O . LEU A 1 385 ? 15.156 1.021 0.724 1.00 37.41 385 LEU A O 1
ATOM 3021 N N . CYS A 1 386 ? 15.803 2.191 2.453 1.00 39.16 386 CYS A N 1
ATOM 3022 C CA . CYS A 1 386 ? 17.138 2.273 1.832 1.00 39.16 386 CYS A CA 1
ATOM 3023 C C . CYS A 1 386 ? 17.767 0.869 1.768 1.00 39.16 386 CYS A C 1
ATOM 3025 O O . CYS A 1 386 ? 18.523 0.552 0.852 1.00 39.16 386 CYS A O 1
ATOM 3027 N N . LEU A 1 387 ? 17.341 -0.004 2.688 1.00 52.22 387 LEU A N 1
ATOM 3028 C CA . LEU A 1 387 ? 17.598 -1.445 2.656 1.00 52.22 387 LEU A CA 1
ATOM 3029 C C . LEU A 1 387 ? 16.770 -2.209 1.650 1.00 52.22 387 LEU A C 1
ATOM 3031 O O . LEU A 1 387 ? 17.097 -3.350 1.378 1.00 52.22 387 LEU A O 1
ATOM 3035 N N . ASN A 1 388 ? 15.697 -1.629 1.141 1.00 48.00 388 ASN A N 1
ATOM 3036 C CA . ASN A 1 388 ? 15.422 -1.943 -0.230 1.00 48.00 388 ASN A CA 1
ATOM 3037 C C . ASN A 1 388 ? 16.638 -1.576 -1.036 1.00 48.00 388 ASN A C 1
ATOM 3039 O O . ASN A 1 388 ? 17.501 -2.433 -1.209 1.00 48.00 388 ASN A O 1
ATOM 3043 N N . LEU A 1 389 ? 16.702 -0.332 -1.493 1.00 47.53 389 LEU A N 1
ATOM 3044 C CA . LEU A 1 389 ? 17.286 -0.069 -2.796 1.00 47.53 389 LEU A CA 1
ATOM 3045 C C . LEU A 1 389 ? 18.654 -0.742 -2.886 1.00 47.53 389 LEU A C 1
ATOM 3047 O O . LEU A 1 389 ? 18.985 -1.458 -3.833 1.00 47.53 389 LEU A O 1
ATOM 3051 N N . ARG A 1 390 ? 19.419 -0.560 -1.803 1.00 65.31 390 ARG A N 1
ATOM 3052 C CA . ARG A 1 390 ? 20.768 -1.044 -1.592 1.00 65.31 390 ARG A CA 1
ATOM 3053 C C . ARG A 1 390 ? 21.092 -2.441 -2.105 1.00 65.31 390 ARG A C 1
ATOM 3055 O O . ARG A 1 390 ? 22.188 -2.540 -2.646 1.00 65.31 390 ARG A O 1
ATOM 3062 N N . ARG A 1 391 ? 20.308 -3.507 -1.917 1.00 67.12 391 ARG A N 1
ATOM 3063 C CA . ARG A 1 391 ? 20.797 -4.881 -2.214 1.00 67.12 391 ARG A CA 1
ATOM 3064 C C . ARG A 1 391 ? 20.777 -5.243 -3.702 1.00 67.12 391 ARG A C 1
ATOM 3066 O O . ARG A 1 391 ? 21.559 -6.099 -4.113 1.00 67.12 391 ARG A O 1
ATOM 3073 N N . ASN A 1 392 ? 20.144 -4.432 -4.546 1.00 51.84 392 ASN A N 1
ATOM 3074 C CA . ASN A 1 392 ? 20.471 -4.370 -5.978 1.00 51.84 392 ASN A CA 1
ATOM 3075 C C . ASN A 1 392 ? 21.916 -3.855 -6.230 1.00 51.84 392 ASN A C 1
ATOM 3077 O O . ASN A 1 392 ? 22.570 -4.168 -7.225 1.00 51.84 392 ASN A O 1
ATOM 3081 N N . GLY A 1 393 ? 22.521 -3.208 -5.238 1.00 50.09 393 GLY A N 1
ATOM 3082 C CA . GLY A 1 393 ? 23.969 -3.076 -5.049 1.00 50.09 393 GLY A CA 1
ATOM 3083 C C . GLY A 1 393 ? 24.714 -4.399 -4.799 1.00 50.09 393 GLY A C 1
ATOM 3084 O O . GLY A 1 393 ? 25.836 -4.364 -4.312 1.00 50.09 393 GLY A O 1
ATOM 3085 N N . LEU A 1 394 ? 24.128 -5.549 -5.142 1.00 72.56 394 LEU A N 1
ATOM 3086 C CA . LEU A 1 394 ? 24.807 -6.816 -5.432 1.00 72.56 394 LEU A CA 1
ATOM 3087 C C . LEU A 1 394 ? 24.646 -7.249 -6.907 1.00 72.56 394 LEU A C 1
ATOM 3089 O O . LEU A 1 394 ? 25.452 -8.045 -7.386 1.00 72.56 394 LEU A O 1
ATOM 3093 N N . MET A 1 395 ? 23.631 -6.754 -7.638 1.00 68.44 395 MET A N 1
ATOM 3094 C CA . MET A 1 395 ? 23.275 -7.242 -8.985 1.00 68.44 395 MET A CA 1
ATOM 3095 C C . MET A 1 395 ? 22.894 -6.193 -10.054 1.00 68.44 395 MET A C 1
ATOM 3097 O O . MET A 1 395 ? 22.414 -6.553 -11.132 1.00 68.44 395 MET A O 1
ATOM 3101 N N . THR A 1 396 ? 23.311 -4.934 -9.881 1.00 62.22 396 THR A N 1
ATOM 3102 C CA . THR A 1 396 ? 23.772 -4.116 -11.022 1.00 62.22 396 THR A CA 1
ATOM 3103 C C . THR A 1 396 ? 25.280 -4.155 -11.177 1.00 62.22 396 THR A C 1
ATOM 3105 O O . THR A 1 396 ? 25.978 -3.464 -10.436 1.00 62.22 396 THR A O 1
ATOM 3108 N N . PRO A 1 397 ? 25.818 -4.837 -12.200 1.00 73.31 397 PRO A N 1
ATOM 3109 C CA . PRO A 1 397 ? 27.264 -5.019 -12.327 1.00 73.31 397 PRO A CA 1
ATOM 3110 C C . PRO A 1 397 ? 28.080 -3.726 -12.511 1.00 73.31 397 PRO A C 1
ATOM 3112 O O . PRO A 1 397 ? 29.267 -3.705 -12.206 1.00 73.31 397 PRO A O 1
ATOM 3115 N N . TRP A 1 398 ? 27.471 -2.649 -13.019 1.00 72.38 398 TRP A N 1
ATOM 3116 C CA . TRP A 1 398 ? 28.110 -1.339 -13.244 1.00 72.38 398 TRP A CA 1
ATOM 3117 C C . TRP A 1 398 ? 27.776 -0.291 -12.165 1.00 72.38 398 TRP A C 1
ATOM 3119 O O . TRP A 1 398 ? 28.020 0.901 -12.357 1.00 72.38 398 TRP A O 1
ATOM 3129 N N . GLY A 1 399 ? 27.188 -0.708 -11.044 1.00 51.84 399 GLY A N 1
ATOM 3130 C CA . GLY A 1 399 ? 26.719 0.196 -10.001 1.00 51.84 399 GLY A CA 1
ATOM 3131 C C . GLY A 1 399 ? 27.755 0.495 -8.916 1.00 51.84 399 GLY A C 1
ATOM 3132 O O . GLY A 1 399 ? 28.306 -0.437 -8.353 1.00 51.84 399 GLY A O 1
ATOM 3133 N N . TYR A 1 400 ? 27.953 1.764 -8.528 1.00 74.12 400 TYR A N 1
ATOM 3134 C CA . TYR A 1 400 ? 28.800 2.172 -7.396 1.00 74.12 400 TYR A CA 1
ATOM 3135 C C . TYR A 1 400 ? 28.718 1.250 -6.168 1.00 74.12 400 TYR A C 1
ATOM 3137 O O . TYR A 1 400 ? 29.769 0.806 -5.728 1.00 74.12 400 TYR A O 1
ATOM 3145 N N . TYR A 1 401 ? 27.539 0.921 -5.612 1.00 63.94 401 TYR A N 1
ATOM 3146 C CA . TYR A 1 401 ? 27.519 0.072 -4.409 1.00 63.94 401 TYR A CA 1
ATOM 3147 C C . TYR A 1 401 ? 27.879 -1.382 -4.755 1.00 63.94 401 TYR A C 1
ATOM 3149 O O . TYR A 1 401 ? 28.730 -1.947 -4.085 1.00 63.94 401 TYR A O 1
ATOM 3157 N N . ALA A 1 402 ? 27.412 -1.933 -5.879 1.00 65.75 402 ALA A N 1
ATOM 3158 C CA . ALA A 1 402 ? 27.856 -3.250 -6.363 1.00 65.75 402 ALA A CA 1
ATOM 3159 C C . ALA A 1 402 ? 29.363 -3.350 -6.674 1.00 65.75 402 ALA A C 1
ATOM 3161 O O . ALA A 1 402 ? 29.931 -4.438 -6.604 1.00 65.75 402 ALA A O 1
ATOM 3162 N N . ILE A 1 403 ? 30.023 -2.233 -6.998 1.00 77.38 403 ILE A N 1
ATOM 3163 C CA . ILE A 1 403 ? 31.464 -2.174 -7.285 1.00 77.38 403 ILE A CA 1
ATOM 3164 C C . ILE A 1 403 ? 32.291 -1.854 -6.022 1.00 77.38 403 ILE A C 1
ATOM 3166 O O . ILE A 1 403 ? 33.406 -2.357 -5.881 1.00 77.38 403 ILE A O 1
ATOM 3170 N N . HIS A 1 404 ? 31.791 -0.999 -5.123 1.00 71.75 404 HIS A N 1
ATOM 3171 C CA . HIS A 1 404 ? 32.585 -0.362 -4.058 1.00 71.75 404 HIS A CA 1
ATOM 3172 C C . HIS A 1 404 ? 32.055 -0.573 -2.634 1.00 71.75 404 HIS A C 1
ATOM 3174 O O . HIS A 1 404 ? 32.844 -0.571 -1.693 1.00 71.75 404 HIS A O 1
ATOM 3180 N N . GLU A 1 405 ? 30.746 -0.748 -2.460 1.00 70.56 405 GLU A N 1
ATOM 3181 C CA . GLU A 1 405 ? 30.085 -0.906 -1.160 1.00 70.56 405 GLU A CA 1
ATOM 3182 C C . GLU A 1 405 ? 29.065 -2.083 -1.200 1.00 70.56 405 GLU A C 1
ATOM 3184 O O . GLU A 1 405 ? 27.892 -1.866 -0.888 1.00 70.56 405 GLU A O 1
ATOM 3189 N N . PRO A 1 406 ? 29.458 -3.324 -1.595 1.00 79.00 406 PRO A N 1
ATOM 3190 C CA . PRO A 1 406 ? 28.532 -4.412 -1.949 1.00 79.00 406 PRO A CA 1
ATOM 3191 C C . PRO A 1 406 ? 28.015 -5.162 -0.713 1.00 79.00 406 PRO A C 1
ATOM 3193 O O . PRO A 1 406 ? 28.239 -6.359 -0.527 1.00 79.00 406 PRO A O 1
ATOM 3196 N N . HIS A 1 407 ? 27.348 -4.430 0.171 1.00 75.25 407 HIS A N 1
ATOM 3197 C CA . HIS A 1 407 ? 26.659 -4.948 1.343 1.00 75.25 407 HIS A CA 1
ATOM 3198 C C . HIS A 1 407 ? 25.215 -4.454 1.330 1.00 75.25 407 HIS A C 1
ATOM 3200 O O . HIS A 1 407 ? 24.932 -3.311 0.966 1.00 75.25 407 HIS A O 1
ATOM 3206 N N . GLN A 1 408 ? 24.305 -5.325 1.756 1.00 76.25 408 GLN A N 1
ATOM 3207 C CA . GLN A 1 408 ? 22.941 -4.926 2.067 1.00 76.25 408 GLN A CA 1
ATOM 3208 C C . GLN A 1 408 ? 22.958 -3.970 3.268 1.00 76.25 408 GLN A C 1
ATOM 3210 O O . GLN A 1 408 ? 23.679 -4.219 4.232 1.00 76.25 408 GLN A O 1
ATOM 3215 N N . LEU A 1 409 ? 22.169 -2.897 3.216 1.00 54.75 409 LEU A N 1
ATOM 3216 C CA . LEU A 1 409 ? 21.962 -2.012 4.362 1.00 54.75 409 LEU A CA 1
ATOM 3217 C C . LEU A 1 409 ? 20.996 -2.719 5.327 1.00 54.75 409 LEU A C 1
ATOM 3219 O O . LEU A 1 409 ? 20.058 -3.371 4.875 1.00 54.75 409 LEU A O 1
ATOM 3223 N N . THR A 1 410 ? 21.173 -2.599 6.639 1.00 71.56 410 THR A N 1
ATOM 3224 C CA . THR A 1 410 ? 20.253 -3.172 7.643 1.00 71.56 410 THR A CA 1
ATOM 3225 C C . THR A 1 410 ? 19.378 -2.105 8.311 1.00 71.56 410 THR A C 1
ATOM 3227 O O . THR A 1 410 ? 19.686 -0.915 8.265 1.00 71.56 410 THR A O 1
ATOM 3230 N N . THR A 1 411 ? 18.265 -2.508 8.948 1.00 51.81 411 THR A N 1
ATOM 3231 C CA . THR A 1 411 ? 17.331 -1.545 9.586 1.00 51.81 411 THR A CA 1
ATOM 3232 C C . THR A 1 411 ? 18.047 -0.758 10.674 1.00 51.81 411 THR A C 1
ATOM 3234 O O . THR A 1 411 ? 17.775 0.422 10.873 1.00 51.81 411 THR A O 1
ATOM 3237 N N . GLU A 1 412 ? 19.007 -1.410 11.323 1.00 57.62 412 GLU A N 1
ATOM 3238 C CA . GLU A 1 412 ? 19.912 -0.820 12.290 1.00 57.62 412 GLU A CA 1
ATOM 3239 C C . GLU A 1 412 ? 20.889 0.175 11.643 1.00 57.62 412 GLU A C 1
ATOM 3241 O O . GLU A 1 412 ? 21.007 1.287 12.147 1.00 57.62 412 GLU A O 1
ATOM 3246 N N . ASP A 1 413 ? 21.517 -0.150 10.503 1.00 55.84 413 ASP A N 1
ATOM 3247 C CA . ASP A 1 413 ? 22.389 0.800 9.787 1.00 55.84 413 ASP A CA 1
ATOM 3248 C C . ASP A 1 413 ? 21.638 2.074 9.389 1.00 55.84 413 ASP A C 1
ATOM 3250 O O . ASP A 1 413 ? 22.165 3.175 9.543 1.00 55.84 413 ASP A O 1
ATOM 3254 N N . TYR A 1 414 ? 20.408 1.938 8.882 1.00 52.28 414 TYR A N 1
ATOM 3255 C CA . TYR A 1 414 ? 19.612 3.096 8.487 1.00 52.28 414 TYR A CA 1
ATOM 3256 C C . TYR A 1 414 ? 19.190 3.944 9.691 1.00 52.28 414 TYR A C 1
ATOM 3258 O O . TYR A 1 414 ? 19.372 5.160 9.665 1.00 52.28 414 TYR A O 1
ATOM 3266 N N . LEU A 1 415 ? 18.641 3.328 10.746 1.00 53.75 415 LEU A N 1
ATOM 3267 C CA . LEU A 1 415 ? 18.148 4.063 11.920 1.00 53.75 415 LEU A CA 1
ATOM 3268 C C . LEU A 1 415 ? 19.285 4.681 12.749 1.00 53.75 415 LEU A C 1
ATOM 3270 O O . LEU A 1 415 ? 19.090 5.732 13.352 1.00 53.75 415 LEU A O 1
ATOM 3274 N N . ASN A 1 416 ? 20.480 4.084 12.726 1.00 63.16 416 ASN A N 1
ATOM 3275 C CA . ASN A 1 416 ? 21.716 4.688 13.239 1.00 63.16 416 ASN A CA 1
ATOM 3276 C C . ASN A 1 416 ? 22.420 5.584 12.197 1.00 63.16 416 ASN A C 1
ATOM 3278 O O . ASN A 1 416 ? 23.529 6.077 12.431 1.00 63.16 416 ASN A O 1
ATOM 3282 N N . GLY A 1 417 ? 21.804 5.793 11.032 1.00 55.25 417 GLY A N 1
ATOM 3283 C CA . GLY A 1 417 ? 22.329 6.608 9.951 1.00 55.25 417 GLY A CA 1
ATOM 3284 C C . GLY A 1 417 ? 22.510 8.056 10.390 1.00 55.25 417 GLY A C 1
ATOM 3285 O O . GLY A 1 417 ? 21.643 8.657 11.019 1.00 55.25 417 GLY A O 1
ATOM 3286 N N . ARG A 1 418 ? 23.652 8.656 10.040 1.00 77.69 418 ARG A N 1
ATOM 3287 C CA . ARG A 1 418 ? 23.947 10.048 10.400 1.00 77.69 418 ARG A CA 1
ATOM 3288 C C . ARG A 1 418 ? 22.888 10.986 9.812 1.00 77.69 418 ARG A C 1
ATOM 3290 O O . ARG A 1 418 ? 22.856 11.150 8.594 1.00 77.69 418 ARG A O 1
ATOM 3297 N N . MET A 1 419 ? 22.096 11.627 10.672 1.00 72.00 419 MET A N 1
ATOM 3298 C CA . MET A 1 419 ? 21.134 12.671 10.300 1.00 72.00 419 MET A CA 1
ATOM 3299 C C . MET A 1 419 ? 21.796 13.769 9.445 1.00 72.00 419 MET A C 1
ATOM 3301 O O . MET A 1 419 ? 22.956 14.140 9.675 1.00 72.00 419 MET A O 1
ATOM 3305 N N . ILE A 1 420 ? 21.065 14.258 8.444 1.00 58.53 420 ILE A N 1
ATOM 3306 C CA . ILE A 1 420 ? 21.489 15.328 7.527 1.00 58.53 420 ILE A CA 1
ATOM 3307 C C . ILE A 1 420 ? 20.660 16.590 7.761 1.00 58.53 420 ILE A C 1
ATOM 3309 O O . ILE A 1 420 ? 21.231 17.666 7.913 1.00 58.53 420 ILE A O 1
ATOM 3313 N N . GLU A 1 421 ? 19.341 16.431 7.823 1.00 43.50 421 GLU A N 1
ATOM 3314 C CA . GLU A 1 421 ? 18.327 17.472 8.001 1.00 43.50 421 GLU A CA 1
ATOM 3315 C C . GLU A 1 421 ? 17.053 16.739 8.431 1.00 43.50 421 GLU A C 1
ATOM 3317 O O . GLU A 1 421 ? 16.691 15.783 7.764 1.00 43.50 421 GLU A O 1
ATOM 3322 N N . GLU A 1 422 ? 16.421 17.074 9.557 1.00 48.66 422 GLU A N 1
ATOM 3323 C CA . GLU A 1 422 ? 15.300 16.289 10.109 1.00 48.66 422 GLU A CA 1
ATOM 3324 C C . GLU A 1 422 ? 14.104 16.230 9.127 1.00 48.66 422 GLU A C 1
ATOM 3326 O O . GLU A 1 422 ? 13.711 17.281 8.621 1.00 48.66 422 GLU A O 1
ATOM 3331 N N . PRO A 1 423 ? 13.514 15.049 8.820 1.00 45.19 423 PRO A N 1
ATOM 3332 C CA . PRO A 1 423 ? 13.708 13.719 9.427 1.00 45.19 423 PRO A CA 1
ATOM 3333 C C . PRO A 1 423 ? 14.761 12.815 8.739 1.00 45.19 423 PRO A C 1
ATOM 3335 O O . PRO A 1 423 ? 14.828 11.621 9.021 1.00 45.19 423 PRO A O 1
ATOM 3338 N N . LEU A 1 424 ? 15.562 13.355 7.822 1.00 49.62 424 LEU A N 1
ATOM 3339 C CA . LEU A 1 424 ? 16.440 12.637 6.893 1.00 49.62 424 LEU A CA 1
ATOM 3340 C C . LEU A 1 424 ? 17.794 12.220 7.490 1.00 49.62 424 LEU A C 1
ATOM 3342 O O . LEU A 1 424 ? 18.507 13.011 8.121 1.00 49.62 424 LEU A O 1
ATOM 3346 N N . VAL A 1 425 ? 18.233 11.010 7.151 1.00 56.19 425 VAL A N 1
ATOM 3347 C CA . VAL A 1 425 ? 19.582 10.477 7.401 1.00 56.19 425 VAL A CA 1
ATOM 3348 C C . VAL A 1 425 ? 20.433 10.421 6.127 1.00 56.19 425 VAL A C 1
ATOM 3350 O O . VAL A 1 425 ? 19.968 10.656 5.018 1.00 56.19 425 VAL A O 1
ATOM 3353 N N . ILE A 1 426 ? 21.725 10.106 6.257 1.00 72.00 426 ILE A N 1
ATOM 3354 C CA . ILE A 1 426 ? 22.680 10.026 5.132 1.00 72.00 426 ILE A CA 1
ATOM 3355 C C . ILE A 1 426 ? 22.232 9.063 4.026 1.00 72.00 426 ILE A C 1
ATOM 3357 O O . ILE A 1 426 ? 22.564 9.256 2.860 1.00 72.00 426 ILE A O 1
ATOM 3361 N N . PHE A 1 427 ? 21.460 8.046 4.396 1.00 70.56 427 PHE A N 1
ATOM 3362 C CA . PHE A 1 427 ? 20.881 7.067 3.489 1.00 70.56 427 PHE A CA 1
ATOM 3363 C C . PHE A 1 427 ? 19.649 7.583 2.743 1.00 70.56 427 PHE A C 1
ATOM 3365 O O . PHE A 1 427 ? 19.229 6.944 1.790 1.00 70.56 427 PHE A O 1
ATOM 3372 N N . ASP A 1 428 ? 19.141 8.766 3.095 1.00 64.50 428 ASP A N 1
ATOM 3373 C CA . ASP A 1 428 ? 18.130 9.509 2.342 1.00 64.50 428 ASP A CA 1
ATOM 3374 C C . ASP A 1 428 ? 18.732 10.444 1.290 1.00 64.50 428 ASP A C 1
ATOM 3376 O O . ASP A 1 428 ? 18.019 11.164 0.599 1.00 64.50 428 ASP A O 1
ATOM 3380 N N . CYS A 1 429 ? 20.052 10.454 1.142 1.00 77.06 429 CYS A N 1
ATOM 3381 C CA . CYS A 1 429 ? 20.752 11.223 0.123 1.00 77.06 429 CYS A CA 1
ATOM 3382 C C . CYS A 1 429 ? 21.348 10.270 -0.907 1.00 77.06 429 CYS A C 1
ATOM 3384 O O . CYS A 1 429 ? 21.972 9.268 -0.553 1.00 77.06 429 CYS A O 1
ATOM 3386 N N . ASP A 1 430 ? 21.214 10.590 -2.190 1.00 63.06 430 ASP A N 1
ATOM 3387 C CA . ASP A 1 430 ? 21.919 9.828 -3.206 1.00 63.06 430 ASP A CA 1
ATOM 3388 C C . ASP A 1 430 ? 23.432 10.090 -3.221 1.00 63.06 430 ASP A C 1
ATOM 3390 O O . ASP A 1 430 ? 23.935 11.178 -2.933 1.00 63.06 430 ASP A O 1
ATOM 3394 N N . ARG A 1 431 ? 24.197 9.049 -3.558 1.00 76.31 431 ARG A N 1
ATOM 3395 C CA . ARG A 1 431 ? 25.665 9.081 -3.509 1.00 76.31 431 ARG A CA 1
ATOM 3396 C C . ARG A 1 431 ? 26.217 9.857 -4.716 1.00 76.31 431 ARG A C 1
ATOM 3398 O O . ARG A 1 431 ? 25.993 9.419 -5.832 1.00 76.31 431 ARG A O 1
ATOM 3405 N N . PRO A 1 432 ? 26.960 10.968 -4.603 1.00 76.75 432 PRO A N 1
ATOM 3406 C CA . PRO A 1 432 ? 27.475 11.641 -5.803 1.00 76.75 432 PRO A CA 1
ATOM 3407 C C . PRO A 1 432 ? 28.510 10.777 -6.553 1.00 76.75 432 PRO A C 1
ATOM 3409 O O . PRO A 1 432 ? 29.470 10.312 -5.938 1.00 76.75 432 PRO A O 1
ATOM 3412 N N . VAL A 1 433 ? 28.342 10.563 -7.867 1.00 63.06 433 VAL A N 1
ATOM 3413 C CA . VAL A 1 433 ? 29.254 9.754 -8.716 1.00 63.06 433 VAL A CA 1
ATOM 3414 C C . VAL A 1 433 ? 29.466 10.377 -10.101 1.00 63.06 433 VAL A C 1
ATOM 3416 O O . VAL A 1 433 ? 28.830 11.364 -10.455 1.00 63.06 433 VAL A O 1
ATOM 3419 N N . ASN A 1 434 ? 30.368 9.789 -10.896 1.00 75.00 434 ASN A N 1
ATOM 3420 C CA . ASN A 1 434 ? 30.684 10.220 -12.260 1.00 75.00 434 ASN A CA 1
ATOM 3421 C C . ASN A 1 434 ? 30.372 9.097 -13.259 1.00 75.00 434 ASN A C 1
ATOM 3423 O O . ASN A 1 434 ? 30.961 8.022 -13.168 1.00 75.00 434 ASN A O 1
ATOM 3427 N N . THR A 1 435 ? 29.478 9.341 -14.218 1.00 65.50 435 THR A N 1
ATOM 3428 C CA . THR A 1 435 ? 29.167 8.421 -15.328 1.00 65.50 435 THR A CA 1
ATOM 3429 C C . THR A 1 435 ? 28.421 9.158 -16.451 1.00 65.50 435 THR A C 1
ATOM 3431 O O . THR A 1 435 ? 28.106 10.339 -16.315 1.00 65.50 435 THR A O 1
ATOM 3434 N N . CYS A 1 436 ? 28.164 8.487 -17.574 1.00 75.88 436 CYS A N 1
ATOM 3435 C CA . CYS A 1 436 ? 27.419 9.019 -18.715 1.00 75.88 436 CYS A CA 1
ATOM 3436 C C . CYS A 1 436 ? 26.688 7.882 -19.447 1.00 75.88 436 CYS A C 1
ATOM 3438 O O . CYS A 1 436 ? 27.256 6.807 -19.641 1.00 75.88 436 CYS A O 1
ATOM 3440 N N . GLY A 1 437 ? 25.455 8.132 -19.889 1.00 71.25 437 GLY A N 1
ATOM 3441 C CA . GLY A 1 437 ? 24.691 7.234 -20.756 1.00 71.25 437 GLY A CA 1
ATOM 3442 C C . GLY A 1 437 ? 24.253 7.949 -22.032 1.00 71.25 437 GLY A C 1
ATOM 3443 O O . GLY A 1 437 ? 24.090 9.168 -22.045 1.00 71.25 437 GLY A O 1
ATOM 3444 N N . ALA A 1 438 ? 24.087 7.189 -23.114 1.00 79.31 438 ALA A N 1
ATOM 3445 C CA . ALA A 1 438 ? 23.771 7.711 -24.439 1.00 79.31 438 ALA A CA 1
ATOM 3446 C C . ALA A 1 438 ? 22.665 6.888 -25.114 1.00 79.31 438 ALA A C 1
ATOM 3448 O O . ALA A 1 438 ? 22.604 5.664 -24.972 1.00 79.31 438 ALA A O 1
ATOM 3449 N N . PHE A 1 439 ? 21.820 7.575 -25.881 1.00 81.25 439 PHE A N 1
ATOM 3450 C CA . PHE A 1 439 ? 20.593 7.040 -26.470 1.00 81.25 439 PHE A CA 1
ATOM 3451 C C . PHE A 1 439 ? 20.510 7.386 -27.960 1.00 81.25 439 PHE A C 1
ATOM 3453 O O . PHE A 1 439 ? 21.093 8.374 -28.406 1.00 81.25 439 PHE A O 1
ATOM 3460 N N . ILE A 1 440 ? 19.808 6.562 -28.743 1.00 84.56 440 ILE A N 1
ATOM 3461 C CA . ILE A 1 440 ? 19.683 6.719 -30.200 1.00 84.56 440 ILE A CA 1
ATOM 3462 C C . ILE A 1 440 ? 18.209 6.584 -30.581 1.00 84.56 440 ILE A C 1
ATOM 3464 O O . ILE A 1 440 ? 17.601 5.545 -30.326 1.00 84.56 440 ILE A O 1
ATOM 3468 N N . PHE A 1 441 ? 17.671 7.616 -31.230 1.00 84.69 441 PHE A N 1
ATOM 3469 C CA . PHE A 1 441 ? 16.290 7.693 -31.713 1.00 84.69 441 PHE A CA 1
ATOM 3470 C C . PHE A 1 441 ? 16.255 7.659 -33.252 1.00 84.69 441 PHE A C 1
ATOM 3472 O O . PHE A 1 441 ? 17.182 8.129 -33.914 1.00 84.69 441 PHE A O 1
ATOM 3479 N N . THR A 1 442 ? 15.198 7.090 -33.839 1.00 83.12 442 THR A N 1
ATOM 3480 C CA . THR A 1 442 ? 14.955 7.049 -35.296 1.00 83.12 442 THR A CA 1
ATOM 3481 C C . THR A 1 442 ? 13.463 6.798 -35.580 1.00 83.12 442 THR A C 1
ATOM 3483 O O . THR A 1 442 ? 12.703 6.605 -34.633 1.00 83.12 442 THR A O 1
ATOM 3486 N N . THR A 1 443 ? 13.016 6.816 -36.844 1.00 88.44 443 THR A N 1
ATOM 3487 C CA . THR A 1 443 ? 11.586 6.613 -37.169 1.00 88.44 443 THR A CA 1
ATOM 3488 C C . THR A 1 443 ? 11.131 5.177 -36.910 1.00 88.44 443 THR A C 1
ATOM 3490 O O . THR A 1 443 ? 11.926 4.235 -36.974 1.00 88.44 443 THR A O 1
ATOM 3493 N N . ALA A 1 444 ? 9.834 4.998 -36.652 1.00 87.75 444 ALA A N 1
ATOM 3494 C CA . ALA A 1 444 ? 9.260 3.701 -36.313 1.00 87.75 444 ALA A CA 1
ATOM 3495 C C . ALA A 1 444 ? 9.389 2.653 -37.436 1.00 87.75 444 ALA A C 1
ATOM 3497 O O . ALA A 1 444 ? 9.475 1.462 -37.143 1.00 87.75 444 ALA A O 1
ATOM 3498 N N . GLU A 1 445 ? 9.444 3.048 -38.713 1.00 88.69 445 GLU A N 1
ATOM 3499 C CA . GLU A 1 445 ? 9.771 2.119 -39.800 1.00 88.69 445 GLU A CA 1
ATOM 3500 C C . GLU A 1 445 ? 11.247 1.739 -39.761 1.00 88.69 445 GLU A C 1
ATOM 3502 O O . GLU A 1 445 ? 11.570 0.552 -39.753 1.00 88.69 445 GLU A O 1
ATOM 3507 N N . ARG A 1 446 ? 12.150 2.727 -39.678 1.00 85.19 446 ARG A N 1
ATOM 3508 C CA . ARG A 1 446 ? 13.593 2.466 -39.743 1.00 85.19 446 ARG A CA 1
ATOM 3509 C C . ARG A 1 446 ? 14.098 1.647 -38.558 1.00 85.19 446 ARG A C 1
ATOM 3511 O O . ARG A 1 446 ? 15.055 0.888 -38.699 1.00 85.19 446 ARG A O 1
ATOM 3518 N N . ALA A 1 447 ? 13.452 1.781 -37.404 1.00 88.06 447 ALA A N 1
ATOM 3519 C CA . ALA A 1 447 ? 13.803 1.067 -36.187 1.00 88.06 447 ALA A CA 1
ATOM 3520 C C . ALA A 1 447 ? 13.610 -0.463 -36.298 1.00 88.06 447 ALA A C 1
ATOM 3522 O O . ALA A 1 447 ? 14.294 -1.209 -35.597 1.00 88.06 447 ALA A O 1
ATOM 3523 N N . LYS A 1 448 ? 12.741 -0.939 -37.207 1.00 82.44 448 LYS A N 1
ATOM 3524 C CA . LYS A 1 448 ? 12.444 -2.372 -37.425 1.00 82.44 448 LYS A CA 1
ATOM 3525 C C . LYS A 1 448 ? 13.616 -3.152 -38.034 1.00 82.44 448 LYS A C 1
ATOM 3527 O O . LYS A 1 448 ? 13.749 -4.341 -37.766 1.00 82.44 448 LYS A O 1
ATOM 3532 N N . ASP A 1 449 ? 14.482 -2.483 -38.796 1.00 87.62 449 ASP A N 1
ATOM 3533 C CA . ASP A 1 449 ? 15.640 -3.097 -39.467 1.00 87.62 449 ASP A CA 1
ATOM 3534 C C . ASP A 1 449 ? 16.895 -3.192 -38.571 1.00 87.62 449 ASP A C 1
ATOM 3536 O O . ASP A 1 449 ? 17.958 -3.626 -39.024 1.00 87.62 449 ASP A O 1
ATOM 3540 N N . LEU A 1 450 ? 16.838 -2.692 -37.330 1.00 84.75 450 LEU A N 1
ATOM 3541 C CA . LEU A 1 450 ? 18.019 -2.526 -36.479 1.00 84.75 450 LEU A CA 1
ATOM 3542 C C . LEU A 1 450 ? 18.283 -3.745 -35.583 1.00 84.75 450 LEU A C 1
ATOM 3544 O O . LEU A 1 450 ? 17.384 -4.469 -35.171 1.00 84.75 450 LEU A O 1
ATOM 3548 N N . ARG A 1 451 ? 19.560 -3.949 -35.226 1.00 83.62 451 ARG A N 1
ATOM 3549 C CA . ARG A 1 451 ? 20.058 -5.143 -34.502 1.00 83.62 451 ARG A CA 1
ATOM 3550 C C . ARG A 1 451 ? 19.484 -5.343 -33.089 1.00 83.62 451 ARG A C 1
ATOM 3552 O O . ARG A 1 451 ? 19.743 -6.371 -32.474 1.00 83.62 451 ARG A O 1
ATOM 3559 N N . GLN A 1 452 ? 18.811 -4.345 -32.529 1.00 85.62 452 GLN A N 1
ATOM 3560 C CA . GLN A 1 452 ? 18.191 -4.407 -31.207 1.00 85.62 452 GLN A CA 1
ATOM 3561 C C . GLN A 1 452 ? 16.699 -4.171 -31.375 1.00 85.62 452 GLN A C 1
ATOM 3563 O O . GLN A 1 452 ? 16.334 -3.257 -32.113 1.00 85.62 452 GLN A O 1
ATOM 3568 N N . LYS A 1 453 ? 15.859 -4.926 -30.650 1.00 84.81 453 LYS A N 1
ATOM 3569 C CA . LYS A 1 453 ? 14.411 -4.671 -30.624 1.00 84.81 453 LYS A CA 1
ATOM 3570 C C . LYS A 1 453 ? 14.183 -3.178 -30.323 1.00 84.81 453 LYS A C 1
ATOM 3572 O O . LYS A 1 453 ? 14.752 -2.668 -29.347 1.00 84.81 453 LYS A O 1
ATOM 3577 N N . PRO A 1 454 ? 13.469 -2.442 -31.183 1.00 87.31 454 PRO A N 1
ATOM 3578 C CA . PRO A 1 454 ? 13.278 -1.017 -30.989 1.00 87.31 454 PRO A CA 1
ATOM 3579 C C . PRO A 1 454 ? 12.350 -0.749 -29.808 1.00 87.31 454 PRO A C 1
ATOM 3581 O O . PRO A 1 454 ? 11.629 -1.631 -29.351 1.00 87.31 454 PRO A O 1
ATOM 3584 N N . VAL A 1 455 ? 12.405 0.486 -29.328 1.00 90.00 455 VAL A N 1
ATOM 3585 C CA . VAL A 1 455 ? 11.436 1.058 -28.401 1.00 90.00 455 VAL A CA 1
ATOM 3586 C C . VAL A 1 455 ? 11.051 2.416 -28.974 1.00 90.00 455 VAL A C 1
ATOM 3588 O O . VAL A 1 455 ? 11.908 3.141 -29.485 1.00 90.00 455 VAL A O 1
ATOM 3591 N N . TYR A 1 456 ? 9.761 2.705 -28.947 1.00 93.69 456 TYR A N 1
ATOM 3592 C CA . TYR A 1 456 ? 9.095 3.811 -29.617 1.00 93.69 456 TYR A CA 1
ATOM 3593 C C . TYR A 1 456 ? 8.634 4.816 -28.567 1.00 93.69 456 TYR A C 1
ATOM 3595 O O . TYR A 1 456 ? 8.170 4.400 -27.518 1.00 93.69 456 TYR A O 1
ATOM 3603 N N . VAL A 1 457 ? 8.753 6.119 -28.817 1.00 93.00 457 VAL A N 1
ATOM 3604 C CA . VAL A 1 457 ? 8.226 7.148 -27.905 1.00 93.00 457 VAL A CA 1
ATOM 3605 C C . VAL A 1 457 ? 6.739 7.343 -28.200 1.00 93.00 457 VAL A C 1
ATOM 3607 O O . VAL A 1 457 ? 6.398 7.657 -29.338 1.00 93.00 457 VAL A O 1
ATOM 3610 N N . LEU A 1 458 ? 5.878 7.156 -27.197 1.00 87.25 458 LEU A N 1
ATOM 3611 C CA . LEU A 1 458 ? 4.434 7.394 -27.290 1.00 87.25 458 LEU A CA 1
ATOM 3612 C C . LEU A 1 458 ? 4.056 8.840 -26.928 1.00 87.25 458 LEU A C 1
ATOM 3614 O O . LEU A 1 458 ? 3.111 9.375 -27.493 1.00 87.25 458 LEU A O 1
ATOM 3618 N N . ASN A 1 459 ? 4.796 9.493 -26.024 1.00 90.44 459 ASN A N 1
ATOM 3619 C CA . ASN A 1 459 ? 4.575 10.888 -25.615 1.00 90.44 459 ASN A CA 1
ATOM 3620 C C . ASN A 1 459 ? 5.822 11.470 -24.915 1.00 90.44 459 ASN A C 1
ATOM 3622 O O . ASN A 1 459 ? 6.730 10.740 -24.527 1.00 90.44 459 ASN A O 1
ATOM 3626 N N . HIS A 1 460 ? 5.875 12.781 -24.696 1.00 88.00 460 HIS A N 1
ATOM 3627 C CA . HIS A 1 460 ? 6.763 13.404 -23.717 1.00 88.00 460 HIS A CA 1
ATOM 3628 C C . HIS A 1 460 ? 6.102 14.645 -23.104 1.00 88.00 460 HIS A C 1
ATOM 3630 O O . HIS A 1 460 ? 5.430 15.412 -23.789 1.00 88.00 460 HIS A O 1
ATOM 3636 N N . ALA A 1 461 ? 6.327 14.889 -21.815 1.00 87.44 461 ALA A N 1
ATOM 3637 C CA . ALA A 1 461 ? 5.711 15.999 -21.092 1.00 87.44 461 ALA A CA 1
ATOM 3638 C C . ALA A 1 461 ? 6.696 16.617 -20.097 1.00 87.44 461 ALA A C 1
ATOM 3640 O O . ALA A 1 461 ? 7.621 15.961 -19.630 1.00 87.44 461 ALA A O 1
ATOM 3641 N N . GLN A 1 462 ? 6.500 17.889 -19.754 1.00 87.44 462 GLN A N 1
ATOM 3642 C CA . GLN A 1 462 ? 7.319 18.578 -18.755 1.00 87.44 462 GLN A CA 1
ATOM 3643 C C . GLN A 1 462 ? 6.489 19.551 -17.915 1.00 87.44 462 GLN A C 1
ATOM 3645 O O . GLN A 1 462 ? 5.434 20.048 -18.346 1.00 87.44 462 GLN A O 1
ATOM 3650 N N . ASN A 1 463 ? 6.950 19.802 -16.695 1.00 80.19 463 ASN A N 1
ATOM 3651 C CA . ASN A 1 463 ? 6.382 20.787 -15.790 1.00 80.19 463 ASN A CA 1
ATOM 3652 C C . ASN A 1 463 ? 7.441 21.792 -15.331 1.00 80.19 463 ASN A C 1
ATOM 3654 O O . ASN A 1 463 ? 8.649 21.599 -15.443 1.00 80.19 463 ASN A O 1
ATOM 3658 N N . THR A 1 464 ? 6.938 22.918 -14.849 1.00 77.88 464 THR A N 1
ATOM 3659 C CA . THR A 1 464 ? 7.677 23.842 -14.001 1.00 77.88 464 THR A CA 1
ATOM 3660 C C . THR A 1 464 ? 6.611 24.506 -13.146 1.00 77.88 464 THR A C 1
ATOM 3662 O O . THR A 1 464 ? 5.832 25.325 -13.642 1.00 77.88 464 THR A O 1
ATOM 3665 N N . GLY A 1 465 ? 6.505 24.057 -11.902 1.00 69.31 465 GLY A N 1
ATOM 3666 C CA . GLY A 1 465 ? 5.656 24.637 -10.881 1.00 69.31 465 GLY A CA 1
ATOM 3667 C C . GLY A 1 465 ? 6.009 26.101 -10.660 1.00 69.31 465 GLY A C 1
ATOM 3668 O O . GLY A 1 465 ? 7.073 26.593 -11.050 1.00 69.31 465 GLY A O 1
ATOM 3669 N N . ARG A 1 466 ? 5.076 26.827 -10.058 1.00 66.94 466 ARG A N 1
ATOM 3670 C CA . ARG A 1 466 ? 5.278 28.217 -9.671 1.00 66.94 466 ARG A CA 1
ATOM 3671 C C . ARG A 1 466 ? 4.783 28.386 -8.255 1.00 66.94 466 ARG A C 1
ATOM 3673 O O . ARG A 1 466 ? 3.585 28.556 -8.064 1.00 66.94 466 ARG A O 1
ATOM 3680 N N . GLY A 1 467 ? 5.721 28.358 -7.317 1.00 65.06 467 GLY A N 1
ATOM 3681 C CA . GLY A 1 467 ? 5.446 28.729 -5.944 1.00 65.06 467 GLY A CA 1
ATOM 3682 C C . GLY A 1 467 ? 4.865 30.134 -5.848 1.00 65.06 467 GLY A C 1
ATOM 3683 O O . GLY A 1 467 ? 5.316 31.062 -6.531 1.00 65.06 467 GLY A O 1
ATOM 3684 N N . ARG A 1 468 ? 3.876 30.306 -4.976 1.00 48.75 468 ARG A N 1
ATOM 3685 C CA . ARG A 1 468 ? 3.304 31.612 -4.601 1.00 48.75 468 ARG A CA 1
ATOM 3686 C C . ARG A 1 468 ? 4.228 32.496 -3.758 1.00 48.75 468 ARG A C 1
ATOM 3688 O O . ARG A 1 468 ? 3.884 33.649 -3.499 1.00 48.75 468 ARG A O 1
ATOM 3695 N N . SER A 1 469 ? 5.379 31.981 -3.324 1.00 59.19 469 SER A N 1
ATOM 3696 C CA . SER A 1 469 ? 6.340 32.669 -2.455 1.00 59.19 469 SER A CA 1
ATOM 3697 C C . SER A 1 469 ? 7.793 32.348 -2.858 1.00 59.19 469 SER A C 1
ATOM 3699 O O . SER A 1 469 ? 8.066 31.946 -3.986 1.00 59.19 469 SER A O 1
ATOM 3701 N N . THR A 1 470 ? 8.755 32.533 -1.949 1.00 63.19 470 THR A N 1
ATOM 3702 C CA . THR A 1 470 ? 10.165 32.115 -2.114 1.00 63.19 470 THR A CA 1
ATOM 3703 C C . THR A 1 470 ? 10.377 30.596 -2.090 1.00 63.19 470 THR A C 1
ATOM 3705 O O . THR A 1 470 ? 11.503 30.140 -2.260 1.00 63.19 470 THR A O 1
ATOM 3708 N N . MET A 1 471 ? 9.308 29.847 -1.840 1.00 53.22 471 MET A N 1
ATOM 3709 C CA . MET A 1 471 ? 9.203 28.397 -1.711 1.00 53.22 471 MET A CA 1
ATOM 3710 C C . MET A 1 471 ? 7.862 27.980 -2.402 1.00 53.22 471 MET A C 1
ATOM 3712 O O . MET A 1 471 ? 7.073 28.877 -2.740 1.00 53.22 471 MET A O 1
ATOM 3716 N N . SER A 1 472 ? 7.630 26.693 -2.714 1.00 55.44 472 SER A N 1
ATOM 3717 C CA . SER A 1 472 ? 6.394 26.210 -3.388 1.00 55.44 472 SER A CA 1
ATOM 3718 C C . SER A 1 472 ? 5.635 25.159 -2.561 1.00 55.44 472 SER A C 1
ATOM 3720 O O . SER A 1 472 ? 6.170 24.072 -2.336 1.00 55.44 472 SER A O 1
ATOM 3722 N N . THR A 1 473 ? 4.381 25.438 -2.173 1.00 77.56 473 THR A N 1
ATOM 3723 C CA . THR A 1 473 ? 3.601 24.586 -1.240 1.00 77.56 473 THR A CA 1
ATOM 3724 C C . THR A 1 473 ? 3.418 23.167 -1.757 1.00 77.56 473 THR A C 1
ATOM 3726 O O . THR A 1 473 ? 3.587 22.912 -2.946 1.00 77.56 473 THR A O 1
ATOM 3729 N N . LEU A 1 474 ? 3.012 22.225 -0.904 1.00 78.75 474 LEU A N 1
ATOM 3730 C CA . LEU A 1 474 ? 2.769 20.875 -1.390 1.00 78.75 474 LEU A CA 1
ATOM 3731 C C . LEU A 1 474 ? 1.558 20.804 -2.307 1.00 78.75 474 LEU A C 1
ATOM 3733 O O . LEU A 1 474 ? 1.678 20.081 -3.279 1.00 78.75 474 LEU A O 1
ATOM 3737 N N . GLU A 1 475 ? 0.465 21.558 -2.130 1.00 81.56 475 GLU A N 1
ATOM 3738 C CA . GLU A 1 475 ? -0.547 21.618 -3.201 1.00 81.56 475 GLU A CA 1
ATOM 3739 C C . GLU A 1 475 ? 0.057 22.134 -4.512 1.00 81.56 475 GLU A C 1
ATOM 3741 O O . GLU A 1 475 ? -0.285 21.620 -5.571 1.00 81.56 475 GLU A O 1
ATOM 3746 N N . GLU A 1 476 ? 0.978 23.101 -4.475 1.00 82.12 476 GLU A N 1
ATOM 3747 C CA . GLU A 1 476 ? 1.661 23.597 -5.678 1.00 82.12 476 GLU A CA 1
ATOM 3748 C C . GLU A 1 476 ? 2.640 22.567 -6.263 1.00 82.12 476 GLU A C 1
ATOM 3750 O O . GLU A 1 476 ? 2.774 22.477 -7.482 1.00 82.12 476 GLU A O 1
ATOM 3755 N N . HIS A 1 477 ? 3.288 21.759 -5.425 1.00 80.62 477 HIS A N 1
ATOM 3756 C CA . HIS A 1 477 ? 4.213 20.693 -5.808 1.00 80.62 477 HIS A CA 1
ATOM 3757 C C . HIS A 1 477 ? 3.450 19.480 -6.367 1.00 80.62 477 HIS A C 1
ATOM 3759 O O . HIS A 1 477 ? 3.798 18.947 -7.417 1.00 80.62 477 HIS A O 1
ATOM 3765 N N . GLN A 1 478 ? 2.361 19.093 -5.706 1.00 87.50 478 GLN A N 1
ATOM 3766 C CA . GLN A 1 478 ? 1.415 18.048 -6.087 1.00 87.50 478 GLN A CA 1
ATOM 3767 C C . GLN A 1 478 ? 0.691 18.422 -7.384 1.00 87.50 478 GLN A C 1
ATOM 3769 O O . GLN A 1 478 ? 0.698 17.637 -8.327 1.00 87.50 478 GLN A O 1
ATOM 3774 N N . GLU A 1 479 ? 0.160 19.639 -7.520 1.00 89.19 479 GLU A N 1
ATOM 3775 C CA . GLU A 1 479 ? -0.490 20.096 -8.757 1.00 89.19 479 GLU A CA 1
ATOM 3776 C C . GLU A 1 479 ? 0.507 20.411 -9.881 1.00 89.19 479 GLU A C 1
ATOM 3778 O O . GLU A 1 479 ? 0.192 20.162 -11.043 1.00 89.19 479 GLU A O 1
ATOM 3783 N N . ALA A 1 480 ? 1.737 20.863 -9.603 1.00 87.50 480 ALA A N 1
ATOM 3784 C CA . ALA A 1 480 ? 2.772 20.925 -10.644 1.00 87.50 480 ALA A CA 1
ATOM 3785 C C . ALA A 1 480 ? 2.977 19.545 -11.283 1.00 87.50 480 ALA A C 1
ATOM 3787 O O . ALA A 1 480 ? 3.204 19.433 -12.493 1.00 87.50 480 ALA A O 1
ATOM 3788 N N . VAL A 1 481 ? 2.875 18.499 -10.471 1.00 88.25 481 VAL A N 1
ATOM 3789 C CA . VAL A 1 481 ? 3.118 17.113 -10.842 1.00 88.25 481 VAL A CA 1
ATOM 3790 C C . VAL A 1 481 ? 1.885 16.414 -11.417 1.00 88.25 481 VAL A C 1
ATOM 3792 O O . VAL A 1 481 ? 2.001 15.739 -12.437 1.00 88.25 481 VAL A O 1
ATOM 3795 N N . ALA A 1 482 ? 0.684 16.646 -10.897 1.00 89.19 482 ALA A N 1
ATOM 3796 C CA . ALA A 1 482 ? -0.543 16.229 -11.574 1.00 89.19 482 ALA A CA 1
ATOM 3797 C C . ALA A 1 482 ? -0.755 16.992 -12.889 1.00 89.19 482 ALA A C 1
ATOM 3799 O O . ALA A 1 482 ? -1.232 16.451 -13.887 1.00 89.19 482 ALA A O 1
ATOM 3800 N N . GLY A 1 483 ? -0.275 18.230 -12.959 1.00 92.81 483 GLY A N 1
ATOM 3801 C CA . GLY A 1 483 ? -0.116 18.979 -14.197 1.00 92.81 483 GLY A CA 1
ATOM 3802 C C . GLY A 1 483 ? 0.970 18.428 -15.128 1.00 92.81 483 GLY A C 1
ATOM 3803 O O . GLY A 1 483 ? 0.993 18.810 -16.297 1.00 92.81 483 GLY A O 1
ATOM 3804 N N . LEU A 1 484 ? 1.876 17.557 -14.676 1.00 90.75 484 LEU A N 1
ATOM 3805 C CA . LEU A 1 484 ? 2.791 16.796 -15.538 1.00 90.75 484 LEU A CA 1
ATOM 3806 C C . LEU A 1 484 ? 2.107 15.533 -16.066 1.00 90.75 484 LEU A C 1
ATOM 3808 O O . LEU A 1 484 ? 2.099 15.284 -17.269 1.00 90.75 484 LEU A O 1
ATOM 3812 N N . ALA A 1 485 ? 1.470 14.809 -15.155 1.00 91.94 485 ALA A N 1
ATOM 3813 C CA . ALA A 1 485 ? 0.703 13.601 -15.386 1.00 91.94 485 ALA A CA 1
ATOM 3814 C C . ALA A 1 485 ? -0.384 13.730 -16.442 1.00 91.94 485 ALA A C 1
ATOM 3816 O O . ALA A 1 485 ? -0.400 12.984 -17.411 1.00 91.94 485 ALA A O 1
ATOM 3817 N N . ARG A 1 486 ? -1.286 14.704 -16.279 1.00 93.62 486 ARG A N 1
ATOM 3818 C CA . ARG A 1 486 ? -2.470 14.825 -17.134 1.00 93.62 486 ARG A CA 1
ATOM 3819 C C . ARG A 1 486 ? -2.072 15.115 -18.582 1.00 93.62 486 ARG A C 1
ATOM 3821 O O . ARG A 1 486 ? -2.576 14.446 -19.470 1.00 93.62 486 ARG A O 1
ATOM 3828 N N . LYS A 1 487 ? -1.056 15.963 -18.810 1.00 94.19 487 LYS A N 1
ATOM 3829 C CA . LYS A 1 487 ? -0.426 16.149 -20.139 1.00 94.19 487 LYS A CA 1
ATOM 3830 C C . LYS A 1 487 ? 0.144 14.846 -20.699 1.00 94.19 487 LYS A C 1
ATOM 3832 O O . LYS A 1 487 ? 0.177 14.638 -21.912 1.00 94.19 487 LYS A O 1
ATOM 3837 N N . MET A 1 488 ? 0.687 14.014 -19.815 1.00 93.62 488 MET A N 1
ATOM 3838 C CA . MET A 1 488 ? 1.348 12.782 -20.191 1.00 93.62 488 MET A CA 1
ATOM 3839 C C . MET A 1 488 ? 0.346 11.691 -20.590 1.00 93.62 488 MET A C 1
ATOM 3841 O O . MET A 1 488 ? 0.577 10.985 -21.574 1.00 93.62 488 MET A O 1
ATOM 3845 N N . TRP A 1 489 ? -0.790 11.620 -19.901 1.00 92.25 489 TRP A N 1
ATOM 3846 C CA . TRP A 1 489 ? -1.909 10.751 -20.254 1.00 92.25 489 TRP A CA 1
ATOM 3847 C C . TRP A 1 489 ? -2.659 11.272 -21.494 1.00 92.25 489 TRP A C 1
ATOM 3849 O O . TRP A 1 489 ? -2.817 10.542 -22.469 1.00 92.25 489 TRP A O 1
ATOM 3859 N N . GLU A 1 490 ? -3.000 12.567 -21.551 1.00 91.75 490 GLU A N 1
ATOM 3860 C CA . GLU A 1 490 ? -3.640 13.195 -22.724 1.00 91.75 490 GLU A CA 1
ATOM 3861 C C . GLU A 1 490 ? -2.830 13.017 -24.016 1.00 91.75 490 GLU A C 1
ATOM 3863 O O . GLU A 1 490 ? -3.389 12.671 -25.055 1.00 91.75 490 GLU A O 1
ATOM 3868 N N . GLY A 1 491 ? -1.516 13.266 -23.973 1.00 85.56 491 GLY A N 1
ATOM 3869 C CA . GLY A 1 491 ? -0.668 13.228 -25.168 1.00 85.56 491 GLY A CA 1
ATOM 3870 C C . GLY A 1 491 ? -0.244 11.825 -25.615 1.00 85.56 491 GLY A C 1
ATOM 3871 O O . GLY A 1 491 ? 0.298 11.691 -26.707 1.00 85.56 491 GLY A O 1
ATOM 3872 N N . SER A 1 492 ? -0.472 10.797 -24.793 1.00 88.06 492 SER A N 1
ATOM 3873 C CA . SER A 1 492 ? -0.234 9.392 -25.155 1.00 88.06 492 SER A CA 1
ATOM 3874 C C . SER A 1 492 ? -1.509 8.640 -25.524 1.00 88.06 492 SER A C 1
ATOM 3876 O O . SER A 1 492 ? -1.444 7.661 -26.262 1.00 88.06 492 SER A O 1
ATOM 3878 N N . GLY A 1 493 ? -2.656 9.077 -24.997 1.00 82.25 493 GLY A N 1
ATOM 3879 C CA . GLY A 1 493 ? -3.893 8.301 -25.007 1.00 82.25 493 GLY A CA 1
ATOM 3880 C C . GLY A 1 493 ? -3.890 7.124 -24.025 1.00 82.25 493 GLY A C 1
ATOM 3881 O O . GLY A 1 493 ? -4.827 6.334 -24.067 1.00 82.25 493 GLY A O 1
ATOM 3882 N N . LEU A 1 494 ? -2.864 7.008 -23.174 1.00 87.19 494 LEU A N 1
ATOM 3883 C CA . LEU A 1 494 ? -2.680 5.930 -22.204 1.00 87.19 494 LEU A CA 1
ATOM 3884 C C . LEU A 1 494 ? -2.832 6.465 -20.778 1.00 87.19 494 LEU A C 1
ATOM 3886 O O . LEU A 1 494 ? -2.350 7.554 -20.458 1.00 87.19 494 LEU A O 1
ATOM 3890 N N . GLY A 1 495 ? -3.505 5.705 -19.923 1.00 86.31 495 GLY A N 1
ATOM 3891 C CA . GLY A 1 495 ? -3.768 6.086 -18.543 1.00 86.31 495 GLY A CA 1
ATOM 3892 C C . GLY A 1 495 ? -2.618 5.834 -17.567 1.00 86.31 495 GLY A C 1
ATOM 3893 O O . GLY A 1 495 ? -1.516 5.400 -17.908 1.00 86.31 495 GLY A O 1
ATOM 3894 N N . ALA A 1 496 ? -2.953 6.037 -16.296 1.00 87.38 496 ALA A N 1
ATOM 3895 C CA . ALA A 1 496 ? -2.161 5.710 -15.114 1.00 87.38 496 ALA A CA 1
ATOM 3896 C C . ALA A 1 496 ? -1.979 4.189 -14.903 1.00 87.38 496 ALA A C 1
ATOM 3898 O O . ALA A 1 496 ? -1.375 3.757 -13.923 1.00 87.38 496 ALA A O 1
ATOM 3899 N N . GLU A 1 497 ? -2.520 3.381 -15.805 1.00 86.12 497 GLU A N 1
ATOM 3900 C CA . GLU A 1 497 ? -2.675 1.939 -15.693 1.00 86.12 497 GLU A CA 1
ATOM 3901 C C . GLU A 1 497 ? -2.293 1.189 -16.976 1.00 86.12 497 GLU A C 1
ATOM 3903 O O . GLU A 1 497 ? -2.013 -0.004 -16.928 1.00 86.12 497 GLU A O 1
ATOM 3908 N N . ASP A 1 498 ? -2.198 1.877 -18.117 1.00 89.56 498 ASP A N 1
ATOM 3909 C CA . ASP A 1 498 ? -1.844 1.336 -19.444 1.00 89.56 498 ASP A CA 1
ATOM 3910 C C . ASP A 1 498 ? -0.363 0.955 -19.606 1.00 89.56 498 ASP A C 1
ATOM 3912 O O . ASP A 1 498 ? 0.200 0.809 -20.697 1.00 89.56 498 ASP A O 1
ATOM 3916 N N . VAL A 1 499 ? 0.306 0.784 -18.488 1.00 90.56 499 VAL A N 1
ATOM 3917 C CA . VAL A 1 499 ? 1.647 1.283 -18.253 1.00 90.56 499 VAL A CA 1
ATOM 3918 C C . VAL A 1 499 ? 2.480 0.026 -17.811 1.00 90.56 499 VAL A C 1
ATOM 3920 O O . VAL A 1 499 ? 1.894 -1.032 -17.584 1.00 90.56 499 VAL A O 1
ATOM 3923 N N . ASP A 1 500 ? 3.829 -0.029 -17.866 1.00 88.06 500 ASP A N 1
ATOM 3924 C CA . ASP A 1 500 ? 4.613 -1.234 -17.515 1.00 88.06 500 ASP A CA 1
ATOM 3925 C C . ASP A 1 500 ? 5.802 -1.114 -16.536 1.00 88.06 500 ASP A C 1
ATOM 3927 O O . ASP A 1 500 ? 5.974 -2.117 -15.843 1.00 88.06 500 ASP A O 1
ATOM 3931 N N . ILE A 1 501 ? 6.656 -0.053 -16.546 1.00 91.44 501 ILE A N 1
ATOM 3932 C CA . ILE A 1 501 ? 7.864 0.122 -15.670 1.00 91.44 501 ILE A CA 1
ATOM 3933 C C . ILE A 1 501 ? 8.492 1.590 -15.413 1.00 91.44 501 ILE A C 1
ATOM 3935 O O . ILE A 1 501 ? 9.461 1.907 -16.099 1.00 91.44 501 ILE A O 1
ATOM 3939 N N . PHE A 1 502 ? 8.071 2.518 -14.475 1.00 90.19 502 PHE A N 1
ATOM 3940 C CA . PHE A 1 502 ? 8.561 3.983 -14.237 1.00 90.19 502 PHE A CA 1
ATOM 3941 C C . PHE A 1 502 ? 9.806 4.244 -13.467 1.00 90.19 502 PHE A C 1
ATOM 3943 O O . PHE A 1 502 ? 10.035 3.891 -12.329 1.00 90.19 502 PHE A O 1
ATOM 3950 N N . ASN A 1 503 ? 10.624 4.995 -14.178 1.00 90.62 503 ASN A N 1
ATOM 3951 C CA . ASN A 1 503 ? 11.816 5.552 -13.701 1.00 90.62 503 ASN A CA 1
ATOM 3952 C C . ASN A 1 503 ? 11.533 7.068 -13.521 1.00 90.62 503 ASN A C 1
ATOM 3954 O O . ASN A 1 503 ? 11.312 7.777 -14.499 1.00 90.62 503 ASN A O 1
ATOM 3958 N N . PRO A 1 504 ? 11.588 7.621 -12.299 1.00 87.19 504 PRO A N 1
ATOM 3959 C CA . PRO A 1 504 ? 11.617 9.064 -12.026 1.00 87.19 504 PRO A CA 1
ATOM 3960 C C . PRO A 1 504 ? 12.710 9.412 -10.969 1.00 87.19 504 PRO A C 1
ATOM 3962 O O . PRO A 1 504 ? 13.597 8.596 -10.779 1.00 87.19 504 PRO A O 1
ATOM 3965 N N . TYR A 1 505 ? 12.877 10.634 -10.446 1.00 86.88 505 TYR A N 1
ATOM 3966 C CA . TYR A 1 505 ? 14.227 11.082 -10.002 1.00 86.88 505 TYR A CA 1
ATOM 3967 C C . TYR A 1 505 ? 14.508 11.275 -8.497 1.00 86.88 505 TYR A C 1
ATOM 3969 O O . TYR A 1 505 ? 14.173 12.320 -7.938 1.00 86.88 505 TYR A O 1
ATOM 3977 N N . ASP A 1 506 ? 15.354 10.409 -7.915 1.00 82.19 506 ASP A N 1
ATOM 3978 C CA . ASP A 1 506 ? 15.950 10.624 -6.588 1.00 82.19 506 ASP A CA 1
ATOM 3979 C C . ASP A 1 506 ? 17.213 11.482 -6.614 1.00 82.19 506 ASP A C 1
ATOM 3981 O O . ASP A 1 506 ? 18.329 11.012 -6.780 1.00 82.19 506 ASP A O 1
ATOM 3985 N N . GLY A 1 507 ? 17.071 12.772 -6.328 1.00 65.06 507 GLY A N 1
ATOM 3986 C CA . GLY A 1 507 ? 18.155 13.444 -5.603 1.00 65.06 507 GLY A CA 1
ATOM 3987 C C . GLY A 1 507 ? 18.176 13.026 -4.132 1.00 65.06 507 GLY A C 1
ATOM 3988 O O . GLY A 1 507 ? 19.209 13.114 -3.480 1.00 65.06 507 GLY A O 1
ATOM 3989 N N . TYR A 1 508 ? 17.021 12.609 -3.613 1.00 81.44 508 TYR A N 1
ATOM 3990 C CA . TYR A 1 508 ? 16.802 12.350 -2.202 1.00 81.44 508 TYR A CA 1
ATOM 3991 C C . TYR A 1 508 ? 15.702 11.322 -2.005 1.00 81.44 508 TYR A C 1
ATOM 3993 O O . TYR A 1 508 ? 14.732 11.262 -2.774 1.00 81.44 508 TYR A O 1
ATOM 4001 N N . LEU A 1 509 ? 15.754 10.681 -0.842 1.00 69.56 509 LEU A N 1
ATOM 4002 C CA . LEU A 1 509 ? 14.598 10.116 -0.176 1.00 69.56 509 LEU A CA 1
ATOM 4003 C C . LEU A 1 509 ? 13.705 11.227 0.451 1.00 69.56 509 LEU A C 1
ATOM 4005 O O . LEU A 1 509 ? 13.035 10.997 1.444 1.00 69.56 509 LEU A O 1
ATOM 4009 N N . THR A 1 510 ? 13.602 12.389 -0.233 1.00 75.94 510 THR A N 1
ATOM 4010 C CA . THR A 1 510 ? 12.514 13.386 -0.127 1.00 75.94 510 THR A CA 1
ATOM 4011 C C . THR A 1 510 ? 11.633 13.523 -1.364 1.00 75.94 510 THR A C 1
ATOM 4013 O O . THR A 1 510 ? 10.431 13.647 -1.196 1.00 75.94 510 THR A O 1
ATOM 4016 N N . PHE A 1 511 ? 12.122 13.360 -2.604 1.00 84.50 511 PHE A N 1
ATOM 4017 C CA . PHE A 1 511 ? 11.218 13.594 -3.745 1.00 84.50 511 PHE A CA 1
ATOM 4018 C C . PHE A 1 511 ? 10.392 12.396 -4.221 1.00 84.50 511 PHE A C 1
ATOM 4020 O O . PHE A 1 511 ? 9.338 12.671 -4.785 1.00 84.50 511 PHE A O 1
ATOM 4027 N N . THR A 1 512 ? 10.767 11.121 -3.925 1.00 80.06 512 THR A N 1
ATOM 4028 C CA . THR A 1 512 ? 9.976 9.871 -4.145 1.00 80.06 512 THR A CA 1
ATOM 4029 C C . THR A 1 512 ? 8.607 10.055 -3.577 1.00 80.06 512 THR A C 1
ATOM 4031 O O . THR A 1 512 ? 7.796 9.204 -3.765 1.00 80.06 512 THR A O 1
ATOM 4034 N N . GLN A 1 513 ? 8.309 11.131 -2.895 1.00 84.94 513 GLN A N 1
ATOM 4035 C CA . GLN A 1 513 ? 7.053 11.513 -2.364 1.00 84.94 513 GLN A CA 1
ATOM 4036 C C . GLN A 1 513 ? 6.046 12.160 -3.306 1.00 84.94 513 GLN A C 1
ATOM 4038 O O . GLN A 1 513 ? 4.887 12.093 -2.951 1.00 84.94 513 GLN A O 1
ATOM 4043 N N . GLN A 1 514 ? 6.455 12.789 -4.421 1.00 86.06 514 GLN A N 1
ATOM 4044 C CA . GLN A 1 514 ? 5.626 13.702 -5.225 1.00 86.06 514 GLN A CA 1
ATOM 4045 C C . GLN A 1 514 ? 5.179 13.296 -6.668 1.00 86.06 514 GLN A C 1
ATOM 4047 O O . GLN A 1 514 ? 4.202 13.890 -7.103 1.00 86.06 514 GLN A O 1
ATOM 4052 N N . PHE A 1 515 ? 5.770 12.334 -7.420 1.00 89.25 515 PHE A N 1
ATOM 4053 C CA . PHE A 1 515 ? 5.280 11.892 -8.767 1.00 89.25 515 PHE A CA 1
ATOM 4054 C C . PHE A 1 515 ? 3.966 11.093 -8.824 1.00 89.25 515 PHE A C 1
ATOM 4056 O O . PHE A 1 515 ? 2.943 11.741 -8.937 1.00 89.25 515 PHE A O 1
ATOM 4063 N N . LEU A 1 516 ? 3.944 9.752 -8.822 1.00 88.94 516 LEU A N 1
ATOM 4064 C CA . LEU A 1 516 ? 2.756 8.860 -8.708 1.00 88.94 516 LEU A CA 1
ATOM 4065 C C . LEU A 1 516 ? 1.438 9.471 -8.196 1.00 88.94 516 LEU A C 1
ATOM 4067 O O . LEU A 1 516 ? 0.442 9.332 -8.883 1.00 88.94 516 LEU A O 1
ATOM 4071 N N . GLU A 1 517 ? 1.440 10.125 -7.031 1.00 91.56 517 GLU A N 1
ATOM 4072 C CA . GLU A 1 517 ? 0.307 10.788 -6.381 1.00 91.56 517 GLU A CA 1
ATOM 4073 C C . GLU A 1 517 ? -0.354 11.762 -7.350 1.00 91.56 517 GLU A C 1
ATOM 4075 O O . GLU A 1 517 ? -1.573 11.783 -7.502 1.00 91.56 517 GLU A O 1
ATOM 4080 N N . GLY A 1 518 ? 0.475 12.548 -8.040 1.00 90.56 518 GLY A N 1
ATOM 4081 C CA . GLY A 1 518 ? 0.057 13.432 -9.113 1.00 90.56 518 GLY A CA 1
ATOM 4082 C C . GLY A 1 518 ? 0.017 12.758 -10.469 1.00 90.56 518 GLY A C 1
ATOM 4083 O O . GLY A 1 518 ? -0.864 13.077 -11.259 1.00 90.56 518 GLY A O 1
ATOM 4084 N N . PHE A 1 519 ? 0.857 11.755 -10.727 1.00 92.00 519 PHE A N 1
ATOM 4085 C CA . PHE A 1 519 ? 0.652 10.863 -11.864 1.00 92.00 519 PHE A CA 1
ATOM 4086 C C . PHE A 1 519 ? -0.707 10.144 -11.825 1.00 92.00 519 PHE A C 1
ATOM 4088 O O . PHE A 1 519 ? -1.107 9.582 -12.839 1.00 92.00 519 PHE A O 1
ATOM 4095 N N . GLU A 1 520 ? -1.428 10.191 -10.694 1.00 89.38 520 GLU A N 1
ATOM 4096 C CA . GLU A 1 520 ? -2.508 9.277 -10.298 1.00 89.38 520 GLU A CA 1
ATOM 4097 C C . GLU A 1 520 ? -2.184 7.819 -10.648 1.00 89.38 520 GLU A C 1
ATOM 4099 O O . GLU A 1 520 ? -3.078 6.980 -10.787 1.00 89.38 520 GLU A O 1
ATOM 4104 N N . TRP A 1 521 ? -0.893 7.543 -10.853 1.00 83.25 521 TRP A N 1
ATOM 4105 C CA . TRP A 1 521 ? -0.414 6.346 -11.498 1.00 83.25 521 TRP A CA 1
ATOM 4106 C C . TRP A 1 521 ? -0.809 5.199 -10.573 1.00 83.25 521 TRP A C 1
ATOM 4108 O O . TRP A 1 521 ? -0.804 5.401 -9.367 1.00 83.25 521 TRP A O 1
ATOM 4118 N N . HIS A 1 522 ? -1.280 4.060 -11.089 1.00 81.94 522 HIS A N 1
ATOM 4119 C CA . HIS A 1 522 ? -2.548 3.461 -10.618 1.00 81.94 522 HIS A CA 1
ATOM 4120 C C . HIS A 1 522 ? -3.075 3.964 -9.282 1.00 81.94 522 HIS A C 1
ATOM 4122 O O . HIS A 1 522 ? -2.482 3.661 -8.247 1.00 81.94 522 HIS A O 1
ATOM 4128 N N . GLY A 1 523 ? -4.225 4.626 -9.301 1.00 79.12 523 GLY A N 1
ATOM 4129 C CA . GLY A 1 523 ? -5.075 4.821 -8.130 1.00 79.12 523 GLY A CA 1
ATOM 4130 C C . GLY A 1 523 ? -4.522 5.696 -7.007 1.00 79.12 523 GLY A C 1
ATOM 4131 O O . GLY A 1 523 ? -5.328 6.308 -6.323 1.00 79.12 523 GLY A O 1
ATOM 4132 N N . VAL A 1 524 ? -3.212 5.847 -6.848 1.00 79.88 524 VAL A N 1
ATOM 4133 C CA . VAL A 1 524 ? -2.613 6.611 -5.758 1.00 79.88 524 VAL A CA 1
ATOM 4134 C C . VAL A 1 524 ? -2.897 8.072 -5.938 1.00 79.88 524 VAL A C 1
ATOM 4136 O O . VAL A 1 524 ? -2.545 8.675 -6.950 1.00 79.88 524 VAL A O 1
ATOM 4139 N N . LYS A 1 525 ? -3.522 8.640 -4.925 1.00 88.31 525 LYS A N 1
ATOM 4140 C CA . LYS A 1 525 ? -3.755 10.071 -4.813 1.00 88.31 525 LYS A CA 1
ATOM 4141 C C . LYS A 1 525 ? -2.762 10.664 -3.829 1.00 88.31 525 LYS A C 1
ATOM 4143 O O . LYS A 1 525 ? -2.031 9.956 -3.149 1.00 88.31 525 LYS A O 1
ATOM 4148 N N . PHE A 1 526 ? -2.766 11.977 -3.716 1.00 77.62 526 PHE A N 1
ATOM 4149 C CA . PHE A 1 526 ? -2.075 12.691 -2.650 1.00 77.62 526 PHE A CA 1
ATOM 4150 C C . PHE A 1 526 ? -2.534 12.192 -1.273 1.00 77.62 526 PHE A C 1
ATOM 4152 O O . PHE A 1 526 ? -3.735 12.163 -1.008 1.00 77.62 526 PHE A O 1
ATOM 4159 N N . GLY A 1 527 ? -1.613 11.758 -0.410 1.00 66.00 527 GLY A N 1
ATOM 4160 C CA . GLY A 1 527 ? -1.996 11.081 0.836 1.00 66.00 527 GLY A CA 1
ATOM 4161 C C . GLY A 1 527 ? -2.365 9.596 0.682 1.00 66.00 527 GLY A C 1
ATOM 4162 O O . GLY A 1 527 ? -2.687 8.948 1.672 1.00 66.00 527 GLY A O 1
ATOM 4163 N N . GLU A 1 528 ? -2.230 8.994 -0.504 1.00 74.75 528 GLU A N 1
ATOM 4164 C CA . GLU A 1 528 ? -2.672 7.620 -0.855 1.00 74.75 528 GLU A CA 1
ATOM 4165 C C . GLU A 1 528 ? -1.557 6.699 -1.372 1.00 74.75 528 GLU A C 1
ATOM 4167 O O . GLU A 1 528 ? -1.677 5.852 -2.250 1.00 74.75 528 GLU A O 1
ATOM 4172 N N . ALA A 1 529 ? -0.423 6.934 -0.730 1.00 56.59 529 ALA A N 1
ATOM 4173 C CA . ALA A 1 529 ? 0.867 7.101 -1.320 1.00 56.59 529 ALA A CA 1
ATOM 4174 C C . ALA A 1 529 ? 2.099 6.559 -0.439 1.00 56.59 529 ALA A C 1
ATOM 4176 O O . ALA A 1 529 ? 3.034 6.100 -1.062 1.00 56.59 529 ALA A O 1
ATOM 4177 N N . HIS A 1 530 ? 2.117 6.568 0.929 1.00 56.00 530 HIS A N 1
ATOM 4178 C CA . HIS A 1 530 ? 3.029 6.136 2.060 1.00 56.00 530 HIS A CA 1
ATOM 4179 C C . HIS A 1 530 ? 2.669 4.918 2.991 1.00 56.00 530 HIS A C 1
ATOM 4181 O O . HIS A 1 530 ? 3.484 4.576 3.836 1.00 56.00 530 HIS A O 1
ATOM 4187 N N . ASP A 1 531 ? 1.582 4.174 2.762 1.00 60.25 531 ASP A N 1
ATOM 4188 C CA . ASP A 1 531 ? 1.394 2.704 2.890 1.00 60.25 531 ASP A CA 1
ATOM 4189 C C . ASP A 1 531 ? 1.136 1.916 1.545 1.00 60.25 531 ASP A C 1
ATOM 4191 O O . ASP A 1 531 ? 1.153 0.702 1.500 1.00 60.25 531 ASP A O 1
ATOM 4195 N N . PHE A 1 532 ? 0.764 2.517 0.416 1.00 61.75 532 PHE A N 1
ATOM 4196 C CA . PHE A 1 532 ? 1.501 2.830 -0.830 1.00 61.75 532 PHE A CA 1
ATOM 4197 C C . PHE A 1 532 ? 2.914 3.394 -0.689 1.00 61.75 532 PHE A C 1
ATOM 4199 O O . PHE A 1 532 ? 3.808 3.367 -1.533 1.00 61.75 532 PHE A O 1
ATOM 4206 N N . TYR A 1 533 ? 3.169 3.650 0.560 1.00 58.03 533 TYR A N 1
ATOM 4207 C CA . TYR A 1 533 ? 4.248 3.007 1.255 1.00 58.03 533 TYR A CA 1
ATOM 4208 C C . TYR A 1 533 ? 3.974 1.469 1.196 1.00 58.03 533 TYR A C 1
ATOM 4210 O O . TYR A 1 533 ? 3.616 1.104 0.126 1.00 58.03 533 TYR A O 1
ATOM 4218 N N . ALA A 1 534 ? 3.895 0.660 2.302 1.00 48.88 534 ALA A N 1
ATOM 4219 C CA . ALA A 1 534 ? 3.591 -0.753 2.836 1.00 48.88 534 ALA A CA 1
ATOM 4220 C C . ALA A 1 534 ? 3.798 -2.326 2.434 1.00 48.88 534 ALA A C 1
ATOM 4222 O O . ALA A 1 534 ? 3.282 -3.140 3.195 1.00 48.88 534 ALA A O 1
ATOM 4223 N N . ASP A 1 535 ? 4.524 -2.882 1.414 1.00 49.00 535 ASP A N 1
ATOM 4224 C CA . ASP A 1 535 ? 4.405 -4.233 0.707 1.00 49.00 535 ASP A CA 1
ATOM 4225 C C . ASP A 1 535 ? 5.786 -4.761 0.362 1.00 49.00 535 ASP A C 1
ATOM 4227 O O . ASP A 1 535 ? 6.737 -4.049 0.584 1.00 49.00 535 ASP A O 1
ATOM 4231 N N . ASP A 1 536 ? 5.918 -5.927 -0.266 1.00 68.25 536 ASP A N 1
ATOM 4232 C CA . ASP A 1 536 ? 7.053 -6.252 -1.101 1.00 68.25 536 ASP A CA 1
ATOM 4233 C C . ASP A 1 536 ? 7.210 -5.307 -2.300 1.00 68.25 536 ASP A C 1
ATOM 4235 O O . ASP A 1 536 ? 6.278 -4.795 -2.882 1.00 68.25 536 ASP A O 1
ATOM 4239 N N . ILE A 1 537 ? 8.442 -5.014 -2.697 1.00 67.88 537 ILE A N 1
ATOM 4240 C CA . ILE A 1 537 ? 8.701 -3.831 -3.552 1.00 67.88 537 ILE A CA 1
ATOM 4241 C C . ILE A 1 537 ? 9.839 -4.057 -4.536 1.00 67.88 537 ILE A C 1
ATOM 4243 O O . ILE A 1 537 ? 9.935 -3.341 -5.518 1.00 67.88 537 ILE A O 1
ATOM 4247 N N . ARG A 1 538 ? 10.565 -5.165 -4.290 1.00 75.62 538 ARG A N 1
ATOM 4248 C CA . ARG A 1 538 ? 11.288 -6.138 -5.135 1.00 75.62 538 ARG A CA 1
ATOM 4249 C C . ARG A 1 538 ? 11.926 -5.586 -6.422 1.00 75.62 538 ARG A C 1
ATOM 4251 O O . ARG A 1 538 ? 11.223 -4.971 -7.198 1.00 75.62 538 ARG A O 1
ATOM 4258 N N . VAL A 1 539 ? 13.101 -6.009 -6.883 1.00 64.69 539 VAL A N 1
ATOM 4259 C CA . VAL A 1 539 ? 13.488 -5.746 -8.295 1.00 64.69 539 VAL A CA 1
ATOM 4260 C C . VAL A 1 539 ? 12.637 -6.504 -9.332 1.00 64.69 539 VAL A C 1
ATOM 4262 O O . VAL A 1 539 ? 12.903 -6.531 -10.530 1.00 64.69 539 VAL A O 1
ATOM 4265 N N . GLU A 1 540 ? 11.651 -7.226 -8.834 1.00 79.69 540 GLU A N 1
ATOM 4266 C CA . GLU A 1 540 ? 11.771 -8.661 -8.778 1.00 79.69 540 GLU A CA 1
ATOM 4267 C C . GLU A 1 540 ? 10.681 -9.179 -9.714 1.00 79.69 540 GLU A C 1
ATOM 4269 O O . GLU A 1 540 ? 10.796 -9.023 -10.929 1.00 79.69 540 GLU A O 1
ATOM 4274 N N . GLY A 1 541 ? 9.596 -9.734 -9.203 1.00 68.50 541 GLY A N 1
ATOM 4275 C CA . GLY A 1 541 ? 8.397 -9.862 -10.018 1.00 68.50 541 GLY A CA 1
ATOM 4276 C C . GLY A 1 541 ? 7.483 -8.721 -9.643 1.00 68.50 541 GLY A C 1
ATOM 4277 O O . GLY A 1 541 ? 7.572 -7.663 -10.221 1.00 68.50 541 GLY A O 1
ATOM 4278 N N . PRO A 1 542 ? 6.693 -8.899 -8.603 1.00 68.62 542 PRO A N 1
ATOM 4279 C CA . PRO A 1 542 ? 6.000 -7.874 -7.871 1.00 68.62 542 PRO A CA 1
ATOM 4280 C C . PRO A 1 542 ? 5.459 -6.619 -8.607 1.00 68.62 542 PRO A C 1
ATOM 4282 O O . PRO A 1 542 ? 4.974 -6.649 -9.720 1.00 68.62 542 PRO A O 1
ATOM 4285 N N . HIS A 1 543 ? 5.478 -5.497 -7.916 1.00 74.19 543 HIS A N 1
ATOM 4286 C CA . HIS A 1 543 ? 5.386 -4.134 -8.355 1.00 74.19 543 HIS A CA 1
ATOM 4287 C C . HIS A 1 543 ? 6.836 -3.611 -8.125 1.00 74.19 543 HIS A C 1
ATOM 4289 O O . HIS A 1 543 ? 7.184 -3.424 -6.955 1.00 74.19 543 HIS A O 1
ATOM 4295 N N . PRO A 1 544 ? 7.750 -3.614 -9.133 1.00 77.31 544 PRO A N 1
ATOM 4296 C CA . PRO A 1 544 ? 9.216 -3.591 -8.905 1.00 77.31 544 PRO A CA 1
ATOM 4297 C C . PRO A 1 544 ? 10.064 -2.328 -8.514 1.00 77.31 544 PRO A C 1
ATOM 4299 O O . PRO A 1 544 ? 11.186 -2.226 -8.980 1.00 77.31 544 PRO A O 1
ATOM 4302 N N . PHE A 1 545 ? 9.603 -1.369 -7.710 1.00 82.69 545 PHE A N 1
ATOM 4303 C CA . PHE A 1 545 ? 9.833 0.106 -7.714 1.00 82.69 545 PHE A CA 1
ATOM 4304 C C . PHE A 1 545 ? 11.167 0.767 -8.090 1.00 82.69 545 PHE A C 1
ATOM 4306 O O . PHE A 1 545 ? 12.007 1.171 -7.286 1.00 82.69 545 PHE A O 1
ATOM 4313 N N . LEU A 1 546 ? 11.302 1.039 -9.378 1.00 81.81 546 LEU A N 1
ATOM 4314 C CA . LEU A 1 546 ? 12.589 1.065 -10.026 1.00 81.81 546 LEU A CA 1
ATOM 4315 C C . LEU A 1 546 ? 13.349 -0.167 -9.649 1.00 81.81 546 LEU A C 1
ATOM 4317 O O . LEU A 1 546 ? 14.198 -0.187 -8.772 1.00 81.81 546 LEU A O 1
ATOM 4321 N N . SER A 1 547 ? 13.131 -1.157 -10.486 1.00 76.50 547 SER A N 1
ATOM 4322 C CA . SER A 1 547 ? 14.144 -2.071 -10.925 1.00 76.50 547 SER A CA 1
ATOM 4323 C C . SER A 1 547 ? 15.512 -1.400 -10.795 1.00 76.50 547 SER A C 1
ATOM 4325 O O . SER A 1 547 ? 16.322 -1.887 -10.023 1.00 76.50 547 SER A O 1
ATOM 4327 N N . SER A 1 548 ? 15.745 -0.204 -11.364 1.00 76.69 548 SER A N 1
ATOM 4328 C CA . SER A 1 548 ? 17.031 0.488 -11.225 1.00 76.69 548 SER A CA 1
ATOM 4329 C C . SER A 1 548 ? 17.423 1.049 -9.851 1.00 76.69 548 SER A C 1
ATOM 4331 O O . SER A 1 548 ? 18.455 1.706 -9.761 1.00 76.69 548 SER A O 1
ATOM 4333 N N . GLY A 1 549 ? 16.636 0.841 -8.814 1.00 73.88 549 GLY A N 1
ATOM 4334 C CA . GLY A 1 549 ? 16.529 1.455 -7.486 1.00 73.88 549 GLY A CA 1
ATOM 4335 C C . GLY A 1 549 ? 17.506 2.510 -6.905 1.00 73.88 549 GLY A C 1
ATOM 4336 O O . GLY A 1 549 ? 17.310 2.834 -5.763 1.00 73.88 549 GLY A O 1
ATOM 4337 N N . GLY A 1 550 ? 18.604 3.023 -7.473 1.00 76.88 550 GLY A N 1
ATOM 4338 C CA . GLY A 1 550 ? 19.562 3.852 -6.707 1.00 76.88 550 GLY A CA 1
ATOM 4339 C C . GLY A 1 550 ? 19.103 5.315 -6.541 1.00 76.88 550 GLY A C 1
ATOM 4340 O O . GLY A 1 550 ? 18.183 5.500 -5.783 1.00 76.88 550 GLY A O 1
ATOM 4341 N N . ASN A 1 551 ? 19.583 6.419 -7.154 1.00 79.94 551 ASN A N 1
ATOM 4342 C CA . ASN A 1 551 ? 20.889 7.095 -7.060 1.00 79.94 551 ASN A CA 1
ATOM 4343 C C . ASN A 1 551 ? 21.419 6.903 -5.628 1.00 79.94 551 ASN A C 1
ATOM 4345 O O . ASN A 1 551 ? 22.602 6.646 -5.424 1.00 79.94 551 ASN A O 1
ATOM 4349 N N . ASN A 1 552 ? 20.514 6.891 -4.658 1.00 76.25 552 ASN A N 1
ATOM 4350 C CA . ASN A 1 552 ? 20.585 6.274 -3.344 1.00 76.25 552 ASN A CA 1
ATOM 4351 C C . ASN A 1 552 ? 21.523 5.056 -3.206 1.00 76.25 552 ASN A C 1
ATOM 4353 O O . ASN A 1 552 ? 22.239 4.970 -2.212 1.00 76.25 552 ASN A O 1
ATOM 4357 N N . GLY A 1 553 ? 21.611 4.159 -4.203 1.00 63.25 553 GLY A N 1
ATOM 4358 C CA . GLY A 1 553 ? 22.596 3.068 -4.169 1.00 63.25 553 GLY A CA 1
ATOM 4359 C C . GLY A 1 553 ? 23.291 2.601 -5.455 1.00 63.25 553 GLY A C 1
ATOM 4360 O O . GLY A 1 553 ? 23.962 1.577 -5.425 1.00 63.25 553 GLY A O 1
ATOM 4361 N N . THR A 1 554 ? 23.323 3.362 -6.551 1.00 65.25 554 THR A N 1
ATOM 4362 C CA . THR A 1 554 ? 24.565 3.348 -7.378 1.00 65.25 554 THR A CA 1
ATOM 4363 C C . THR A 1 554 ? 25.123 4.712 -7.725 1.00 65.25 554 THR A C 1
ATOM 4365 O O . THR A 1 554 ? 26.012 4.826 -8.568 1.00 65.25 554 THR A O 1
ATOM 4368 N N . GLY A 1 555 ? 24.615 5.722 -7.038 1.00 62.00 555 GLY A N 1
ATOM 4369 C CA . GLY A 1 555 ? 25.058 7.093 -7.080 1.00 62.00 555 GLY A CA 1
ATOM 4370 C C . GLY A 1 555 ? 24.514 7.948 -8.216 1.00 62.00 555 GLY A C 1
ATOM 4371 O O . GLY A 1 555 ? 24.406 7.479 -9.340 1.00 62.00 555 GLY A O 1
ATOM 4372 N N . ARG A 1 556 ? 24.254 9.224 -7.907 1.00 78.81 556 ARG A N 1
ATOM 4373 C CA . ARG A 1 556 ? 23.740 10.326 -8.740 1.00 78.81 556 ARG A CA 1
ATOM 4374 C C . ARG A 1 556 ? 24.241 10.284 -10.189 1.00 78.81 556 ARG A C 1
ATOM 4376 O O . ARG A 1 556 ? 25.248 10.897 -10.529 1.00 78.81 556 ARG A O 1
ATOM 4383 N N . ASN A 1 557 ? 23.526 9.554 -11.038 1.00 71.94 557 ASN A N 1
ATOM 4384 C CA . ASN A 1 557 ? 23.943 9.141 -12.381 1.00 71.94 557 ASN A CA 1
ATOM 4385 C C . ASN A 1 557 ? 23.064 9.780 -13.458 1.00 71.94 557 ASN A C 1
ATOM 4387 O O . ASN A 1 557 ? 23.589 10.159 -14.502 1.00 71.94 557 ASN A O 1
ATOM 4391 N N . ARG A 1 558 ? 21.752 9.929 -13.219 1.00 77.06 558 ARG A N 1
ATOM 4392 C CA . ARG A 1 558 ? 20.794 10.620 -14.113 1.00 77.06 558 ARG A CA 1
ATOM 4393 C C . ARG A 1 558 ? 20.710 10.166 -15.583 1.00 77.06 558 ARG A C 1
ATOM 4395 O O . ARG A 1 558 ? 19.874 10.671 -16.326 1.00 77.06 558 ARG A O 1
ATOM 4402 N N . SER A 1 559 ? 21.487 9.181 -16.009 1.00 80.62 559 SER A N 1
ATOM 4403 C CA . SER A 1 559 ? 21.321 8.521 -17.303 1.00 80.62 559 SER A CA 1
ATOM 4404 C C . SER A 1 559 ? 20.458 7.282 -17.171 1.00 80.62 559 SER A C 1
ATOM 4406 O O . SER A 1 559 ? 19.558 7.100 -17.984 1.00 80.62 559 SER A O 1
ATOM 4408 N N . VAL A 1 560 ? 20.665 6.517 -16.088 1.00 79.50 560 VAL A N 1
ATOM 4409 C CA . VAL A 1 560 ? 19.960 5.272 -15.742 1.00 79.50 560 VAL A CA 1
ATOM 4410 C C . VAL A 1 560 ? 18.434 5.348 -15.897 1.00 79.50 560 VAL A C 1
ATOM 4412 O O . VAL A 1 560 ? 17.745 4.357 -16.105 1.00 79.50 560 VAL A O 1
ATOM 4415 N N . LEU A 1 561 ? 17.965 6.583 -15.753 1.00 86.38 561 LEU A N 1
ATOM 4416 C CA . LEU A 1 561 ? 16.620 7.075 -15.768 1.00 86.38 561 LEU A CA 1
ATOM 4417 C C . LEU A 1 561 ? 15.840 6.620 -16.992 1.00 86.38 561 LEU A C 1
ATOM 4419 O O . LEU A 1 561 ? 14.761 6.069 -16.868 1.00 86.38 561 LEU A O 1
ATOM 4423 N N . TYR A 1 562 ? 16.426 6.878 -18.147 1.00 88.94 562 TYR A N 1
ATOM 4424 C CA . TYR A 1 562 ? 15.991 6.416 -19.456 1.00 88.94 562 TYR A CA 1
ATOM 4425 C C . TYR A 1 562 ? 16.877 5.241 -19.856 1.00 88.94 562 TYR A C 1
ATOM 4427 O O . TYR A 1 562 ? 17.113 5.007 -21.046 1.00 88.94 562 TYR A O 1
ATOM 4435 N N . ALA A 1 563 ? 17.492 4.597 -18.851 1.00 85.81 563 ALA A N 1
ATOM 4436 C CA . ALA A 1 563 ? 18.421 3.526 -19.050 1.00 85.81 563 ALA A CA 1
ATOM 4437 C C . ALA A 1 563 ? 17.815 2.150 -18.807 1.00 85.81 563 ALA A C 1
ATOM 4439 O O . ALA A 1 563 ? 17.446 1.544 -19.800 1.00 85.81 563 ALA A O 1
ATOM 4440 N N . ASP A 1 564 ? 17.786 1.667 -17.555 1.00 90.12 564 ASP A N 1
ATOM 4441 C CA . ASP A 1 564 ? 17.542 0.312 -16.964 1.00 90.12 564 ASP A CA 1
ATOM 4442 C C . ASP A 1 564 ? 16.896 -0.870 -17.755 1.00 90.12 564 ASP A C 1
ATOM 4444 O O . ASP A 1 564 ? 17.141 -2.048 -17.559 1.00 90.12 564 ASP A O 1
ATOM 4448 N N . SER A 1 565 ? 16.302 -0.639 -18.878 1.00 90.31 565 SER A N 1
ATOM 4449 C CA . SER A 1 565 ? 14.878 -0.470 -18.904 1.00 90.31 565 SER A CA 1
ATOM 4450 C C . SER A 1 565 ? 14.462 -0.657 -20.357 1.00 90.31 565 SER A C 1
ATOM 4452 O O . SER A 1 565 ? 13.587 -1.428 -20.731 1.00 90.31 565 SER A O 1
ATOM 4454 N N . ILE A 1 566 ? 15.270 -0.079 -21.246 1.00 94.19 566 ILE A N 1
ATOM 4455 C CA . ILE A 1 566 ? 15.229 -0.118 -22.767 1.00 94.19 566 ILE A CA 1
ATOM 4456 C C . ILE A 1 566 ? 15.706 -1.649 -22.763 1.00 94.19 566 ILE A C 1
ATOM 4458 O O . ILE A 1 566 ? 15.145 -2.475 -23.476 1.00 94.19 566 ILE A O 1
ATOM 4462 N N . GLN A 1 567 ? 16.702 -2.029 -21.932 1.00 90.69 567 GLN A N 1
ATOM 4463 C CA . GLN A 1 567 ? 17.139 -3.386 -21.670 1.00 90.69 567 GLN A CA 1
ATOM 4464 C C . GLN A 1 567 ? 15.968 -4.322 -21.384 1.00 90.69 567 GLN A C 1
ATOM 4466 O O . GLN A 1 567 ? 16.009 -5.452 -21.838 1.00 90.69 567 GLN A O 1
ATOM 4471 N N . GLN A 1 568 ? 14.891 -3.885 -20.756 1.00 92.56 568 GLN A N 1
ATOM 4472 C CA . GLN A 1 568 ? 13.828 -4.762 -20.285 1.00 92.56 568 GLN A CA 1
ATOM 4473 C C . GLN A 1 568 ? 12.610 -4.810 -21.210 1.00 92.56 568 GLN A C 1
ATOM 4475 O O . GLN A 1 568 ? 12.134 -5.913 -21.463 1.00 92.56 568 GLN A O 1
ATOM 4480 N N . LEU A 1 569 ? 12.201 -3.695 -21.848 1.00 92.19 569 LEU A N 1
ATOM 4481 C CA . LEU A 1 569 ? 11.285 -3.781 -23.006 1.00 92.19 569 LEU A CA 1
ATOM 4482 C C . LEU A 1 569 ? 11.907 -4.654 -24.114 1.00 92.19 569 LEU A C 1
ATOM 4484 O O . LEU A 1 569 ? 11.215 -5.251 -24.937 1.00 92.19 569 LEU A O 1
ATOM 4488 N N . ARG A 1 570 ? 13.243 -4.776 -24.117 1.00 92.62 570 ARG A N 1
ATOM 4489 C CA . ARG A 1 570 ? 14.002 -5.701 -24.969 1.00 92.62 570 ARG A CA 1
ATOM 4490 C C . ARG A 1 570 ? 14.127 -7.135 -24.434 1.00 92.62 570 ARG A C 1
ATOM 4492 O O . ARG A 1 570 ? 14.350 -8.022 -25.262 1.00 92.62 570 ARG A O 1
ATOM 4499 N N . GLY A 1 571 ? 13.997 -7.386 -23.128 1.00 86.12 571 GLY A N 1
ATOM 4500 C CA . GLY A 1 571 ? 14.252 -8.698 -22.504 1.00 86.12 571 GLY A CA 1
ATOM 4501 C C . GLY A 1 571 ? 15.745 -9.030 -22.307 1.00 86.12 571 GLY A C 1
ATOM 4502 O O . GLY A 1 571 ? 16.183 -10.135 -22.608 1.00 86.12 571 GLY A O 1
ATOM 4503 N N . THR A 1 572 ? 16.555 -8.046 -21.918 1.00 90.00 572 THR A N 1
ATOM 4504 C CA . THR A 1 572 ? 18.035 -8.036 -21.941 1.00 90.00 572 THR A CA 1
ATOM 4505 C C . THR A 1 572 ? 18.671 -7.455 -20.672 1.00 90.00 572 THR A C 1
ATOM 4507 O O . THR A 1 572 ? 19.848 -7.096 -20.682 1.00 90.00 572 THR A O 1
ATOM 4510 N N . ALA A 1 573 ? 17.920 -7.355 -19.575 1.00 80.81 573 ALA A N 1
ATOM 4511 C CA . ALA A 1 573 ? 18.429 -6.804 -18.325 1.00 80.81 573 ALA A CA 1
ATOM 4512 C C . ALA A 1 573 ? 19.456 -7.715 -17.614 1.00 80.81 573 ALA A C 1
ATOM 4514 O O . ALA A 1 573 ? 20.577 -7.276 -17.358 1.00 80.81 573 ALA A O 1
ATOM 4515 N N . GLY A 1 574 ? 19.112 -8.972 -17.301 1.00 84.12 574 GLY A N 1
ATOM 4516 C CA . GLY A 1 574 ? 19.971 -9.916 -16.557 1.00 84.12 574 GLY A CA 1
ATOM 4517 C C . GLY A 1 574 ? 19.238 -10.569 -15.378 1.00 84.12 574 GLY A C 1
ATOM 4518 O O . GLY A 1 574 ? 18.037 -10.776 -15.472 1.00 84.12 574 GLY A O 1
ATOM 4519 N N . ALA A 1 575 ? 19.913 -10.796 -14.239 1.00 79.62 575 ALA A N 1
ATOM 4520 C CA . ALA A 1 575 ? 19.333 -11.241 -12.941 1.00 79.62 575 ALA A CA 1
ATOM 4521 C C . ALA A 1 575 ? 18.371 -10.225 -12.270 1.00 79.62 575 ALA A C 1
ATOM 4523 O O . ALA A 1 575 ? 18.090 -10.266 -11.086 1.00 79.62 575 ALA A O 1
ATOM 4524 N N . ARG A 1 576 ? 17.958 -9.269 -13.082 1.00 84.81 576 ARG A N 1
ATOM 4525 C CA . ARG A 1 576 ? 17.360 -7.965 -12.850 1.00 84.81 576 ARG A CA 1
ATOM 4526 C C . ARG A 1 576 ? 16.263 -7.705 -13.884 1.00 84.81 576 ARG A C 1
ATOM 4528 O O . ARG A 1 576 ? 15.657 -6.639 -13.886 1.00 84.81 576 ARG A O 1
ATOM 4535 N N . GLN A 1 577 ? 16.101 -8.649 -14.818 1.00 90.44 577 GLN A N 1
ATOM 4536 C CA . GLN A 1 577 ? 15.087 -8.636 -15.846 1.00 90.44 577 GLN A CA 1
ATOM 4537 C C . GLN A 1 577 ? 13.772 -8.968 -15.177 1.00 90.44 577 GLN A C 1
ATOM 4539 O O . GLN A 1 577 ? 13.545 -10.140 -14.901 1.00 90.44 577 GLN A O 1
ATOM 4544 N N . VAL A 1 578 ? 12.943 -7.954 -14.941 1.00 82.06 578 VAL A N 1
ATOM 4545 C CA . VAL A 1 578 ? 11.609 -8.105 -14.371 1.00 82.06 578 VAL A CA 1
ATOM 4546 C C . VAL A 1 578 ? 10.960 -9.383 -14.899 1.00 82.06 578 VAL A C 1
ATOM 4548 O O . VAL A 1 578 ? 11.011 -9.652 -16.107 1.00 82.06 578 VAL A O 1
ATOM 4551 N N . THR A 1 579 ? 10.282 -10.146 -14.041 1.00 84.00 579 THR A N 1
ATOM 4552 C CA . THR A 1 579 ? 9.316 -11.112 -14.593 1.00 84.00 579 THR A CA 1
ATOM 4553 C C . THR A 1 579 ? 8.120 -10.397 -15.214 1.00 84.00 579 THR A C 1
ATOM 4555 O O . THR A 1 579 ? 7.191 -11.084 -15.597 1.00 84.00 579 THR A O 1
ATOM 4558 N N . VAL A 1 580 ? 8.098 -9.057 -15.235 1.00 81.12 580 VAL A N 1
ATOM 4559 C CA . VAL A 1 580 ? 6.924 -8.230 -15.489 1.00 81.12 580 VAL A CA 1
ATOM 4560 C C . VAL A 1 580 ? 6.844 -7.596 -16.874 1.00 81.12 580 VAL A C 1
ATOM 4562 O O . VAL A 1 580 ? 7.787 -7.633 -17.663 1.00 81.12 580 VAL A O 1
ATOM 4565 N N . ARG A 1 581 ? 5.694 -6.963 -17.114 1.00 86.25 581 ARG A N 1
ATOM 4566 C CA . ARG A 1 581 ? 5.082 -6.717 -18.415 1.00 86.25 581 ARG A CA 1
ATOM 4567 C C . ARG A 1 581 ? 6.051 -6.158 -19.449 1.00 86.25 581 ARG A C 1
ATOM 4569 O O . ARG A 1 581 ? 6.224 -6.724 -20.528 1.00 86.25 581 ARG A O 1
ATOM 4576 N N . ALA A 1 582 ? 6.759 -5.099 -19.064 1.00 89.69 582 ALA A N 1
ATOM 4577 C CA . ALA A 1 582 ? 7.839 -4.480 -19.822 1.00 89.69 582 ALA A CA 1
ATOM 4578 C C . ALA A 1 582 ? 7.486 -4.255 -21.301 1.00 89.69 582 ALA A C 1
ATOM 4580 O O . ALA A 1 582 ? 8.190 -4.716 -22.206 1.00 89.69 582 ALA A O 1
ATOM 4581 N N . GLU A 1 583 ? 6.395 -3.532 -21.559 1.00 91.38 583 GLU A N 1
ATOM 4582 C CA . GLU A 1 583 ? 5.980 -3.100 -22.895 1.00 91.38 583 GLU A CA 1
ATOM 4583 C C . GLU A 1 583 ? 5.564 -1.626 -23.042 1.00 91.38 583 GLU A C 1
ATOM 4585 O O . GLU A 1 583 ? 5.767 -1.110 -24.125 1.00 91.38 583 GLU A O 1
ATOM 4590 N N . THR A 1 584 ? 5.085 -0.911 -22.024 1.00 91.62 584 THR A N 1
ATOM 4591 C CA . THR A 1 584 ? 4.820 0.551 -22.027 1.00 91.62 584 THR A CA 1
ATOM 4592 C C . THR A 1 584 ? 5.720 1.243 -20.996 1.00 91.62 584 THR A C 1
ATOM 4594 O O . THR A 1 584 ? 6.127 0.609 -20.026 1.00 91.62 584 THR A O 1
ATOM 4597 N N . ALA A 1 585 ? 6.084 2.521 -21.170 1.00 94.69 585 ALA A N 1
ATOM 4598 C CA . ALA A 1 585 ? 7.115 3.210 -20.380 1.00 94.69 585 ALA A CA 1
ATOM 4599 C C . ALA A 1 585 ? 6.979 4.815 -20.391 1.00 94.69 585 ALA A C 1
ATOM 4601 O O . ALA A 1 585 ? 6.179 5.221 -21.192 1.00 94.69 585 ALA A O 1
ATOM 4602 N N . LEU A 1 586 ? 7.546 5.703 -19.496 1.00 89.69 586 LEU A N 1
ATOM 4603 C CA . LEU A 1 586 ? 7.308 7.142 -18.991 1.00 89.69 586 LEU A CA 1
ATOM 4604 C C . LEU A 1 586 ? 8.432 7.900 -18.126 1.00 89.69 586 LEU A C 1
ATOM 4606 O O . LEU A 1 586 ? 8.175 8.320 -17.000 1.00 89.69 586 LEU A O 1
ATOM 4610 N N . ALA A 1 587 ? 9.703 8.093 -18.510 1.00 92.38 587 ALA A N 1
ATOM 4611 C CA . ALA A 1 587 ? 10.800 8.306 -17.538 1.00 92.38 587 ALA A CA 1
ATOM 4612 C C . ALA A 1 587 ? 11.067 9.777 -17.264 1.00 92.38 587 ALA A C 1
ATOM 4614 O O . ALA A 1 587 ? 11.171 10.529 -18.225 1.00 92.38 587 ALA A O 1
ATOM 4615 N N . GLY A 1 588 ? 11.320 10.176 -16.010 1.00 83.31 588 GLY A N 1
ATOM 4616 C CA . GLY A 1 588 ? 11.434 11.595 -15.626 1.00 83.31 588 GLY A CA 1
ATOM 4617 C C . GLY A 1 588 ? 12.665 12.040 -14.833 1.00 83.31 588 GLY A C 1
ATOM 4618 O O . GLY A 1 588 ? 12.911 11.531 -13.745 1.00 83.31 588 GLY A O 1
ATOM 4619 N N . CYS A 1 589 ? 13.422 13.042 -15.289 1.00 76.06 589 CYS A N 1
ATOM 4620 C CA . CYS A 1 589 ? 14.599 13.586 -14.585 1.00 76.06 589 CYS A CA 1
ATOM 4621 C C . CYS A 1 589 ? 14.351 14.935 -13.881 1.00 76.06 589 CYS A C 1
ATOM 4623 O O . CYS A 1 589 ? 13.849 15.858 -14.515 1.00 76.06 589 CYS A O 1
ATOM 4625 N N . ASN A 1 590 ? 14.894 15.087 -12.658 1.00 78.75 590 ASN A N 1
ATOM 4626 C CA . ASN A 1 590 ? 14.917 16.293 -11.803 1.00 78.75 590 ASN A CA 1
ATOM 4627 C C . ASN A 1 590 ? 13.739 16.431 -10.797 1.00 78.75 590 ASN A C 1
ATOM 4629 O O . ASN A 1 590 ? 12.964 15.490 -10.625 1.00 78.75 590 ASN A O 1
ATOM 4633 N N . THR A 1 591 ? 13.709 17.509 -10.005 1.00 82.94 591 THR A N 1
ATOM 4634 C CA . THR A 1 591 ? 12.821 17.687 -8.837 1.00 82.94 591 THR A CA 1
ATOM 4635 C C . THR A 1 591 ? 11.342 17.761 -9.239 1.00 82.94 591 THR A C 1
ATOM 4637 O O . THR A 1 591 ? 11.069 18.097 -10.387 1.00 82.94 591 THR A O 1
ATOM 4640 N N . PRO A 1 592 ? 10.366 17.417 -8.379 1.00 79.19 592 PRO A N 1
ATOM 4641 C CA . PRO A 1 592 ? 8.999 17.210 -8.864 1.00 79.19 592 PRO A CA 1
ATOM 4642 C C . PRO A 1 592 ? 8.233 18.469 -9.247 1.00 79.19 592 PRO A C 1
ATOM 4644 O O . PRO A 1 592 ? 7.483 18.441 -10.220 1.00 79.19 592 PRO A O 1
ATOM 4647 N N . ASP A 1 593 ? 8.539 19.603 -8.632 1.00 76.31 593 ASP A N 1
ATOM 4648 C CA . ASP A 1 593 ? 8.197 20.925 -9.150 1.00 76.31 593 ASP A CA 1
ATOM 4649 C C . ASP A 1 593 ? 8.746 21.193 -10.571 1.00 76.31 593 ASP A C 1
ATOM 4651 O O . ASP A 1 593 ? 8.185 22.016 -11.287 1.00 76.31 593 ASP A O 1
ATOM 4655 N N . SER A 1 594 ? 9.825 20.537 -11.012 1.00 81.81 594 SER A N 1
ATOM 4656 C CA . SER A 1 594 ? 10.580 20.911 -12.217 1.00 81.81 594 SER A CA 1
ATOM 4657 C C . SER A 1 594 ? 11.285 19.715 -12.890 1.00 81.81 594 SER A C 1
ATOM 4659 O O . SER A 1 594 ? 12.494 19.497 -12.729 1.00 81.81 594 SER A O 1
ATOM 4661 N N . ASN A 1 595 ? 10.522 18.929 -13.662 1.00 82.81 595 ASN A N 1
ATOM 4662 C CA . ASN A 1 595 ? 10.941 17.682 -14.316 1.00 82.81 595 ASN A CA 1
ATOM 4663 C C . ASN A 1 595 ? 10.389 17.552 -15.760 1.00 82.81 595 ASN A C 1
ATOM 4665 O O . ASN A 1 595 ? 9.339 18.094 -16.117 1.00 82.81 595 ASN A O 1
ATOM 4669 N N . GLY A 1 596 ? 11.111 16.805 -16.602 1.00 84.44 596 GLY A N 1
ATOM 4670 C CA . GLY A 1 596 ? 10.665 16.350 -17.921 1.00 84.44 596 GLY A CA 1
ATOM 4671 C C . GLY A 1 596 ? 10.614 14.821 -18.016 1.00 84.44 596 GLY A C 1
ATOM 4672 O O . GLY A 1 596 ? 11.641 14.151 -17.862 1.00 84.44 596 GLY A O 1
ATOM 4673 N N . PHE A 1 597 ? 9.426 14.296 -18.320 1.00 93.50 597 PHE A N 1
ATOM 4674 C CA . PHE A 1 597 ? 9.129 12.879 -18.516 1.00 93.50 597 PHE A CA 1
ATOM 4675 C C . PHE A 1 597 ? 9.023 12.501 -20.012 1.00 93.50 597 PHE A C 1
ATOM 4677 O O . PHE A 1 597 ? 8.646 13.335 -20.838 1.00 93.50 597 PHE A O 1
ATOM 4684 N N . ILE A 1 598 ? 9.277 11.238 -20.377 1.00 93.12 598 ILE A N 1
ATOM 4685 C CA . ILE A 1 598 ? 9.080 10.705 -21.746 1.00 93.12 598 ILE A CA 1
ATOM 4686 C C . ILE A 1 598 ? 8.372 9.349 -21.686 1.00 93.12 598 ILE A C 1
ATOM 4688 O O . ILE A 1 598 ? 8.935 8.432 -21.107 1.00 93.12 598 ILE A O 1
ATOM 4692 N N . MET A 1 599 ? 7.201 9.199 -22.316 1.00 91.44 599 MET A N 1
ATOM 4693 C CA . MET A 1 599 ? 6.549 7.902 -22.536 1.00 91.44 599 MET A CA 1
ATOM 4694 C C . MET A 1 599 ? 7.198 7.139 -23.692 1.00 91.44 599 MET A C 1
ATOM 4696 O O . MET A 1 599 ? 7.191 7.640 -24.814 1.00 91.44 599 MET A O 1
ATOM 4700 N N . PHE A 1 600 ? 7.700 5.925 -23.471 1.00 94.31 600 PHE A N 1
ATOM 4701 C CA . PHE A 1 600 ? 8.124 5.003 -24.519 1.00 94.31 600 PHE A CA 1
ATOM 4702 C C . PHE A 1 600 ? 7.303 3.689 -24.487 1.00 94.31 600 PHE A C 1
ATOM 4704 O O . PHE A 1 600 ? 6.418 3.500 -23.663 1.00 94.31 600 PHE A O 1
ATOM 4711 N N . SER A 1 601 ? 7.537 2.775 -25.431 1.00 90.38 601 SER A N 1
ATOM 4712 C CA . SER A 1 601 ? 6.864 1.476 -25.542 1.00 90.38 601 SER A CA 1
ATOM 4713 C C . SER A 1 601 ? 7.633 0.506 -26.452 1.00 90.38 601 SER A C 1
ATOM 4715 O O . SER A 1 601 ? 8.359 0.898 -27.364 1.00 90.38 601 SER A O 1
ATOM 4717 N N . LYS A 1 602 ? 7.471 -0.793 -26.221 1.00 89.00 602 LYS A N 1
ATOM 4718 C CA . LYS A 1 602 ? 7.925 -1.934 -27.038 1.00 89.00 602 LYS A CA 1
ATOM 4719 C C . LYS A 1 602 ? 7.194 -1.995 -28.384 1.00 89.00 602 LYS A C 1
ATOM 4721 O O . LYS A 1 602 ? 7.685 -2.639 -29.314 1.00 89.00 602 LYS A O 1
ATOM 4726 N N . TYR A 1 603 ? 6.068 -1.289 -28.500 1.00 86.38 603 TYR A N 1
ATOM 4727 C CA . TYR A 1 603 ? 5.226 -1.171 -29.688 1.00 86.38 603 TYR A CA 1
ATOM 4728 C C . TYR A 1 603 ? 5.000 0.309 -30.060 1.00 86.38 603 TYR A C 1
ATOM 4730 O O . TYR A 1 603 ? 5.112 1.180 -29.204 1.00 86.38 603 TYR A O 1
ATOM 4738 N N . PRO A 1 604 ? 4.753 0.638 -31.342 1.00 74.44 604 PRO A N 1
ATOM 4739 C CA . PRO A 1 604 ? 4.569 2.026 -31.787 1.00 74.44 604 PRO A CA 1
ATOM 4740 C C . PRO A 1 604 ? 3.165 2.593 -31.501 1.00 74.44 604 PRO A C 1
ATOM 4742 O O . PRO A 1 604 ? 2.923 3.763 -31.789 1.00 74.44 604 PRO A O 1
ATOM 4745 N N . SER A 1 605 ? 2.261 1.738 -31.023 1.00 58.28 605 SER A N 1
ATOM 4746 C CA . SER A 1 605 ? 0.857 1.957 -30.667 1.00 58.28 605 SER A CA 1
ATOM 4747 C C . SER A 1 605 ? 0.395 0.728 -29.891 1.00 58.28 605 SER A C 1
ATOM 4749 O O . SER A 1 605 ? 0.651 -0.368 -30.452 1.00 58.28 605 SER A O 1
#

pLDDT: mean 79.52, std 14.24, range [30.59, 98.38]

Radius of gyration: 23.63 Å; chains: 1; bounding box: 65×59×73 Å

Secondary structure (DSSP, 8-state):
-----TT---STT--S-TTTTTEEEEEEEE----SS----SSS-SSSSTTHHHHHHHHHHHT--TTS--EEEEE---SSS-----B-SS-SS---STTTS---HHHHHHHHT-TT--EEEEEE-SHHHHHHHHHHHHHTTS-SEEEEEE--B--SS-SSTTSTTTS-SS--TTGGGTGGGT--TTHHHHHHHHHHHHHHHHT--GGGGHHHHHHHHHHHHHSTTSHHHHT---PPPHHHHHTS-EEETTEETTTBPPP----EEEEEEETTGGGGSSSPPEE-----------SSSSPPHHHHHHHHHHHHHHHHHHHT--GGG-S-B----SBHHHHHHHHHHHTGGG--TT-HHHHHTS--STTSSS-BSTT-HHHHH----SHHHHGGGGGT-TT-HHHHH--S---HHHHHTS-EEETTEEGGGBPPB-----------TTGGGGSSS---EEEEEEE-----SSSS--HHHHHHHHHHHHHHHHHHHT--SSS--------SBTTGGGSHHHHHTGGGPPTTSSSTTTBS---SSSSS-S-TT-BSTTT-B-SSGGGTTTHHHHTT---TT--SS--SB--EEES-TTS-EEEEEESS--

Sequence (605 aa):
MVSDTSWMRDREGMGIWEHRGKVAVVGWGQSHMDRRWDGVTMDRSCGGLAKEACLKAIADAGLSLDDIDGLITSTDTRAEQTWAPRPYFAPPYDTEDGLIKASAEWINKELGFKNAKYFKSDAPYIGPMMGLAAQAVGDGLCETALVWYPMVNLEGRYGHNNPQNSNEEAPGSSAFTLPWGYQSGAMFNNLVIFQQYCKKYGKSHDGLAPLCLNLRRNGLMTPWGYYAIHEPHQLTTEDYLNGRMIEEPLVIFDCDRPVNTCGAFIFTTAERAKDLRQKPVYVLNHAQNTGRGRSTMSTLEEHQEAVAGLARKMWEGSGLGAEDVDIFNPYDGYLTFTQQFLEGFEWHGVKFGEAHDFYADDIRVEGPHPFLSSGGNNGTGRTPLCLNLRRNGLMTPWGYYAIHEPHQLTTEDYLNGRMIEEPLVIFDCDRPVNTCGAFIFTTAERAKDLRQKPVYVLNHAQNTGRGRSTMSTLEEHQEAVAGLARKMWEGSGLGAEDVDIFNPYDGYLTFTQQFLEGFEWHGVKFGEAHDFYADDIRVEGPHPFLSSGGNNGTGRNRSVLYADSIQQLRGTAGARQVTVRAETALAGCNTPDSNGFIMFSKYPS

Foldseek 3Di:
DPDDCVLAQAAPPPFAAPCAQFKWWQFKFKAAKFQAAAFFFFQWFACSLVVNTLVRRCVRQPHDLQQWAAEFEADLQFAFFFAFADDLFFFFFFFLDLQLHAWQLFSCLLRPSPNHQHTYLQQHYDQSRVSVQSVCQSVVVIQKYKYKRFQAAAPCFHPQQLLQRLFPAQDDLRNVANVPVRRPDVVNQLVQLVVLLCVVQVDDPLLLLLVLQQLQVLLCVQCSFHCVPPVVDGDDSVCLCPACDDDVPDHPLQAQRFMAIMMMIMMGTSVVSVPTDGNIGGDQHGHDYDFDAPGSHRYNVSLLVRLLRRLSSVCRRNVDALVVDPEDEFARSGSSRVLSNCQSSCRVPHHRNCVSVVSVDDCHCPDPNVYNNNSHSSNGHFHHHLLNLAQSLCVSCLFQCVVPVNDRQDPVNQVPACDDDPPDGPLQAFAADDDDHDDDDDDPVVCVPDPFLDKAFLWKFWFAFDAPDPDRGLVSLQVSQLVRQVRRCVSRVHALHVAWNRFEYDSGSNQSRHHCLSNVNRNRHRSSCHSCNGHRSYLHARSPNPLSRGSSTRNDHQNSQSTRQSCQLRQRTPSSNHSTSRFKRWGWYDHSNTIMIIIMGSDND